Protein AF-Q2G3Z4-F1 (afdb_monomer_lite)

Sequence (400 aa):
MAELDYAAIMRAGQSLVPDIQEQMFLNDQRKMQQQARELQVQQARTAQERQVAFRTAAQQAAMSADPKAIGNLMIAFPEFADQIKPGWQALSEDARRRNLTQSGTVFMRAKNGDAKGAAALLRQRYEADLAAGHADETTKELIDAFESGDPMQVQQATATVGMILAADDPSKFADTYGKLFPSDDKSPFAKEYNDRVRLFGKEAADQWAATQDEKFIPVQQGGSVFRASDLMGGGGIVATREQQAESDRMRAMFPNAPQYATDSTKGGDQSTAGRGIAPTGSAIESAAMAAVPGLTVTSRQRSPGKNASVGGVDDSYHLTDQARDFVPPKGMGMGALRDRLAKAFPGFDVINEGDHVHIEPGKGTPHAAGPVRVRSVQEARKLPSGTMFVTPDGRTMRRP

Organism: Novosphingobium aromaticivorans (strain ATCC 700278 / DSM 12444 / CCUG 56034 / CIP 105152 / NBRC 16084 / F199) (NCBI:txid279238)

Structure (mmCIF, N/CA/C/O backbone):
data_AF-Q2G3Z4-F1
#
_entry.id   AF-Q2G3Z4-F1
#
loop_
_atom_site.group_PDB
_atom_site.id
_atom_site.type_symbol
_atom_site.label_atom_id
_atom_site.label_alt_id
_atom_site.label_comp_id
_atom_site.label_asym_id
_atom_site.label_entity_id
_atom_site.label_seq_id
_atom_site.pdbx_PDB_ins_code
_atom_site.Cartn_x
_atom_site.Cartn_y
_atom_site.Cartn_z
_atom_site.occupancy
_atom_site.B_iso_or_equiv
_atom_site.auth_seq_id
_atom_site.auth_comp_id
_atom_site.auth_asym_id
_atom_site.auth_atom_id
_atom_site.pdbx_PDB_model_num
ATOM 1 N N . MET A 1 1 ? 42.000 7.080 -82.130 1.00 51.44 1 MET A N 1
ATOM 2 C CA . MET A 1 1 ? 42.206 6.442 -80.814 1.00 51.44 1 MET A CA 1
ATOM 3 C C . MET A 1 1 ? 41.637 7.396 -79.784 1.00 51.44 1 MET A C 1
ATOM 5 O O . MET A 1 1 ? 42.058 8.541 -79.783 1.00 51.44 1 MET A O 1
ATOM 9 N N . ALA A 1 2 ? 40.606 6.992 -79.042 1.00 59.75 2 ALA A N 1
ATOM 10 C CA . ALA A 1 2 ? 40.001 7.844 -78.021 1.00 59.75 2 ALA A CA 1
ATOM 11 C C . ALA A 1 2 ? 40.877 7.798 -76.763 1.00 59.75 2 ALA A C 1
ATOM 13 O O . ALA A 1 2 ? 41.143 6.711 -76.252 1.00 59.75 2 ALA A O 1
ATOM 14 N N . GLU A 1 3 ? 41.362 8.952 -76.309 1.00 69.38 3 GLU A N 1
ATOM 15 C CA . GLU A 1 3 ? 42.074 9.064 -75.036 1.00 69.38 3 GLU A CA 1
ATOM 16 C C . GLU A 1 3 ? 41.086 8.805 -73.895 1.00 69.38 3 GLU A C 1
ATOM 18 O O . GLU A 1 3 ? 40.046 9.454 -73.785 1.00 69.38 3 GLU A O 1
ATOM 23 N N . LEU A 1 4 ? 41.388 7.806 -73.068 1.00 71.38 4 LEU A N 1
ATOM 24 C CA . LEU A 1 4 ? 40.655 7.547 -71.836 1.00 71.38 4 LEU A CA 1
ATOM 25 C C . LEU A 1 4 ? 40.900 8.716 -70.874 1.00 71.38 4 LEU A C 1
ATOM 27 O O . LEU A 1 4 ? 42.022 8.900 -70.401 1.00 71.38 4 LEU A O 1
ATOM 31 N N . ASP A 1 5 ? 39.852 9.486 -70.571 1.00 84.62 5 ASP A N 1
ATOM 32 C CA . ASP A 1 5 ? 39.900 10.544 -69.559 1.00 84.62 5 ASP A CA 1
ATOM 33 C C . ASP A 1 5 ? 39.980 9.915 -68.160 1.00 84.62 5 ASP A C 1
ATOM 35 O O . ASP A 1 5 ? 38.985 9.628 -67.486 1.00 84.62 5 ASP A O 1
ATOM 39 N N . TYR A 1 6 ? 41.214 9.683 -67.728 1.00 78.12 6 TYR A N 1
ATOM 40 C CA . TYR A 1 6 ? 41.533 9.111 -66.428 1.00 78.12 6 TYR A CA 1
ATOM 41 C C . TYR A 1 6 ? 41.007 9.981 -65.270 1.00 78.12 6 TYR A C 1
ATOM 43 O O . TYR A 1 6 ? 40.662 9.461 -64.208 1.00 78.12 6 TYR A O 1
ATOM 51 N N . ALA A 1 7 ? 40.871 11.299 -65.468 1.00 78.25 7 ALA A N 1
ATOM 52 C CA . ALA A 1 7 ? 40.332 12.207 -64.459 1.00 78.25 7 ALA A CA 1
ATOM 53 C C . ALA A 1 7 ? 38.802 12.105 -64.339 1.00 78.25 7 ALA A C 1
ATOM 55 O O . ALA A 1 7 ? 38.262 12.325 -63.249 1.00 78.25 7 ALA A O 1
ATOM 56 N N . ALA A 1 8 ? 38.098 11.763 -65.421 1.00 80.94 8 ALA A N 1
ATOM 57 C CA . ALA A 1 8 ? 36.674 11.432 -65.378 1.00 80.94 8 ALA A CA 1
ATOM 58 C C . ALA A 1 8 ? 36.429 10.085 -64.678 1.00 80.94 8 ALA A C 1
ATOM 60 O O . ALA A 1 8 ? 35.532 9.988 -63.842 1.00 80.94 8 ALA A O 1
ATOM 61 N N . ILE A 1 9 ? 37.266 9.074 -64.938 1.00 75.81 9 ILE A N 1
ATOM 62 C CA . ILE A 1 9 ? 37.157 7.750 -64.298 1.00 75.81 9 ILE A CA 1
ATOM 63 C C . ILE A 1 9 ? 37.447 7.835 -62.791 1.00 75.81 9 ILE A C 1
ATOM 65 O O . ILE A 1 9 ? 36.707 7.267 -61.988 1.00 75.81 9 ILE A O 1
ATOM 69 N N . MET A 1 10 ? 38.459 8.604 -62.378 1.00 73.62 10 MET A N 1
ATOM 70 C CA . MET A 1 10 ? 38.771 8.800 -60.955 1.00 73.62 10 MET A CA 1
ATOM 71 C C . MET A 1 10 ? 37.680 9.588 -60.208 1.00 73.62 10 MET A C 1
ATOM 73 O O . MET A 1 10 ? 37.353 9.245 -59.071 1.00 73.62 10 MET A O 1
ATOM 77 N N . ARG A 1 11 ? 37.057 10.593 -60.844 1.00 75.06 11 ARG A N 1
ATOM 78 C CA . ARG A 1 11 ? 35.906 11.309 -60.259 1.00 75.06 11 ARG A CA 1
ATOM 79 C C . ARG A 1 11 ? 34.651 10.439 -60.179 1.00 75.06 11 ARG A C 1
ATOM 81 O O . ARG A 1 11 ? 33.935 10.514 -59.185 1.00 75.06 11 ARG A O 1
ATOM 88 N N . ALA A 1 12 ? 34.413 9.573 -61.166 1.00 76.12 12 ALA A N 1
ATOM 89 C CA . ALA A 1 12 ? 33.322 8.601 -61.111 1.00 76.12 12 ALA A CA 1
ATOM 90 C C . ALA A 1 12 ? 33.525 7.581 -59.972 1.00 76.12 12 ALA A C 1
ATOM 92 O O . ALA A 1 12 ? 32.576 7.269 -59.254 1.00 76.12 12 ALA A O 1
ATOM 93 N N . GLY A 1 13 ? 34.765 7.136 -59.734 1.00 66.38 13 GLY A N 1
ATOM 94 C CA . GLY A 1 13 ? 35.105 6.227 -58.634 1.00 66.38 13 GLY A CA 1
ATOM 95 C C . GLY A 1 13 ? 34.882 6.819 -57.235 1.00 66.38 13 GLY A C 1
ATOM 96 O O . GLY A 1 13 ? 34.394 6.117 -56.353 1.00 66.38 13 GLY A O 1
ATOM 97 N N . GLN A 1 14 ? 35.160 8.114 -57.034 1.00 65.31 14 GLN A N 1
ATOM 98 C CA . GLN A 1 14 ? 34.921 8.790 -55.747 1.00 65.31 14 GLN A CA 1
ATOM 99 C C . GLN A 1 14 ? 33.432 8.963 -55.409 1.00 65.31 14 GLN A C 1
ATOM 101 O O . GLN A 1 14 ? 33.090 9.047 -54.237 1.00 65.31 14 GLN A O 1
ATOM 106 N N . SER A 1 15 ? 32.541 8.962 -56.406 1.00 68.06 15 SER A N 1
ATOM 107 C CA . SER A 1 15 ? 31.088 9.048 -56.180 1.00 68.06 15 SER A CA 1
ATOM 108 C C . SER A 1 15 ? 30.425 7.721 -55.780 1.00 68.06 15 SER A C 1
ATOM 110 O O . SER A 1 15 ? 29.263 7.711 -55.384 1.00 68.06 15 SER A O 1
ATOM 112 N N . LEU A 1 16 ? 31.149 6.599 -55.887 1.00 67.62 16 LEU A N 1
ATOM 113 C CA . LEU A 1 16 ? 30.620 5.248 -55.652 1.00 67.62 16 LEU A CA 1
ATOM 114 C C . LEU A 1 16 ? 30.989 4.666 -54.284 1.00 67.62 16 LEU A C 1
ATOM 116 O O . LEU A 1 16 ? 30.441 3.632 -53.904 1.00 67.62 16 LEU A O 1
ATOM 120 N N . VAL A 1 17 ? 31.901 5.303 -53.547 1.00 68.69 17 VAL A N 1
ATOM 121 C CA . VAL A 1 17 ? 32.246 4.899 -52.182 1.00 68.69 17 VAL A CA 1
ATOM 122 C C . VAL A 1 17 ? 31.451 5.793 -51.232 1.00 68.69 17 VAL A C 1
ATOM 124 O O . VAL A 1 17 ? 31.726 6.990 -51.185 1.00 68.69 17 VAL A O 1
ATOM 127 N N . PRO A 1 18 ? 30.451 5.257 -50.507 1.00 73.25 18 PRO A N 1
ATOM 128 C CA . PRO A 1 18 ? 29.741 6.020 -49.491 1.00 73.25 18 PRO A CA 1
ATOM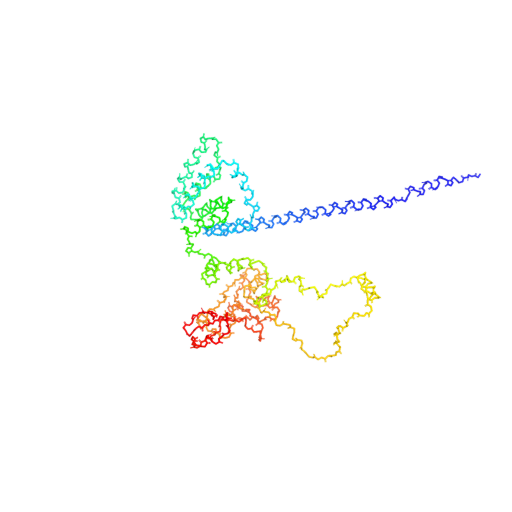 129 C C . PRO A 1 18 ? 30.742 6.629 -48.517 1.00 73.25 18 PRO A C 1
ATOM 131 O O . PRO A 1 18 ? 31.693 5.949 -48.119 1.00 73.25 18 PRO A O 1
ATOM 134 N N . ASP A 1 19 ? 30.525 7.880 -48.118 1.00 87.25 19 ASP A N 1
ATOM 135 C CA . ASP A 1 19 ? 31.346 8.486 -47.081 1.00 87.25 19 ASP A CA 1
ATOM 136 C C . ASP A 1 19 ? 31.147 7.694 -45.779 1.00 87.25 19 ASP A C 1
ATOM 138 O O . ASP A 1 19 ? 30.094 7.727 -45.135 1.00 87.25 19 ASP A O 1
ATOM 142 N N . ILE A 1 20 ? 32.165 6.910 -45.422 1.00 87.69 20 ILE A N 1
ATOM 143 C CA . ILE A 1 20 ? 32.159 6.048 -44.240 1.00 87.69 20 ILE A CA 1
ATOM 144 C C . ILE A 1 20 ? 31.947 6.899 -42.980 1.00 87.69 20 ILE A C 1
ATOM 146 O O . ILE A 1 20 ? 31.289 6.439 -42.046 1.00 87.69 20 ILE A O 1
ATOM 150 N N . GLN A 1 21 ? 32.438 8.145 -42.959 1.00 88.50 21 GLN A N 1
ATOM 151 C CA . GLN A 1 21 ? 32.245 9.045 -41.821 1.00 88.50 21 GLN A CA 1
ATOM 152 C C . GLN A 1 21 ? 30.781 9.467 -41.683 1.00 88.50 21 GLN A C 1
ATOM 154 O O . GLN A 1 21 ? 30.241 9.447 -40.575 1.00 88.50 21 GLN A O 1
ATOM 159 N N . GLU A 1 22 ? 30.112 9.775 -42.795 1.00 91.88 22 GLU A N 1
ATOM 160 C CA . GLU A 1 22 ? 28.686 10.115 -42.796 1.00 91.88 22 GLU A CA 1
ATOM 161 C C . GLU A 1 22 ? 27.829 8.925 -42.341 1.00 91.88 22 GLU A C 1
ATOM 163 O O . GLU A 1 22 ? 26.940 9.074 -41.498 1.00 91.88 22 GLU A O 1
ATOM 168 N N . GLN A 1 23 ? 28.131 7.713 -42.820 1.00 91.12 23 GLN A N 1
ATOM 169 C CA . GLN A 1 23 ? 27.423 6.508 -42.379 1.00 91.12 23 GLN A CA 1
ATOM 170 C C . GLN A 1 23 ? 27.612 6.229 -40.885 1.00 91.12 23 GLN A C 1
ATOM 172 O O . GLN A 1 23 ? 26.649 5.857 -40.209 1.00 91.12 23 GLN A O 1
ATOM 177 N N . MET A 1 24 ? 28.825 6.414 -40.356 1.00 91.31 24 MET A N 1
ATOM 178 C CA . MET A 1 24 ? 29.088 6.281 -38.921 1.00 91.31 24 MET A CA 1
ATOM 179 C C . MET A 1 24 ? 28.287 7.306 -38.115 1.00 91.31 24 MET A C 1
ATOM 181 O O . MET A 1 24 ? 27.587 6.918 -37.182 1.00 91.31 24 MET A O 1
ATOM 185 N N . PHE A 1 25 ? 28.282 8.576 -38.527 1.00 96.25 25 PHE A N 1
ATOM 186 C CA . PHE A 1 25 ? 27.507 9.622 -37.860 1.00 96.25 25 PHE A CA 1
ATOM 187 C C . PHE A 1 25 ? 25.996 9.329 -37.851 1.00 96.25 25 PHE A C 1
ATOM 189 O O . PHE A 1 25 ? 25.341 9.452 -36.815 1.00 96.25 25 PHE A O 1
ATOM 196 N N . LEU A 1 26 ? 25.429 8.877 -38.976 1.00 95.06 26 LEU A N 1
ATOM 197 C CA . LEU A 1 26 ? 24.014 8.489 -39.056 1.00 95.06 26 LEU A CA 1
ATOM 198 C C . LEU A 1 26 ? 23.693 7.261 -38.190 1.00 95.06 26 LEU A C 1
ATOM 200 O O . LEU A 1 26 ? 22.609 7.171 -37.607 1.00 95.06 26 LEU A O 1
ATOM 204 N N . ASN A 1 27 ? 24.614 6.301 -38.093 1.00 95.69 27 ASN A N 1
ATOM 205 C CA . ASN A 1 27 ? 24.470 5.153 -37.199 1.00 95.69 27 ASN A CA 1
ATOM 206 C C . ASN A 1 27 ? 24.489 5.583 -35.731 1.00 95.69 27 ASN A C 1
ATOM 208 O O . ASN A 1 27 ? 23.618 5.162 -34.968 1.00 95.69 27 ASN A O 1
ATOM 212 N N . ASP A 1 28 ? 25.412 6.466 -35.360 1.00 96.25 28 ASP A N 1
ATOM 213 C CA . ASP A 1 28 ? 25.516 7.003 -34.005 1.00 96.25 28 ASP A CA 1
ATOM 214 C C . ASP A 1 28 ? 24.276 7.821 -33.633 1.00 96.25 28 ASP A C 1
ATOM 216 O O . ASP A 1 28 ? 23.710 7.635 -32.553 1.00 96.25 28 ASP A O 1
ATOM 220 N N . GLN A 1 29 ? 23.766 8.647 -34.550 1.00 96.75 29 GLN A N 1
ATOM 221 C CA . GLN A 1 29 ? 22.530 9.397 -34.335 1.00 96.75 29 GLN A CA 1
ATOM 222 C C . GLN A 1 29 ? 21.325 8.464 -34.132 1.00 96.75 29 GLN A C 1
ATOM 224 O O . GLN A 1 29 ? 20.538 8.665 -33.202 1.00 96.75 29 GLN A O 1
ATOM 229 N N . ARG A 1 30 ? 21.184 7.412 -34.952 1.00 97.56 30 ARG A N 1
ATOM 230 C CA . ARG A 1 30 ? 20.112 6.414 -34.788 1.00 97.56 30 ARG A CA 1
ATOM 231 C C . ARG A 1 30 ? 20.232 5.660 -33.468 1.00 97.56 30 ARG A C 1
ATOM 233 O O . ARG A 1 30 ? 19.215 5.449 -32.809 1.00 97.56 30 ARG A O 1
ATOM 240 N N . LYS A 1 31 ? 21.451 5.300 -33.063 1.00 97.38 31 LYS A N 1
ATOM 241 C CA . LYS A 1 31 ? 21.719 4.629 -31.788 1.00 97.38 31 LYS A CA 1
ATOM 242 C C . LYS A 1 31 ? 21.354 5.522 -30.603 1.00 97.38 31 LYS A C 1
ATOM 244 O O . LYS A 1 31 ? 20.658 5.060 -29.704 1.00 97.38 31 LYS A O 1
ATOM 249 N N . MET A 1 32 ? 21.715 6.807 -30.635 1.00 97.12 32 MET A N 1
ATOM 250 C CA . MET A 1 32 ? 21.296 7.767 -29.606 1.00 97.12 32 MET A CA 1
ATOM 251 C C . MET A 1 32 ? 19.770 7.927 -29.553 1.00 97.12 32 MET A C 1
ATOM 253 O O . MET A 1 32 ? 19.187 7.920 -28.472 1.00 97.12 32 MET A O 1
ATOM 257 N N . GLN A 1 33 ? 19.091 8.007 -30.702 1.00 97.19 33 GLN A N 1
ATOM 258 C CA . GLN A 1 33 ? 17.623 8.070 -30.745 1.00 97.19 33 GLN A CA 1
ATOM 259 C C . GLN A 1 33 ? 16.947 6.786 -30.240 1.00 97.19 33 GLN A C 1
ATOM 261 O O . GLN A 1 33 ? 15.854 6.843 -29.674 1.00 97.19 33 GLN A O 1
ATOM 266 N N . GLN A 1 34 ? 17.544 5.617 -30.477 1.00 97.25 34 GLN A N 1
ATOM 267 C CA . GLN A 1 34 ? 17.062 4.350 -29.921 1.00 97.25 34 GLN A CA 1
ATOM 268 C C . GLN A 1 34 ? 17.230 4.330 -28.401 1.00 97.25 34 GLN A C 1
ATOM 270 O O . GLN A 1 34 ? 16.248 4.101 -27.703 1.00 97.25 34 GLN A O 1
ATOM 275 N N . GLN A 1 35 ? 18.409 4.698 -27.894 1.00 97.25 35 GLN A N 1
ATOM 276 C CA . GLN A 1 35 ? 18.677 4.782 -26.455 1.00 97.25 35 GLN A CA 1
ATOM 277 C C . GLN A 1 35 ? 17.741 5.767 -25.739 1.00 97.25 35 GLN A C 1
ATOM 279 O O . GLN A 1 35 ? 17.211 5.453 -24.677 1.00 97.25 35 GLN A O 1
ATOM 284 N N . ALA A 1 36 ? 17.473 6.936 -26.331 1.00 97.50 36 ALA A N 1
ATOM 285 C CA . ALA A 1 36 ? 16.536 7.905 -25.763 1.00 97.50 36 ALA A CA 1
ATOM 286 C C . ALA A 1 36 ? 15.101 7.351 -25.678 1.00 97.50 36 ALA A C 1
ATOM 288 O O . ALA A 1 36 ? 14.420 7.545 -24.671 1.00 97.50 36 ALA A O 1
ATOM 289 N N . ARG A 1 37 ? 14.649 6.621 -26.709 1.00 97.81 37 ARG A N 1
ATOM 290 C CA . ARG A 1 37 ? 13.330 5.966 -26.708 1.00 97.81 37 ARG A CA 1
ATOM 291 C C . ARG A 1 37 ? 13.246 4.837 -25.690 1.00 97.81 37 ARG A C 1
ATOM 293 O O . ARG A 1 37 ? 12.239 4.733 -24.998 1.00 97.81 37 ARG A O 1
ATOM 300 N N . GLU A 1 38 ? 14.283 4.015 -25.579 1.00 96.94 38 GLU A N 1
ATOM 301 C CA . GLU A 1 38 ? 14.351 2.946 -24.578 1.00 96.94 38 GLU A CA 1
ATOM 302 C C . GLU A 1 38 ? 14.271 3.514 -23.160 1.00 96.94 38 GLU A C 1
ATOM 304 O O . GLU A 1 38 ? 13.464 3.042 -22.358 1.00 96.94 38 GLU A O 1
ATOM 309 N N . LEU A 1 39 ? 15.019 4.587 -22.880 1.00 97.75 39 LEU A N 1
ATOM 310 C CA . LEU A 1 39 ? 14.964 5.273 -21.592 1.00 97.75 39 LEU A CA 1
ATOM 311 C C . LEU A 1 39 ? 13.565 5.838 -21.310 1.00 97.75 39 LEU A C 1
ATOM 313 O O . LEU A 1 39 ? 13.055 5.687 -20.202 1.00 97.75 39 LEU A O 1
ATOM 317 N N . GLN A 1 40 ? 12.917 6.443 -22.308 1.00 97.19 40 GLN A N 1
ATOM 318 C CA . GLN A 1 40 ? 11.560 6.973 -22.162 1.00 97.19 40 GLN A CA 1
ATOM 319 C C . GLN A 1 40 ? 10.538 5.867 -21.863 1.00 97.19 40 GLN A C 1
ATOM 321 O O . GLN A 1 40 ? 9.696 6.024 -20.978 1.00 97.19 40 GLN A O 1
ATOM 326 N N . VAL A 1 41 ? 10.618 4.733 -22.565 1.00 97.50 41 VAL A N 1
ATOM 327 C CA . VAL A 1 41 ? 9.744 3.572 -22.326 1.00 97.50 41 VAL A CA 1
ATOM 328 C C . VAL A 1 41 ? 9.983 2.991 -20.933 1.00 97.50 41 VAL A C 1
ATOM 330 O O . VAL A 1 41 ? 9.025 2.669 -20.231 1.00 97.50 41 VAL A O 1
ATOM 333 N N . GLN A 1 42 ? 11.242 2.896 -20.504 1.00 96.94 42 GLN A N 1
ATOM 334 C CA . GLN A 1 42 ? 11.585 2.423 -19.167 1.00 96.94 42 GLN A CA 1
ATOM 335 C C . GLN A 1 42 ? 11.028 3.353 -18.082 1.00 96.94 42 GLN A C 1
ATOM 337 O O . GLN A 1 42 ? 10.399 2.876 -17.141 1.00 96.94 42 GLN A O 1
ATOM 342 N N . GLN A 1 43 ? 11.184 4.671 -18.235 1.00 95.25 43 GLN A N 1
ATOM 343 C CA . GLN A 1 43 ? 10.620 5.657 -17.309 1.00 95.25 43 GLN A CA 1
ATOM 344 C C . GLN A 1 43 ? 9.091 5.571 -17.241 1.00 95.25 43 GLN A C 1
ATOM 346 O O . GLN A 1 43 ? 8.529 5.572 -16.146 1.00 95.25 43 GLN A O 1
ATOM 351 N N . ALA A 1 44 ? 8.417 5.443 -18.388 1.00 95.12 44 ALA A N 1
ATOM 352 C CA . ALA A 1 44 ? 6.964 5.294 -18.444 1.00 95.12 44 ALA A CA 1
ATOM 353 C C . ALA A 1 44 ? 6.492 4.018 -17.731 1.00 95.12 44 ALA A C 1
ATOM 355 O O . ALA A 1 44 ? 5.515 4.051 -16.982 1.00 95.12 44 ALA A O 1
ATOM 356 N N . ARG A 1 45 ? 7.215 2.907 -17.911 1.00 96.38 45 ARG A N 1
ATOM 357 C CA . ARG A 1 45 ? 6.920 1.644 -17.232 1.00 96.38 45 ARG A CA 1
ATOM 358 C C . ARG A 1 45 ? 7.090 1.762 -15.719 1.00 96.38 45 ARG A C 1
ATOM 360 O O . ARG A 1 45 ? 6.178 1.387 -14.989 1.00 96.38 45 ARG A O 1
ATOM 367 N N . THR A 1 46 ? 8.198 2.334 -15.250 1.00 94.81 46 THR A N 1
ATOM 368 C CA . THR A 1 46 ? 8.423 2.558 -13.815 1.00 94.81 46 THR A CA 1
ATOM 369 C C . THR A 1 46 ? 7.343 3.461 -13.220 1.00 94.81 46 THR A C 1
ATOM 371 O O . THR A 1 46 ? 6.815 3.161 -12.152 1.00 94.81 46 THR A O 1
ATOM 374 N N . ALA A 1 47 ? 6.956 4.535 -13.915 1.00 91.81 47 ALA A N 1
ATOM 375 C CA . ALA A 1 47 ? 5.879 5.418 -13.470 1.00 91.81 47 ALA A CA 1
ATOM 376 C C . ALA A 1 47 ? 4.527 4.687 -13.383 1.00 91.81 47 ALA A C 1
ATOM 378 O O . ALA A 1 47 ? 3.780 4.874 -12.422 1.00 91.81 47 ALA A O 1
ATOM 379 N N . GLN A 1 48 ? 4.226 3.812 -14.347 1.00 93.56 48 GLN A N 1
ATOM 380 C CA . GLN A 1 48 ? 3.013 2.996 -14.334 1.00 93.56 48 GLN A CA 1
ATOM 381 C C . GLN A 1 48 ? 3.014 1.991 -13.173 1.00 93.56 48 GLN A C 1
ATOM 383 O O . GLN A 1 48 ? 2.026 1.895 -12.444 1.00 93.56 48 GLN A O 1
ATOM 388 N N . GLU A 1 49 ? 4.116 1.267 -12.969 1.00 93.31 49 GLU A N 1
ATOM 389 C CA . GLU A 1 49 ? 4.284 0.327 -11.852 1.00 93.31 49 GLU A CA 1
ATOM 390 C C . GLU A 1 49 ? 4.132 1.052 -10.507 1.00 93.31 49 GLU A C 1
ATOM 392 O O . GLU A 1 49 ? 3.414 0.591 -9.615 1.00 93.31 49 GLU A O 1
ATOM 397 N N . ARG A 1 50 ? 4.711 2.252 -10.397 1.00 92.88 50 ARG A N 1
ATOM 398 C CA . ARG A 1 50 ? 4.590 3.112 -9.221 1.00 92.88 50 ARG A CA 1
ATOM 399 C C . ARG A 1 50 ? 3.152 3.565 -8.967 1.00 92.88 50 ARG A C 1
ATOM 401 O O . ARG A 1 50 ? 2.692 3.527 -7.826 1.00 92.88 50 ARG A O 1
ATOM 408 N N . GLN A 1 51 ? 2.410 3.921 -10.015 1.00 90.88 51 GLN A N 1
ATOM 409 C CA . GLN A 1 51 ? 0.998 4.289 -9.905 1.00 90.88 51 GLN A CA 1
ATOM 410 C C . GLN A 1 51 ? 0.125 3.110 -9.450 1.00 90.88 51 GLN A C 1
ATOM 412 O O . GLN A 1 51 ? -0.788 3.292 -8.642 1.00 90.88 51 GLN A O 1
ATOM 417 N N . VAL A 1 52 ? 0.405 1.896 -9.934 1.00 93.56 52 VAL A N 1
ATOM 418 C CA . VAL A 1 52 ? -0.288 0.674 -9.494 1.00 93.56 52 VAL A CA 1
ATOM 419 C C . VAL A 1 52 ? 0.013 0.373 -8.024 1.00 93.56 52 VAL A C 1
ATOM 421 O O . VAL A 1 52 ? -0.909 0.068 -7.260 1.00 93.56 52 VAL A O 1
ATOM 424 N N . ALA A 1 53 ? 1.274 0.514 -7.606 1.00 90.81 53 ALA A N 1
ATOM 425 C CA . ALA A 1 53 ? 1.678 0.348 -6.214 1.00 90.81 53 ALA A CA 1
ATOM 426 C C . ALA A 1 53 ? 0.956 1.345 -5.292 1.00 90.81 53 ALA A C 1
ATOM 428 O O . ALA A 1 53 ? 0.383 0.933 -4.283 1.00 90.81 53 ALA A O 1
ATOM 429 N N . PHE A 1 54 ? 0.888 2.624 -5.681 1.00 92.94 54 PHE A N 1
ATOM 430 C CA . PHE A 1 54 ? 0.150 3.643 -4.932 1.00 92.94 54 PHE A CA 1
ATOM 431 C C . PHE A 1 54 ? -1.333 3.297 -4.808 1.00 92.94 54 PHE A C 1
ATOM 433 O O . PHE A 1 54 ? -1.861 3.296 -3.702 1.00 92.94 54 PHE A O 1
ATOM 440 N N . ARG A 1 55 ? -2.012 2.948 -5.912 1.00 89.12 55 ARG A N 1
ATOM 441 C CA . ARG A 1 55 ? -3.443 2.587 -5.875 1.00 89.12 55 ARG A CA 1
ATOM 442 C C . ARG A 1 55 ? -3.712 1.418 -4.931 1.00 89.12 55 ARG A C 1
ATOM 444 O O . ARG A 1 55 ? -4.669 1.463 -4.165 1.00 89.12 55 ARG A O 1
ATOM 451 N N . THR A 1 56 ? -2.855 0.402 -4.967 1.00 90.44 56 THR A N 1
ATOM 452 C CA . THR A 1 56 ? -2.974 -0.780 -4.104 1.00 90.44 56 THR A CA 1
ATOM 453 C C . THR A 1 56 ? -2.794 -0.403 -2.633 1.00 90.44 56 THR A C 1
ATOM 455 O O . THR A 1 56 ? -3.622 -0.754 -1.794 1.00 90.44 56 THR A O 1
ATOM 458 N N . ALA A 1 57 ? -1.750 0.366 -2.315 1.00 87.12 57 ALA A N 1
ATOM 459 C CA . ALA A 1 57 ? -1.485 0.822 -0.955 1.00 87.12 57 ALA A CA 1
ATOM 460 C C . ALA A 1 57 ? -2.569 1.790 -0.444 1.00 87.12 57 ALA A C 1
ATOM 462 O O . ALA A 1 57 ? -2.971 1.712 0.715 1.00 87.12 57 ALA A O 1
ATOM 463 N N . ALA A 1 58 ? -3.098 2.658 -1.310 1.00 87.44 58 ALA A N 1
ATOM 464 C CA . ALA A 1 58 ? -4.183 3.579 -0.992 1.00 87.44 58 ALA A CA 1
ATOM 465 C C . ALA A 1 58 ? -5.484 2.836 -0.677 1.00 87.44 58 ALA A C 1
ATOM 467 O O . ALA A 1 58 ? -6.149 3.164 0.302 1.00 87.44 58 ALA A O 1
ATOM 468 N N . GLN A 1 59 ? -5.817 1.791 -1.443 1.00 87.00 59 GLN A N 1
ATOM 469 C CA . GLN A 1 59 ? -6.957 0.921 -1.141 1.00 87.00 59 GLN A CA 1
ATOM 470 C C . GLN A 1 59 ? -6.798 0.232 0.219 1.00 87.00 59 GLN A C 1
ATOM 472 O O . GLN A 1 59 ? -7.737 0.227 1.012 1.00 87.00 59 GLN A O 1
ATOM 477 N N . GLN A 1 60 ? -5.609 -0.293 0.528 1.00 85.50 60 GLN A N 1
ATOM 478 C CA . GLN A 1 60 ? -5.330 -0.916 1.828 1.00 85.50 60 GLN A CA 1
ATOM 479 C C . GLN A 1 60 ? -5.425 0.089 2.985 1.00 85.50 60 GLN A C 1
ATOM 481 O O . GLN A 1 60 ? -6.060 -0.192 4.003 1.00 85.50 60 GLN A O 1
ATOM 486 N N . ALA A 1 61 ? -4.846 1.283 2.824 1.00 83.75 61 ALA A N 1
ATOM 487 C CA . ALA A 1 61 ? -4.960 2.359 3.802 1.00 83.75 61 ALA A CA 1
ATOM 488 C C . ALA A 1 61 ? -6.429 2.758 4.004 1.00 83.75 61 ALA A C 1
ATOM 490 O O . ALA A 1 61 ? -6.879 2.878 5.148 1.00 83.75 61 ALA A O 1
ATOM 491 N N . ALA A 1 62 ? -7.202 2.859 2.919 1.00 80.25 62 ALA A N 1
ATOM 492 C CA . ALA A 1 62 ? -8.617 3.193 2.975 1.00 80.25 62 ALA A CA 1
ATOM 493 C C . ALA A 1 62 ? -9.445 2.146 3.724 1.00 80.25 62 ALA A C 1
ATOM 495 O O . ALA A 1 62 ? -10.222 2.501 4.608 1.00 80.25 62 ALA A O 1
ATOM 496 N N . MET A 1 63 ? -9.198 0.860 3.467 1.00 81.31 63 MET A N 1
ATOM 497 C CA . MET A 1 63 ? -9.837 -0.257 4.174 1.00 81.31 63 MET A CA 1
ATOM 498 C C . MET A 1 63 ? -9.500 -0.334 5.669 1.00 81.31 63 MET A C 1
ATOM 500 O O . MET A 1 63 ? -10.191 -1.031 6.406 1.00 81.31 63 MET A O 1
ATOM 504 N N . SER A 1 64 ? -8.470 0.366 6.150 1.00 81.31 64 SER A N 1
ATOM 505 C CA . SER A 1 64 ? -8.203 0.484 7.592 1.00 81.31 64 SER A CA 1
ATOM 506 C C . SER A 1 64 ? -8.818 1.745 8.208 1.00 81.31 64 SER A C 1
ATOM 508 O O . SER A 1 64 ? -9.149 1.779 9.397 1.00 81.31 64 SER A O 1
ATOM 510 N N . ALA A 1 65 ? -8.946 2.810 7.406 1.00 76.94 65 ALA A N 1
ATOM 511 C CA . ALA A 1 65 ? -9.159 4.173 7.884 1.00 76.94 65 ALA A CA 1
ATOM 512 C C . ALA A 1 65 ? -8.257 4.518 9.097 1.00 76.94 65 ALA A C 1
ATOM 514 O O . ALA A 1 65 ? -8.693 5.223 10.009 1.00 76.94 65 ALA A O 1
ATOM 515 N N . ASP A 1 66 ? -7.044 3.951 9.165 1.00 83.25 66 ASP A N 1
ATOM 516 C CA . ASP A 1 66 ? -6.055 4.209 10.215 1.00 83.25 66 ASP A CA 1
ATOM 517 C C . ASP A 1 66 ? -5.223 5.437 9.809 1.00 83.25 66 ASP A C 1
ATOM 519 O O . ASP A 1 66 ? -4.550 5.398 8.771 1.00 83.25 66 ASP A O 1
ATOM 523 N N . PRO A 1 67 ? -5.217 6.519 10.612 1.00 82.38 67 PRO A N 1
ATOM 524 C CA . PRO A 1 67 ? -4.385 7.688 10.352 1.00 82.38 67 PRO A CA 1
ATOM 525 C C . PRO A 1 67 ? -2.907 7.356 10.118 1.00 82.38 67 PRO A C 1
ATOM 527 O O . PRO A 1 67 ? -2.254 8.008 9.306 1.00 82.38 67 PRO A O 1
ATOM 530 N N . LYS A 1 68 ? -2.368 6.326 10.786 1.00 83.69 68 LYS A N 1
ATOM 531 C CA . LYS A 1 68 ? -0.972 5.906 10.596 1.00 83.69 68 LYS A CA 1
ATOM 532 C C . LYS A 1 68 ? -0.753 5.233 9.249 1.00 83.69 68 LYS A C 1
ATOM 534 O O . LYS A 1 68 ? 0.261 5.489 8.612 1.00 83.69 68 LYS A O 1
ATOM 539 N N . ALA A 1 69 ? -1.695 4.406 8.797 1.00 82.62 69 ALA A N 1
ATOM 540 C CA . ALA A 1 69 ? -1.615 3.782 7.478 1.00 82.62 69 ALA A CA 1
ATOM 541 C C . ALA A 1 69 ? -1.676 4.839 6.365 1.00 82.62 69 ALA A C 1
ATOM 543 O O . ALA A 1 69 ? -0.892 4.788 5.421 1.00 82.62 69 ALA A O 1
ATOM 544 N N . ILE A 1 70 ? -2.550 5.837 6.519 1.00 83.88 70 ILE A N 1
ATOM 545 C CA . ILE A 1 70 ? -2.675 6.963 5.586 1.00 83.88 70 ILE A CA 1
ATOM 546 C C . ILE A 1 70 ? -1.421 7.856 5.612 1.00 83.88 70 ILE A C 1
ATOM 548 O O . ILE A 1 70 ? -0.921 8.243 4.558 1.00 83.88 70 ILE A O 1
ATOM 552 N N . GLY A 1 71 ? -0.865 8.148 6.793 1.00 81.56 71 GLY A N 1
ATOM 553 C CA . GLY A 1 71 ? 0.395 8.890 6.912 1.00 81.56 71 GLY A CA 1
ATOM 554 C C . GLY A 1 71 ? 1.569 8.150 6.262 1.00 81.56 71 GLY A C 1
ATOM 555 O O . GLY A 1 71 ? 2.296 8.727 5.456 1.00 81.56 71 GLY A O 1
ATOM 556 N N . ASN A 1 72 ? 1.705 6.848 6.533 1.00 84.12 72 ASN A N 1
ATOM 557 C CA . ASN A 1 72 ? 2.741 6.004 5.934 1.00 84.12 72 ASN A CA 1
ATOM 558 C C . ASN A 1 72 ? 2.605 5.906 4.409 1.00 84.12 72 ASN A C 1
ATOM 560 O O . ASN A 1 72 ? 3.620 5.875 3.720 1.00 84.12 72 ASN A O 1
ATOM 564 N N . LEU A 1 73 ? 1.379 5.900 3.874 1.00 86.19 73 LEU A N 1
ATOM 565 C CA . LEU A 1 73 ? 1.134 5.957 2.432 1.00 86.19 73 LEU A CA 1
ATOM 566 C C . LEU A 1 73 ? 1.749 7.223 1.821 1.00 86.19 73 LEU A C 1
ATOM 568 O O . LEU A 1 73 ? 2.487 7.135 0.847 1.00 86.19 73 LEU A O 1
ATOM 572 N N . MET A 1 74 ? 1.495 8.395 2.406 1.00 87.50 74 MET A N 1
ATOM 573 C CA . MET A 1 74 ? 2.028 9.657 1.875 1.00 87.50 74 MET A CA 1
ATOM 574 C C . MET A 1 74 ? 3.554 9.763 2.015 1.00 87.50 74 MET A C 1
ATOM 576 O O . MET A 1 74 ? 4.201 10.382 1.176 1.00 87.50 74 MET A O 1
ATOM 580 N N . ILE A 1 75 ? 4.144 9.123 3.030 1.00 86.12 75 ILE A N 1
ATOM 581 C CA . ILE A 1 75 ? 5.605 9.015 3.179 1.00 86.12 75 ILE A CA 1
ATOM 582 C C . ILE A 1 75 ? 6.197 8.081 2.117 1.00 86.12 75 ILE A C 1
ATOM 584 O O . ILE A 1 75 ? 7.231 8.391 1.531 1.00 86.12 75 ILE A O 1
ATOM 588 N N . ALA A 1 76 ? 5.548 6.942 1.863 1.00 87.50 76 ALA A N 1
ATOM 589 C CA . ALA A 1 76 ? 6.014 5.954 0.897 1.00 87.50 76 ALA A CA 1
ATOM 590 C C . ALA A 1 76 ? 5.874 6.431 -0.555 1.00 87.50 76 ALA A C 1
ATOM 592 O O . ALA A 1 76 ? 6.619 5.953 -1.408 1.00 87.50 76 ALA A O 1
ATOM 593 N N . PHE A 1 77 ? 4.950 7.357 -0.833 1.00 90.75 77 PHE A N 1
ATOM 594 C CA . PHE A 1 77 ? 4.606 7.857 -2.167 1.00 90.75 77 PHE A CA 1
ATOM 595 C C . PHE A 1 77 ? 4.613 9.401 -2.224 1.00 90.75 77 PHE A C 1
ATOM 597 O O . PHE A 1 77 ? 3.571 10.021 -2.473 1.00 90.75 77 PHE A O 1
ATOM 604 N N . PRO A 1 78 ? 5.772 10.046 -1.987 1.00 89.00 78 PRO A N 1
ATOM 605 C CA . PRO A 1 78 ? 5.871 11.501 -1.868 1.00 89.00 78 PRO A CA 1
ATOM 606 C C . PRO A 1 78 ? 5.447 12.240 -3.142 1.00 89.00 78 PRO A C 1
ATOM 608 O O . PRO A 1 78 ? 4.881 13.326 -3.053 1.00 89.00 78 PRO A O 1
ATOM 611 N N . GLU A 1 79 ? 5.627 11.634 -4.318 1.00 90.12 79 GLU A N 1
ATOM 612 C CA . GLU A 1 79 ? 5.242 12.219 -5.603 1.00 90.12 79 GLU A CA 1
ATOM 613 C C . GLU A 1 79 ? 3.730 12.483 -5.725 1.00 90.12 79 GLU A C 1
ATOM 615 O O . GLU A 1 79 ? 3.317 13.349 -6.493 1.00 90.12 79 GLU A O 1
ATOM 620 N N . PHE A 1 80 ? 2.898 11.770 -4.957 1.00 86.25 80 PHE A N 1
ATOM 621 C CA . PHE A 1 80 ? 1.453 12.006 -4.899 1.00 86.25 80 PHE A CA 1
ATOM 622 C C . PHE A 1 80 ? 1.098 13.102 -3.893 1.00 86.25 80 PHE A C 1
ATOM 624 O O . PHE A 1 80 ? 0.224 13.922 -4.169 1.00 86.25 80 PHE A O 1
ATOM 631 N N . ALA A 1 81 ? 1.808 13.183 -2.764 1.00 80.94 81 ALA A N 1
ATOM 632 C CA . ALA A 1 81 ? 1.675 14.318 -1.852 1.00 80.94 81 ALA A CA 1
ATOM 633 C C . ALA A 1 81 ? 2.082 15.627 -2.553 1.00 80.94 81 ALA A C 1
ATOM 635 O O . ALA A 1 81 ? 1.397 16.643 -2.435 1.00 80.94 81 ALA A O 1
ATOM 636 N N . ASP A 1 82 ? 3.142 15.585 -3.361 1.00 83.94 82 ASP A N 1
ATOM 637 C CA . ASP A 1 82 ? 3.629 16.722 -4.143 1.00 83.94 82 ASP A CA 1
ATOM 638 C C . ASP A 1 82 ? 2.643 17.190 -5.224 1.00 83.94 82 ASP A C 1
ATOM 640 O O . ASP A 1 82 ? 2.686 18.353 -5.609 1.00 83.94 82 ASP A O 1
ATOM 644 N N . GLN A 1 83 ? 1.711 16.346 -5.676 1.00 83.94 83 GLN A N 1
ATOM 645 C CA . GLN A 1 83 ? 0.626 16.773 -6.574 1.00 83.94 83 GLN A CA 1
ATOM 646 C C . GLN A 1 83 ? -0.451 17.587 -5.843 1.00 83.94 83 GLN A C 1
ATOM 648 O O . GLN A 1 83 ? -1.091 18.446 -6.446 1.00 83.94 83 GLN A O 1
ATOM 653 N N . ILE A 1 84 ? -0.641 17.346 -4.544 1.00 78.12 84 ILE A N 1
ATOM 654 C CA . ILE A 1 84 ? -1.656 18.013 -3.716 1.00 78.12 84 ILE A CA 1
ATOM 655 C C . ILE A 1 84 ? -1.098 19.314 -3.115 1.00 78.12 84 ILE A C 1
ATOM 657 O O . ILE A 1 84 ? -1.814 20.315 -2.996 1.00 78.12 84 ILE A O 1
ATOM 661 N N . LYS A 1 85 ? 0.198 19.329 -2.775 1.00 79.75 85 LYS A N 1
ATOM 662 C CA . LYS A 1 85 ? 0.875 20.464 -2.128 1.00 79.75 85 LYS A CA 1
ATOM 663 C C . LYS A 1 85 ? 0.690 21.809 -2.839 1.00 79.75 85 LYS A C 1
ATOM 665 O O . LYS A 1 85 ? 0.409 22.763 -2.123 1.00 79.75 85 LYS A O 1
ATOM 670 N N . PRO A 1 86 ? 0.800 21.956 -4.175 1.00 83.94 86 PRO A N 1
ATOM 671 C CA . PRO A 1 86 ? 0.683 23.262 -4.825 1.00 83.94 86 PRO A CA 1
ATOM 672 C C . PRO A 1 86 ? -0.668 23.941 -4.580 1.00 83.94 86 PRO A C 1
ATOM 674 O O . PRO A 1 86 ? -0.706 25.116 -4.222 1.00 83.94 86 PRO A O 1
ATOM 677 N N . GLY A 1 87 ? -1.774 23.197 -4.698 1.00 76.88 87 GLY A N 1
ATOM 678 C CA . GLY A 1 87 ? -3.113 23.728 -4.420 1.00 76.88 87 GLY A CA 1
ATOM 679 C C . GLY A 1 87 ? -3.283 24.118 -2.952 1.00 76.88 87 GLY A C 1
ATOM 680 O O . GLY A 1 87 ? -3.876 25.146 -2.635 1.00 76.88 87 GLY A O 1
ATOM 681 N N . TRP A 1 88 ? -2.687 23.340 -2.049 1.00 77.38 88 TRP A N 1
ATOM 682 C CA . TRP A 1 88 ? -2.697 23.620 -0.618 1.00 77.38 88 TRP A CA 1
ATOM 683 C C . TRP A 1 88 ? -1.821 24.823 -0.221 1.00 77.38 88 TRP A C 1
ATOM 685 O O . TRP A 1 88 ? -2.210 25.659 0.597 1.00 77.38 88 TRP A O 1
ATOM 695 N N . GLN A 1 89 ? -0.640 24.947 -0.820 1.00 81.94 89 GLN A N 1
ATOM 696 C CA . GLN A 1 89 ? 0.304 26.039 -0.584 1.00 81.94 89 GLN A CA 1
ATOM 697 C C . GLN A 1 89 ? -0.180 27.363 -1.181 1.00 81.94 89 GLN A C 1
ATOM 699 O O . GLN A 1 89 ? 0.149 28.415 -0.634 1.00 81.94 89 GLN A O 1
ATOM 704 N N . ALA A 1 90 ? -1.001 27.317 -2.235 1.00 84.19 90 ALA A N 1
ATOM 705 C CA . ALA A 1 90 ? -1.653 28.492 -2.810 1.00 84.19 90 ALA A CA 1
ATOM 706 C C . ALA A 1 90 ? -2.680 29.145 -1.863 1.00 84.19 90 ALA A C 1
ATOM 708 O O . ALA A 1 90 ? -3.006 30.321 -2.022 1.00 84.19 90 ALA A O 1
ATOM 709 N N . LEU A 1 91 ? -3.183 28.414 -0.861 1.00 80.75 91 LEU A N 1
ATOM 710 C CA . LEU A 1 91 ? -4.061 28.970 0.167 1.00 80.75 91 LEU A CA 1
ATOM 711 C C . LEU A 1 91 ? -3.291 29.917 1.101 1.00 80.75 91 LEU A C 1
ATOM 713 O O . LEU A 1 91 ? -2.110 29.717 1.384 1.00 80.75 91 LEU A O 1
ATOM 717 N N . SER A 1 92 ? -3.972 30.921 1.660 1.00 89.56 92 SER A N 1
ATOM 718 C CA . SER A 1 92 ? -3.402 31.693 2.772 1.00 89.56 92 SER A CA 1
ATOM 719 C C . SER A 1 92 ? -3.210 30.808 4.010 1.00 89.56 92 SER A C 1
ATOM 721 O O . SER A 1 92 ? -3.870 29.779 4.162 1.00 89.56 92 SER A O 1
ATOM 723 N N . GLU A 1 93 ? -2.327 31.203 4.930 1.00 82.69 93 GLU A N 1
ATOM 724 C CA . GLU A 1 93 ? -2.106 30.457 6.178 1.00 82.69 93 GLU A CA 1
ATOM 725 C C . GLU A 1 93 ? -3.403 30.292 6.989 1.00 82.69 93 GLU A C 1
ATOM 727 O O . GLU A 1 93 ? -3.715 29.191 7.449 1.00 82.69 93 GLU A O 1
ATOM 732 N N . ASP A 1 94 ? -4.218 31.347 7.067 1.00 79.44 94 ASP A N 1
ATOM 733 C CA . ASP A 1 94 ? -5.536 31.298 7.705 1.00 79.44 94 ASP A CA 1
ATOM 734 C C . ASP A 1 94 ? -6.489 30.328 6.998 1.00 79.44 94 ASP A C 1
ATOM 736 O O . ASP A 1 94 ? -7.227 29.590 7.654 1.00 79.44 94 ASP A O 1
ATOM 740 N N . ALA A 1 95 ? -6.478 30.302 5.662 1.00 80.50 95 ALA A N 1
ATOM 741 C CA . ALA A 1 95 ? -7.295 29.374 4.888 1.00 80.50 95 ALA A CA 1
ATOM 742 C C . ALA A 1 95 ? -6.847 27.921 5.102 1.00 80.50 95 ALA A C 1
ATOM 744 O O . ALA A 1 95 ? -7.697 27.064 5.342 1.00 80.50 95 ALA A O 1
ATOM 745 N N . ARG A 1 96 ? -5.534 27.650 5.127 1.00 82.38 96 ARG A N 1
ATOM 746 C CA . ARG A 1 96 ? -4.992 26.328 5.487 1.00 82.38 96 ARG A CA 1
ATOM 747 C C . ARG A 1 96 ? -5.421 25.910 6.888 1.00 82.38 96 ARG A C 1
ATOM 749 O O . ARG A 1 96 ? -5.932 24.810 7.070 1.00 82.38 96 ARG A O 1
ATOM 756 N N . ARG A 1 97 ? -5.285 26.791 7.885 1.00 79.88 97 ARG A N 1
ATOM 757 C CA . ARG A 1 97 ? -5.658 26.494 9.278 1.00 79.88 97 ARG A CA 1
ATOM 758 C C . ARG A 1 97 ? -7.152 26.202 9.430 1.00 79.88 97 ARG A C 1
ATOM 760 O O . ARG A 1 97 ? -7.520 25.262 10.142 1.00 79.88 97 ARG A O 1
ATOM 767 N N . ARG A 1 98 ? -8.013 26.969 8.751 1.00 82.06 98 ARG A N 1
ATOM 768 C CA . ARG A 1 98 ? -9.460 26.700 8.700 1.00 82.06 98 ARG A CA 1
ATOM 769 C C . ARG A 1 98 ? -9.749 25.358 8.033 1.00 82.06 98 ARG A C 1
ATOM 771 O O . ARG A 1 98 ? -10.453 24.547 8.630 1.00 82.06 98 ARG A O 1
ATOM 778 N N . ASN A 1 99 ? -9.146 25.090 6.874 1.00 84.75 99 ASN A N 1
ATOM 779 C CA . ASN A 1 99 ? -9.330 23.831 6.152 1.00 84.75 99 ASN A CA 1
ATOM 780 C C . ASN A 1 99 ? -8.861 22.616 6.961 1.00 84.75 99 ASN A C 1
ATOM 782 O O . ASN A 1 99 ? -9.570 21.612 6.987 1.00 84.75 99 ASN A O 1
ATOM 786 N N . LEU A 1 100 ? -7.728 22.706 7.666 1.00 84.38 100 LEU A N 1
ATOM 787 C CA . LEU A 1 100 ? -7.243 21.648 8.563 1.00 84.38 100 LEU A CA 1
ATOM 788 C C . LEU A 1 100 ? -8.223 21.386 9.700 1.00 84.38 100 LEU A C 1
ATOM 790 O O . LEU A 1 100 ? -8.537 20.238 9.992 1.00 84.38 100 LEU A O 1
ATOM 794 N N . THR A 1 101 ? -8.724 22.447 10.332 1.00 85.50 101 THR A N 1
ATOM 795 C CA . THR A 1 101 ? -9.657 22.325 11.460 1.00 85.50 101 THR A CA 1
ATOM 796 C C . THR A 1 101 ? -10.976 21.696 11.013 1.00 85.50 101 THR A C 1
ATOM 798 O O . THR A 1 101 ? -11.483 20.775 11.655 1.00 85.50 101 THR A O 1
ATOM 801 N N . GLN A 1 102 ? -11.524 22.158 9.887 1.00 88.56 102 GLN A N 1
ATOM 802 C CA . GLN A 1 102 ? -12.779 21.650 9.337 1.00 88.56 102 GLN A CA 1
ATOM 803 C C . GLN A 1 102 ? -12.641 20.207 8.850 1.00 88.56 102 GLN A C 1
ATOM 805 O O . GLN A 1 102 ? -13.404 19.347 9.283 1.00 88.56 102 GLN A O 1
ATOM 810 N N . SER A 1 103 ? -11.638 19.921 8.017 1.00 90.44 103 SER A N 1
ATOM 811 C CA . SER A 1 103 ? -11.402 18.572 7.485 1.00 90.44 103 SER A CA 1
ATOM 812 C C . SER A 1 103 ? -11.049 17.594 8.605 1.00 90.44 103 SER A C 1
ATOM 814 O O . SER A 1 103 ? -11.535 16.467 8.615 1.00 90.44 103 SER A O 1
ATOM 816 N N . GLY A 1 104 ? -10.295 18.049 9.611 1.00 88.69 104 GLY A N 1
ATOM 817 C CA . GLY A 1 104 ? -10.040 17.301 10.837 1.00 88.69 104 GLY A CA 1
ATOM 818 C C . GLY A 1 104 ? -11.325 16.954 11.578 1.00 88.69 104 GLY A C 1
ATOM 819 O O . GLY A 1 104 ? -11.529 15.807 11.957 1.00 88.69 104 GLY A O 1
ATOM 820 N N . THR A 1 105 ? -12.243 17.911 11.726 1.00 91.00 105 THR A N 1
ATOM 821 C CA . THR A 1 105 ? -13.541 17.673 12.378 1.00 91.00 105 THR A CA 1
ATOM 822 C C . THR A 1 105 ? -14.396 16.670 11.597 1.00 91.00 105 THR A C 1
ATOM 824 O O . THR A 1 105 ? -14.979 15.771 12.203 1.00 91.00 105 THR A O 1
ATOM 827 N N . VAL A 1 106 ? -14.442 16.785 10.264 1.00 94.38 106 VAL A N 1
ATOM 828 C CA . VAL A 1 106 ? -15.132 15.830 9.375 1.00 94.38 106 VAL A CA 1
ATOM 829 C C . VAL A 1 106 ? -14.553 14.426 9.553 1.00 94.38 106 VAL A C 1
ATOM 831 O O . VAL A 1 106 ? -15.301 13.486 9.818 1.00 94.38 106 VAL A O 1
ATOM 834 N N . PHE A 1 107 ? -13.224 14.297 9.493 1.00 93.50 107 PHE A N 1
ATOM 835 C CA . PHE A 1 107 ? -12.519 13.029 9.675 1.00 93.50 107 PHE A CA 1
ATOM 836 C C . PHE A 1 107 ? -12.830 12.386 11.033 1.00 93.50 107 PHE A C 1
ATOM 838 O O . PHE A 1 107 ? -13.191 11.212 11.100 1.00 93.50 107 PHE A O 1
ATOM 845 N N . MET A 1 108 ? -12.744 13.163 12.117 1.00 88.50 108 MET A N 1
ATOM 846 C CA . MET A 1 108 ? -12.994 12.681 13.478 1.00 88.50 108 MET A CA 1
ATOM 847 C C . MET A 1 108 ? -14.441 12.216 13.673 1.00 88.50 108 MET A C 1
ATOM 849 O O . MET A 1 108 ? -14.672 11.185 14.303 1.00 88.50 108 MET A O 1
ATOM 853 N N . ARG A 1 109 ? -15.421 12.949 13.129 1.00 92.50 109 ARG A N 1
ATOM 854 C CA . ARG A 1 109 ? -16.835 12.546 13.185 1.00 92.50 109 ARG A CA 1
ATOM 855 C C . ARG A 1 109 ? -17.069 11.241 12.441 1.00 92.50 109 ARG A C 1
ATOM 857 O O . ARG A 1 109 ? -17.609 10.305 13.025 1.00 92.50 109 ARG A O 1
ATOM 864 N N . ALA A 1 110 ? -16.596 11.157 11.200 1.00 93.25 110 ALA A N 1
ATOM 865 C CA . ALA A 1 110 ? -16.748 9.961 10.385 1.00 93.25 110 ALA A CA 1
ATOM 866 C C . ALA A 1 110 ? -16.100 8.733 11.045 1.00 93.25 110 ALA A C 1
ATOM 868 O O . ALA A 1 110 ? -16.726 7.678 11.137 1.00 93.25 110 ALA A O 1
ATOM 869 N N . LYS A 1 111 ? -14.890 8.887 11.604 1.00 88.56 111 LYS A N 1
ATOM 870 C CA . LYS A 1 111 ? -14.186 7.801 12.302 1.00 88.56 111 LYS A CA 1
ATOM 871 C C . LYS A 1 111 ? -14.918 7.316 13.558 1.00 88.56 111 LYS A C 1
ATOM 873 O O . LYS A 1 111 ? -14.863 6.129 13.863 1.00 88.56 111 LYS A O 1
ATOM 878 N N . ASN A 1 112 ? -15.641 8.204 14.237 1.00 88.12 112 ASN A N 1
ATOM 879 C CA . ASN A 1 112 ? -16.486 7.882 15.390 1.00 88.12 112 ASN A CA 1
ATOM 880 C C . ASN A 1 112 ? -17.879 7.344 15.014 1.00 88.12 112 ASN A C 1
ATOM 882 O O . ASN A 1 112 ? -18.742 7.228 15.883 1.00 88.12 112 ASN A O 1
ATOM 886 N N . GLY A 1 113 ? -18.128 7.039 13.737 1.00 90.75 113 GLY A N 1
ATOM 887 C CA . GLY A 1 113 ? -19.422 6.549 13.258 1.00 90.75 113 GLY A CA 1
ATOM 888 C C . GLY A 1 113 ? -20.479 7.640 13.050 1.00 90.75 113 GLY A C 1
ATOM 889 O O . GLY A 1 113 ? -21.607 7.328 12.673 1.00 90.75 113 GLY A O 1
ATOM 890 N N . ASP A 1 114 ? -20.137 8.919 13.229 1.00 94.81 114 ASP A N 1
ATOM 891 C CA . ASP A 1 114 ? -21.016 10.060 12.947 1.00 94.81 114 ASP A CA 1
ATOM 892 C C . ASP A 1 114 ? -20.886 10.516 11.481 1.00 94.81 114 ASP A C 1
ATOM 894 O O . ASP A 1 114 ? -20.491 11.644 11.171 1.00 94.81 114 ASP A O 1
ATOM 898 N N . ALA A 1 115 ? -21.209 9.612 10.552 1.00 96.75 115 ALA A N 1
ATOM 899 C CA . ALA A 1 115 ? -21.161 9.890 9.115 1.00 96.75 115 ALA A CA 1
ATOM 900 C C . ALA A 1 115 ? -22.128 11.019 8.711 1.00 96.75 115 ALA A C 1
ATOM 902 O O . ALA A 1 115 ? -21.775 11.891 7.921 1.00 96.75 115 ALA A O 1
ATOM 903 N N . LYS A 1 116 ? -23.323 11.074 9.317 1.00 97.25 116 LYS A N 1
ATOM 904 C CA . LYS A 1 116 ? -24.310 12.134 9.049 1.00 97.25 116 LYS A CA 1
ATOM 905 C C . LYS A 1 116 ? -23.814 13.511 9.492 1.00 97.25 116 LYS A C 1
ATOM 907 O O . LYS A 1 116 ? -23.988 14.484 8.762 1.00 97.25 116 LYS A O 1
ATOM 912 N N . GLY A 1 117 ? -23.183 13.611 10.662 1.00 95.81 117 GLY A N 1
ATOM 913 C CA . GLY A 1 117 ? -22.579 14.860 11.117 1.00 95.81 117 GLY A CA 1
ATOM 914 C C . GLY A 1 117 ? -21.392 15.288 10.252 1.00 95.81 117 GLY A C 1
ATOM 915 O O . GLY A 1 117 ? -21.233 16.479 9.988 1.00 95.81 117 GLY A O 1
ATOM 916 N N . ALA A 1 118 ? -20.591 14.335 9.764 1.00 97.31 118 ALA A N 1
ATOM 917 C CA . ALA A 1 118 ? -19.534 14.603 8.789 1.00 97.31 118 ALA A CA 1
ATOM 918 C C . ALA A 1 118 ? -20.102 15.157 7.465 1.00 97.31 118 ALA A C 1
ATOM 920 O O . ALA A 1 118 ? -19.638 16.198 6.994 1.00 97.31 118 ALA A O 1
ATOM 921 N N . ALA A 1 119 ? -21.157 14.534 6.923 1.00 97.94 119 ALA A N 1
ATOM 922 C CA . ALA A 1 119 ? -21.861 15.008 5.729 1.00 97.94 119 ALA A CA 1
ATOM 923 C C . ALA A 1 119 ? -22.444 16.417 5.909 1.00 97.94 119 ALA A C 1
ATOM 925 O O . ALA A 1 119 ? -22.304 17.261 5.028 1.00 97.94 119 ALA A O 1
ATOM 926 N N . ALA A 1 120 ? -23.054 16.706 7.063 1.00 96.94 120 ALA A N 1
ATOM 927 C CA . ALA A 1 120 ? -23.626 18.021 7.349 1.00 96.94 120 ALA A CA 1
ATOM 928 C C . ALA A 1 120 ? -22.569 19.141 7.331 1.00 96.94 120 ALA A C 1
ATOM 930 O O . ALA A 1 120 ? -22.820 20.213 6.779 1.00 96.94 120 ALA A O 1
ATOM 931 N N . LEU A 1 121 ? -21.375 18.887 7.881 1.00 95.44 121 LEU A N 1
ATOM 932 C CA . LEU A 1 121 ? -20.261 19.842 7.835 1.00 95.44 121 LEU A CA 1
ATOM 933 C C . LEU A 1 121 ? -19.753 20.066 6.406 1.00 95.44 121 LEU A C 1
ATOM 935 O O . LEU A 1 121 ? -19.492 21.206 6.020 1.00 95.44 121 LEU A O 1
ATOM 939 N N . LEU A 1 122 ? -19.627 18.995 5.617 1.00 96.25 122 LEU A N 1
ATOM 940 C CA . LEU A 1 122 ? -19.222 19.108 4.216 1.00 96.25 122 LEU A CA 1
ATOM 941 C C . LEU A 1 122 ? -20.269 19.838 3.377 1.00 96.25 122 LEU A C 1
ATOM 943 O O . LEU A 1 122 ? -19.894 20.679 2.571 1.00 96.25 122 LEU A O 1
ATOM 947 N N . ARG A 1 123 ? -21.563 19.594 3.607 1.00 96.94 123 ARG A N 1
ATOM 948 C CA . ARG A 1 123 ? -22.655 20.316 2.942 1.00 96.94 123 ARG A CA 1
ATOM 949 C C . ARG A 1 123 ? -22.597 21.810 3.224 1.00 96.94 123 ARG A C 1
ATOM 951 O O . ARG A 1 123 ? -22.644 22.595 2.285 1.00 96.94 123 ARG A O 1
ATOM 958 N N . GLN A 1 124 ? -22.438 22.199 4.489 1.00 94.88 124 GLN A N 1
ATOM 959 C CA . GLN A 1 124 ? -22.322 23.612 4.856 1.00 94.88 124 GLN A CA 1
ATOM 960 C C . GLN A 1 124 ? -21.170 24.291 4.102 1.00 94.88 124 GLN A C 1
ATOM 962 O O . GLN A 1 124 ? -21.300 25.424 3.641 1.00 94.88 124 GLN A O 1
ATOM 967 N N . ARG A 1 125 ? -20.037 23.594 3.964 1.00 92.62 125 ARG A N 1
ATOM 968 C CA . ARG A 1 125 ? -18.897 24.085 3.191 1.00 92.62 125 ARG A CA 1
ATOM 969 C C . ARG A 1 125 ? -19.206 24.139 1.694 1.00 92.62 125 ARG A C 1
ATOM 971 O O . ARG A 1 125 ? -18.957 25.165 1.077 1.00 92.62 125 ARG A O 1
ATOM 978 N N . TYR A 1 126 ? -19.770 23.073 1.137 1.00 94.81 126 TYR A N 1
ATOM 979 C CA . TYR A 1 126 ? -20.129 22.987 -0.275 1.00 94.81 126 TYR A CA 1
ATOM 980 C C . TYR A 1 126 ? -21.089 24.105 -0.688 1.00 94.81 126 TYR A C 1
ATOM 982 O O . TYR A 1 126 ? -20.898 24.713 -1.730 1.00 94.81 126 TYR A O 1
ATOM 990 N N . GLU A 1 127 ? -22.083 24.429 0.140 1.00 94.31 127 GLU A N 1
ATOM 991 C CA . GLU A 1 127 ? -23.012 25.538 -0.104 1.00 94.31 127 GLU A CA 1
ATOM 992 C C . GLU A 1 127 ? -22.307 26.903 -0.087 1.00 94.31 127 GLU A C 1
ATOM 994 O O . GLU A 1 127 ? -22.602 27.760 -0.922 1.00 94.31 127 GLU A O 1
ATOM 999 N N . ALA A 1 128 ? -21.345 27.103 0.821 1.00 91.75 128 ALA A N 1
ATOM 1000 C CA . ALA A 1 128 ? -20.536 28.320 0.860 1.00 91.75 128 ALA A CA 1
ATOM 1001 C C . ALA A 1 128 ? -19.622 28.441 -0.374 1.00 91.75 128 ALA A C 1
ATOM 1003 O O . ALA A 1 128 ? -19.553 29.508 -0.986 1.00 91.75 128 ALA A O 1
ATOM 1004 N N . ASP A 1 129 ? -18.973 27.344 -0.770 1.00 89.38 129 ASP A N 1
ATOM 1005 C CA . ASP A 1 129 ? -18.120 27.281 -1.959 1.00 89.38 129 ASP A CA 1
ATOM 1006 C C . ASP A 1 129 ? -18.960 27.460 -3.238 1.00 89.38 129 ASP A C 1
ATOM 1008 O O . ASP A 1 129 ? -18.561 28.191 -4.144 1.00 89.38 129 ASP A O 1
ATOM 1012 N N . LEU A 1 130 ? -20.170 26.894 -3.295 1.00 93.38 130 LEU A N 1
ATOM 1013 C CA . LEU A 1 130 ? -21.130 27.092 -4.385 1.00 93.38 130 LEU A CA 1
ATOM 1014 C C . LEU A 1 130 ? -21.541 28.560 -4.517 1.00 93.38 130 LEU A C 1
ATOM 1016 O O . LEU A 1 130 ? -21.518 29.100 -5.623 1.00 93.38 130 LEU A O 1
ATOM 1020 N N . ALA A 1 131 ? -21.856 29.226 -3.404 1.00 93.62 131 ALA A N 1
ATOM 1021 C CA . ALA A 1 131 ? -22.186 30.650 -3.395 1.00 93.62 131 ALA A CA 1
ATOM 1022 C C . ALA A 1 131 ? -21.005 31.536 -3.838 1.00 93.62 131 ALA A C 1
ATOM 1024 O O . ALA A 1 131 ? -21.219 32.598 -4.422 1.00 93.62 131 ALA A O 1
ATOM 1025 N N . ALA A 1 132 ? -19.769 31.095 -3.593 1.00 90.50 132 ALA A N 1
ATOM 1026 C CA . ALA A 1 132 ? -18.549 31.774 -4.024 1.00 90.50 132 ALA A CA 1
ATOM 1027 C C . ALA A 1 132 ? -18.116 31.435 -5.468 1.00 90.50 132 ALA A C 1
ATOM 1029 O O . ALA A 1 132 ? -17.156 32.022 -5.962 1.00 90.50 132 ALA A O 1
ATOM 1030 N N . GLY A 1 133 ? -18.796 30.507 -6.156 1.00 92.12 133 GLY A N 1
ATOM 1031 C CA . GLY A 1 133 ? -18.404 30.045 -7.496 1.00 92.12 133 GLY A CA 1
ATOM 1032 C C . GLY A 1 133 ? -17.194 29.098 -7.503 1.00 92.12 133 GLY A C 1
ATOM 1033 O O . GLY A 1 133 ? -16.492 28.993 -8.507 1.00 92.12 133 GLY A O 1
ATOM 1034 N N . HIS A 1 134 ? -16.941 28.420 -6.384 1.00 88.25 134 HIS A N 1
ATOM 1035 C CA . HIS A 1 134 ? -15.811 27.517 -6.148 1.00 88.25 134 HIS A CA 1
ATOM 1036 C C . HIS A 1 134 ? -16.240 26.098 -5.742 1.00 88.25 134 HIS A C 1
ATOM 1038 O O . HIS A 1 134 ? -15.431 25.352 -5.195 1.00 88.25 134 HIS A O 1
ATOM 1044 N N . ALA A 1 135 ? -17.499 25.716 -5.983 1.00 87.88 135 ALA A N 1
ATOM 1045 C CA . ALA A 1 135 ? -17.958 24.359 -5.702 1.00 87.88 135 ALA A CA 1
ATOM 1046 C C . ALA A 1 135 ? -17.125 23.319 -6.465 1.00 87.88 135 ALA A C 1
ATOM 1048 O O . ALA A 1 135 ? -16.919 23.430 -7.674 1.00 87.88 135 ALA A O 1
ATOM 1049 N N . ASP A 1 136 ? -16.687 22.296 -5.738 1.00 88.06 136 ASP A N 1
ATOM 1050 C CA . ASP A 1 136 ? -15.906 21.173 -6.248 1.00 88.06 136 ASP A CA 1
ATOM 1051 C C . ASP A 1 136 ? -16.742 19.882 -6.197 1.00 88.06 136 ASP A C 1
ATOM 1053 O O . ASP A 1 136 ? -17.434 19.610 -5.211 1.00 88.06 136 ASP A O 1
ATOM 1057 N N . GLU A 1 137 ? -16.664 19.090 -7.268 1.00 92.25 137 GLU A N 1
ATOM 1058 C CA . GLU A 1 137 ? -17.380 17.816 -7.405 1.00 92.25 137 GLU A CA 1
ATOM 1059 C C . GLU A 1 137 ? -16.919 16.797 -6.354 1.00 92.25 137 GLU A C 1
ATOM 1061 O O . GLU A 1 137 ? -17.739 16.080 -5.790 1.00 92.25 137 GLU A O 1
ATOM 1066 N N . THR A 1 138 ? -15.633 16.805 -5.989 1.00 90.62 138 THR A N 1
ATOM 1067 C CA . THR A 1 138 ? -15.075 15.894 -4.975 1.00 90.62 138 THR A CA 1
ATOM 1068 C C . THR A 1 138 ? -15.779 16.070 -3.630 1.00 90.62 138 THR A C 1
ATOM 1070 O O . THR A 1 138 ? -16.093 15.103 -2.937 1.00 90.62 138 THR A O 1
ATOM 1073 N N . THR A 1 139 ? -16.074 17.313 -3.245 1.00 93.81 139 THR A N 1
ATOM 1074 C CA . THR A 1 139 ? -16.803 17.615 -2.009 1.00 93.81 139 THR A CA 1
ATOM 1075 C C . THR A 1 139 ? -18.231 17.066 -2.054 1.00 93.81 139 THR A C 1
ATOM 1077 O O . THR A 1 139 ? -18.711 16.545 -1.046 1.00 93.81 139 THR A O 1
ATOM 1080 N N . LYS A 1 140 ? -18.896 17.128 -3.214 1.00 95.31 140 LYS A N 1
ATOM 1081 C CA . LYS A 1 140 ? -20.229 16.547 -3.420 1.00 95.31 140 LYS A CA 1
ATOM 1082 C C . LYS A 1 140 ? -20.200 15.020 -3.316 1.00 95.31 140 LYS A C 1
ATOM 1084 O O . LYS A 1 140 ? -20.999 14.460 -2.573 1.00 95.31 140 LYS A O 1
ATOM 1089 N N . GLU A 1 141 ? -19.238 14.369 -3.965 1.00 96.25 141 GLU A N 1
ATOM 1090 C CA . GLU A 1 141 ? -19.045 12.914 -3.885 1.00 96.25 141 GLU A CA 1
ATOM 1091 C C . GLU A 1 141 ? -18.810 12.444 -2.440 1.00 96.25 141 GLU A C 1
ATOM 1093 O O . GLU A 1 141 ? -19.357 11.427 -2.015 1.00 96.25 141 GLU A O 1
ATOM 1098 N N . LEU A 1 142 ? -18.040 13.203 -1.649 1.00 96.69 142 LEU A N 1
ATOM 1099 C CA . LEU A 1 142 ? -17.834 12.907 -0.229 1.00 96.69 142 LEU A CA 1
ATOM 1100 C C . LEU A 1 142 ? -19.128 13.033 0.586 1.00 96.69 142 LEU A C 1
ATOM 1102 O O . LEU A 1 142 ? -19.367 12.205 1.466 1.00 96.69 142 LEU A O 1
ATOM 1106 N N . ILE A 1 143 ? -19.960 14.046 0.311 1.00 97.94 143 ILE A N 1
ATOM 1107 C CA . ILE A 1 143 ? -21.276 14.196 0.953 1.00 97.94 143 ILE A CA 1
ATOM 1108 C C . ILE A 1 143 ? -22.140 12.976 0.630 1.00 97.94 143 ILE A C 1
ATOM 1110 O O . ILE A 1 143 ? -22.610 12.316 1.556 1.00 97.94 143 ILE A O 1
ATOM 1114 N N . ASP A 1 144 ? -22.283 12.636 -0.652 1.00 97.44 144 ASP A N 1
ATOM 1115 C CA . ASP A 1 144 ? -23.114 11.517 -1.105 1.00 97.44 144 ASP A CA 1
ATOM 1116 C C . ASP A 1 144 ? -22.641 10.186 -0.486 1.00 97.44 144 ASP A C 1
ATOM 1118 O O . ASP A 1 144 ? -23.448 9.404 0.027 1.00 97.44 144 ASP A O 1
ATOM 1122 N N . ALA A 1 145 ? -21.324 9.960 -0.426 1.00 96.94 145 ALA A N 1
ATOM 1123 C CA . ALA A 1 145 ? -20.737 8.780 0.201 1.00 96.94 145 ALA A CA 1
ATOM 1124 C C . ALA A 1 145 ? -21.032 8.698 1.709 1.00 96.94 145 ALA A C 1
ATOM 1126 O O . ALA A 1 145 ? -21.379 7.624 2.206 1.00 96.94 145 ALA A O 1
ATOM 1127 N N . PHE A 1 146 ? -20.941 9.809 2.449 1.00 97.94 146 PHE A N 1
ATOM 1128 C CA . PHE A 1 146 ? -21.275 9.824 3.877 1.00 97.94 146 PHE A CA 1
ATOM 1129 C C . PHE A 1 146 ? -22.778 9.661 4.146 1.00 97.94 146 PHE A C 1
ATOM 1131 O O . PHE A 1 146 ? -23.158 9.064 5.157 1.00 97.94 146 PHE A O 1
ATOM 1138 N N . GLU A 1 147 ? -23.636 10.158 3.257 1.00 97.69 147 GLU A N 1
ATOM 1139 C CA . GLU A 1 147 ? -25.094 10.059 3.394 1.00 97.69 147 GLU A CA 1
ATOM 1140 C C . GLU A 1 147 ? -25.669 8.717 2.970 1.00 97.69 147 GLU A C 1
ATOM 1142 O O . GLU A 1 147 ? -26.727 8.332 3.473 1.00 97.69 147 GLU A O 1
ATOM 1147 N N . SER A 1 148 ? -24.953 7.981 2.117 1.00 97.44 148 SER A N 1
ATOM 1148 C CA . SER A 1 148 ? -25.333 6.632 1.693 1.00 97.44 148 SER A CA 1
ATOM 1149 C C . SER A 1 148 ? -25.598 5.691 2.877 1.00 97.44 148 SER A C 1
ATOM 1151 O O . SER A 1 148 ? -26.417 4.778 2.776 1.00 97.44 148 SER A O 1
ATOM 1153 N N . GLY A 1 149 ? -24.895 5.896 4.000 1.00 92.00 149 GLY A N 1
ATOM 1154 C CA . GLY A 1 149 ? -24.888 4.983 5.142 1.00 92.00 149 GLY A CA 1
ATOM 1155 C C . GLY A 1 149 ? -24.228 3.630 4.853 1.00 92.00 149 GLY A C 1
ATOM 1156 O O . GLY A 1 149 ? -24.166 2.793 5.753 1.00 92.00 149 GLY A O 1
ATOM 1157 N N . ASP A 1 150 ? -23.724 3.413 3.633 1.00 95.00 150 ASP A N 1
ATOM 1158 C CA . ASP A 1 150 ? -22.966 2.227 3.252 1.00 95.00 150 ASP A CA 1
ATOM 1159 C C . ASP A 1 150 ? -21.605 2.266 3.970 1.00 95.00 150 ASP A C 1
ATOM 1161 O O . ASP A 1 150 ? -20.810 3.182 3.724 1.00 95.00 150 ASP A O 1
ATOM 1165 N N . PRO A 1 151 ? -21.301 1.290 4.850 1.00 90.44 151 PRO A N 1
ATOM 1166 C CA . PRO A 1 151 ? -20.055 1.275 5.610 1.00 90.44 151 PRO A CA 1
ATOM 1167 C C . PRO A 1 151 ? -18.807 1.375 4.731 1.00 90.44 151 PRO A C 1
ATOM 1169 O O . PRO A 1 151 ? -17.835 2.019 5.125 1.00 90.44 151 PRO A O 1
ATOM 1172 N N . MET A 1 152 ? -18.833 0.779 3.535 1.00 87.81 152 MET A N 1
ATOM 1173 C CA . MET A 1 152 ? -17.697 0.803 2.619 1.00 87.81 152 MET A CA 1
ATOM 1174 C C . MET A 1 152 ? -17.497 2.197 2.015 1.00 87.81 152 MET A C 1
ATOM 1176 O O . MET A 1 152 ? -16.366 2.678 1.958 1.00 87.81 152 MET A O 1
ATOM 1180 N N . GLN A 1 153 ? -18.576 2.869 1.607 1.00 94.12 153 GLN A N 1
ATOM 1181 C CA . GLN A 1 153 ? -18.505 4.225 1.047 1.00 94.12 153 GLN A CA 1
ATOM 1182 C C . GLN A 1 153 ? -18.107 5.250 2.112 1.00 94.12 153 GLN A C 1
ATOM 1184 O O . GLN A 1 153 ? -17.217 6.066 1.879 1.00 94.12 153 GLN A O 1
ATOM 1189 N N . VAL A 1 154 ? -18.681 5.152 3.316 1.00 94.12 154 VAL A N 1
ATOM 1190 C CA . VAL A 1 154 ? -18.302 5.981 4.473 1.00 94.12 154 VAL A CA 1
ATOM 1191 C C . VAL A 1 154 ? -16.820 5.804 4.797 1.00 94.12 154 VAL A C 1
ATOM 1193 O O . VAL A 1 154 ? -16.107 6.778 5.052 1.00 94.12 154 VAL A O 1
ATOM 1196 N N . GLN A 1 155 ? -16.327 4.566 4.768 1.00 89.19 155 GLN A N 1
ATOM 1197 C CA . GLN A 1 155 ? -14.928 4.271 5.034 1.00 89.19 155 GLN A CA 1
ATOM 1198 C C . GLN A 1 155 ? -13.995 4.843 3.957 1.00 89.19 155 GLN A C 1
ATOM 1200 O O . GLN A 1 155 ? -12.981 5.459 4.294 1.00 89.19 155 GLN A O 1
ATOM 1205 N N . GLN A 1 156 ? -14.346 4.699 2.677 1.00 88.94 156 GLN A N 1
ATOM 1206 C CA . GLN A 1 156 ? -13.595 5.294 1.569 1.00 88.94 156 GLN A CA 1
ATOM 1207 C C . GLN A 1 156 ? -13.563 6.824 1.665 1.00 88.94 156 GLN A C 1
ATOM 1209 O O . GLN A 1 156 ? -12.486 7.413 1.595 1.00 88.94 156 GLN A O 1
ATOM 1214 N N . ALA A 1 157 ? -14.705 7.466 1.921 1.00 95.12 157 ALA A N 1
ATOM 1215 C CA . ALA A 1 157 ? -14.787 8.912 2.116 1.00 95.12 157 ALA A CA 1
ATOM 1216 C C . ALA A 1 157 ? -13.940 9.379 3.313 1.00 95.12 157 ALA A C 1
ATOM 1218 O O . ALA A 1 157 ? -13.193 10.354 3.209 1.00 95.12 157 ALA A O 1
ATOM 1219 N N . THR A 1 158 ? -13.971 8.639 4.427 1.00 93.81 158 THR A N 1
ATOM 1220 C CA . THR A 1 158 ? -13.125 8.906 5.606 1.00 93.81 158 THR A CA 1
ATOM 1221 C C . THR A 1 158 ? -11.641 8.862 5.246 1.00 93.81 158 THR A C 1
ATOM 1223 O O . THR A 1 158 ? -10.875 9.742 5.641 1.00 93.81 158 THR A O 1
ATOM 1226 N N . ALA A 1 159 ? -11.224 7.860 4.473 1.00 89.62 159 ALA A N 1
ATOM 1227 C CA . ALA A 1 159 ? -9.844 7.723 4.035 1.00 89.62 159 ALA A CA 1
ATOM 1228 C C . ALA A 1 159 ? -9.410 8.848 3.093 1.00 89.62 159 ALA A C 1
ATOM 1230 O O . ALA A 1 159 ? -8.313 9.374 3.257 1.00 89.62 159 ALA A O 1
ATOM 1231 N N . THR A 1 160 ? -10.273 9.261 2.162 1.00 91.44 160 THR A N 1
ATOM 1232 C CA . THR A 1 160 ? -10.021 10.396 1.264 1.00 91.44 160 THR A CA 1
ATOM 1233 C C . THR A 1 160 ? -9.805 11.691 2.042 1.00 91.44 160 THR A C 1
ATOM 1235 O O . THR A 1 160 ? -8.805 12.373 1.819 1.00 91.44 160 THR A O 1
ATOM 1238 N N . VAL A 1 161 ? -10.663 11.995 3.023 1.00 92.75 161 VAL A N 1
ATOM 1239 C CA . VAL A 1 161 ? -10.465 13.154 3.914 1.00 92.75 161 VAL A CA 1
ATOM 1240 C C . VAL A 1 161 ? -9.147 13.029 4.690 1.00 92.75 161 VAL A C 1
ATOM 1242 O O . VAL A 1 161 ? -8.409 14.005 4.819 1.00 92.75 161 VAL A O 1
ATOM 1245 N N . GLY A 1 162 ? -8.809 11.823 5.157 1.00 89.56 162 GLY A N 1
ATOM 1246 C CA . GLY A 1 162 ? -7.529 11.545 5.808 1.00 89.56 162 GLY A CA 1
ATOM 1247 C C . GLY A 1 162 ? -6.319 11.780 4.896 1.00 89.56 162 GLY A C 1
ATOM 1248 O O . GLY A 1 162 ? -5.335 12.359 5.342 1.00 89.56 162 GLY A O 1
ATOM 1249 N N . MET A 1 163 ? -6.382 11.381 3.622 1.00 86.88 163 MET A N 1
ATOM 1250 C CA . MET A 1 163 ? -5.305 11.607 2.649 1.00 86.88 163 MET A CA 1
ATOM 1251 C C . MET A 1 163 ? -5.098 13.097 2.370 1.00 86.88 163 MET A C 1
ATOM 1253 O O . MET A 1 163 ? -3.958 13.549 2.328 1.00 86.88 163 MET A O 1
ATOM 1257 N N . ILE A 1 164 ? -6.183 13.871 2.252 1.00 86.62 164 ILE A N 1
ATOM 1258 C CA . ILE A 1 164 ? -6.115 15.333 2.094 1.00 86.62 164 ILE A CA 1
ATOM 1259 C C . ILE A 1 164 ? -5.417 15.969 3.305 1.00 86.62 164 ILE A C 1
ATOM 1261 O O . ILE A 1 164 ? -4.545 16.818 3.141 1.00 86.62 164 ILE A O 1
ATOM 1265 N N . LEU A 1 165 ? -5.762 15.530 4.519 1.00 87.56 165 LEU A N 1
ATOM 1266 C CA . LEU A 1 165 ? -5.118 15.996 5.751 1.00 87.56 165 LEU A CA 1
ATOM 1267 C C . LEU A 1 165 ? -3.641 15.582 5.842 1.00 87.56 165 LEU A C 1
ATOM 1269 O O . LEU A 1 165 ? -2.818 16.350 6.337 1.00 87.56 165 LEU A O 1
ATOM 1273 N N . ALA A 1 166 ? -3.305 14.377 5.380 1.00 86.38 166 ALA A N 1
ATOM 1274 C CA . ALA A 1 166 ? -1.947 13.848 5.411 1.00 86.38 166 ALA A CA 1
ATOM 1275 C C . ALA A 1 166 ? -1.025 14.479 4.361 1.00 86.38 166 ALA A C 1
ATOM 1277 O O . ALA A 1 166 ? 0.182 14.480 4.561 1.00 86.38 166 ALA A O 1
ATOM 1278 N N . ALA A 1 167 ? -1.553 15.017 3.260 1.00 82.50 167 ALA A N 1
ATOM 1279 C CA . ALA A 1 167 ? -0.739 15.580 2.183 1.00 82.50 167 ALA A CA 1
ATOM 1280 C C . ALA A 1 167 ? 0.066 16.836 2.589 1.00 82.50 167 ALA A C 1
ATOM 1282 O O . ALA A 1 167 ? 1.111 17.104 1.994 1.00 82.50 167 ALA A O 1
ATOM 1283 N N . ASP A 1 168 ? -0.402 17.592 3.589 1.00 79.19 168 ASP A N 1
ATOM 1284 C CA . ASP A 1 168 ? 0.278 18.789 4.113 1.00 79.19 168 ASP A CA 1
ATOM 1285 C C . ASP A 1 168 ? 1.499 18.423 4.968 1.00 79.19 168 ASP A C 1
ATOM 1287 O O . ASP A 1 168 ? 2.627 18.825 4.684 1.00 79.19 168 ASP A O 1
ATOM 1291 N N . ASP A 1 169 ? 1.272 17.604 5.995 1.00 80.06 169 ASP A N 1
ATOM 1292 C CA . ASP A 1 169 ? 2.305 17.121 6.909 1.00 80.06 169 ASP A CA 1
ATOM 1293 C C . ASP A 1 169 ? 1.970 15.678 7.336 1.00 80.06 169 ASP A C 1
ATOM 1295 O O . ASP A 1 169 ? 1.266 15.467 8.333 1.00 80.06 169 ASP A O 1
ATOM 1299 N N . PRO A 1 170 ? 2.447 14.668 6.579 1.00 78.38 170 PRO A N 1
ATOM 1300 C CA . PRO A 1 170 ? 2.120 13.262 6.820 1.00 78.38 170 PRO A CA 1
ATOM 1301 C C . PRO A 1 170 ? 2.475 12.801 8.235 1.00 78.38 170 PRO A C 1
ATOM 1303 O O . PRO A 1 170 ? 1.714 12.072 8.878 1.00 78.38 170 PRO A O 1
ATOM 1306 N N . SER A 1 171 ? 3.625 13.261 8.733 1.00 72.19 171 SER A N 1
ATOM 1307 C CA . SER A 1 171 ? 4.147 12.924 10.055 1.00 72.19 171 SER A CA 1
ATOM 1308 C C . SER A 1 171 ? 3.267 13.515 11.148 1.00 72.19 171 SER A C 1
ATOM 1310 O O . SER A 1 171 ? 2.834 12.805 12.057 1.00 72.19 171 SER A O 1
ATOM 1312 N N . LYS A 1 172 ? 2.935 14.807 11.044 1.00 78.12 172 LYS A N 1
ATOM 1313 C CA . LYS A 1 172 ? 2.062 15.472 12.013 1.00 78.12 172 LYS A CA 1
ATOM 1314 C C . LYS A 1 172 ? 0.635 14.957 11.949 1.00 78.12 172 LYS A C 1
ATOM 1316 O O . LYS A 1 172 ? -0.012 14.898 12.993 1.00 78.12 172 LYS A O 1
ATOM 1321 N N . PHE A 1 173 ? 0.137 14.563 10.781 1.00 81.12 173 PHE A N 1
ATOM 1322 C CA . PHE A 1 173 ? -1.160 13.908 10.655 1.00 81.12 173 PHE A CA 1
ATOM 1323 C C . PHE A 1 173 ? -1.183 12.583 11.428 1.00 81.12 173 PHE A C 1
ATOM 1325 O O . PHE A 1 173 ? -2.028 12.404 12.309 1.00 81.12 173 PHE A O 1
ATOM 1332 N N . ALA A 1 174 ? -0.215 11.698 11.169 1.00 74.12 174 ALA A N 1
ATOM 1333 C CA . ALA A 1 174 ? -0.097 10.421 11.869 1.00 74.12 174 ALA A CA 1
ATOM 1334 C C . ALA A 1 174 ? 0.051 10.610 13.389 1.00 74.12 174 ALA A C 1
ATOM 1336 O O . ALA A 1 174 ? -0.574 9.888 14.168 1.00 74.12 174 ALA A O 1
ATOM 1337 N N . ASP A 1 175 ? 0.815 11.614 13.820 1.00 74.00 175 ASP A N 1
ATOM 1338 C CA . ASP A 1 175 ? 0.993 11.941 15.232 1.00 74.00 175 ASP A CA 1
ATOM 1339 C C . ASP A 1 175 ? -0.259 12.539 15.877 1.00 74.00 175 ASP A C 1
ATOM 1341 O O . ASP A 1 175 ? -0.627 12.144 16.981 1.00 74.00 175 ASP A O 1
ATOM 1345 N N . THR A 1 176 ? -0.909 13.501 15.225 1.00 75.81 176 THR A N 1
ATOM 1346 C CA . THR A 1 176 ? -2.061 14.226 15.782 1.00 75.81 176 THR A CA 1
ATOM 1347 C C . THR A 1 176 ? -3.265 13.300 15.869 1.00 75.81 176 THR A C 1
ATOM 1349 O O . THR A 1 176 ? -3.853 13.135 16.935 1.00 75.81 176 THR A O 1
ATOM 1352 N N . TYR A 1 177 ? -3.601 12.637 14.767 1.00 73.62 177 TYR A N 1
ATOM 1353 C CA . TYR A 1 177 ? -4.809 11.824 14.679 1.00 73.62 177 TYR A CA 1
ATOM 1354 C C . TYR A 1 177 ? -4.585 10.392 15.175 1.00 73.62 177 TYR A C 1
ATOM 1356 O O . TYR A 1 177 ? -5.490 9.804 15.762 1.00 73.62 177 TYR A O 1
ATOM 1364 N N . GLY A 1 178 ? -3.369 9.851 15.053 1.00 65.19 178 GLY A N 1
ATOM 1365 C CA . GLY A 1 178 ? -3.024 8.537 15.603 1.00 65.19 178 GLY A CA 1
ATOM 1366 C C . GLY A 1 178 ? -2.837 8.511 17.125 1.00 65.19 178 GLY A C 1
ATOM 1367 O O . GLY A 1 178 ? -2.839 7.428 17.707 1.00 65.19 178 GLY A O 1
ATOM 1368 N N . LYS A 1 179 ? -2.670 9.669 17.788 1.00 69.81 179 LYS A N 1
ATOM 1369 C CA . LYS A 1 179 ? -2.725 9.785 19.262 1.00 69.81 179 LYS A CA 1
ATOM 1370 C C . LYS A 1 179 ? -4.152 9.963 19.779 1.00 69.81 179 LYS A C 1
ATOM 1372 O O . LYS A 1 179 ? -4.448 9.472 20.862 1.00 69.81 179 LYS A O 1
ATOM 1377 N N . LEU A 1 180 ? -5.012 10.656 19.025 1.00 53.62 180 LEU A N 1
ATOM 1378 C CA . LEU A 1 180 ? -6.430 10.850 19.364 1.00 53.62 180 LEU A CA 1
ATOM 1379 C C . LEU A 1 180 ? -7.243 9.561 19.205 1.00 53.62 180 LEU A C 1
ATOM 1381 O O . LEU A 1 180 ? -8.180 9.330 19.961 1.00 53.62 180 LEU A O 1
ATOM 1385 N N . PHE A 1 181 ? -6.825 8.706 18.275 1.00 51.94 181 PHE A N 1
ATOM 1386 C CA . PHE A 1 181 ? -7.286 7.333 18.152 1.00 51.94 181 PHE A CA 1
ATOM 1387 C C . PHE A 1 181 ? -6.070 6.419 18.109 1.00 51.94 181 PHE A C 1
ATOM 1389 O O . PHE A 1 181 ? -5.612 6.067 17.015 1.00 51.94 181 PHE A O 1
ATOM 1396 N N . PRO A 1 182 ? -5.499 6.045 19.271 1.00 51.66 182 PRO A N 1
ATOM 1397 C CA . PRO A 1 182 ? -4.559 4.940 19.291 1.00 51.66 182 PRO A CA 1
ATOM 1398 C C . PRO A 1 182 ? -5.335 3.765 18.718 1.00 51.66 182 PRO A C 1
ATOM 1400 O O . PRO A 1 182 ? -6.329 3.359 19.304 1.00 51.66 182 PRO A O 1
ATOM 1403 N N . SER A 1 183 ? -4.975 3.312 17.519 1.00 46.28 183 SER A N 1
ATOM 1404 C CA . SER A 1 183 ? -5.816 2.354 16.821 1.00 46.28 183 SER A CA 1
ATOM 1405 C C . SER A 1 183 ? -6.064 1.137 17.716 1.00 46.28 183 SER A C 1
ATOM 1407 O O . SER A 1 183 ? -5.123 0.452 18.120 1.00 46.28 183 SER A O 1
ATOM 1409 N N . ASP A 1 184 ? -7.332 0.895 18.065 1.00 45.69 184 ASP A N 1
ATOM 1410 C CA . ASP A 1 184 ? -7.735 -0.347 18.737 1.00 45.69 184 ASP A CA 1
ATOM 1411 C C . ASP A 1 184 ? -7.413 -1.537 17.818 1.00 45.69 184 ASP A C 1
ATOM 1413 O O . ASP A 1 184 ? -6.954 -2.593 18.260 1.00 45.69 184 ASP A O 1
ATOM 1417 N N . ASP A 1 185 ? -7.461 -1.284 16.506 1.00 46.12 185 ASP A N 1
ATOM 1418 C CA . ASP A 1 185 ? -6.834 -2.089 15.470 1.00 46.12 185 ASP A CA 1
ATOM 1419 C C . ASP A 1 185 ? -5.563 -1.445 14.927 1.00 46.12 185 ASP A C 1
ATOM 1421 O O . ASP A 1 185 ? -5.496 -0.943 13.805 1.00 46.12 185 ASP A O 1
ATOM 1425 N N . LYS A 1 186 ? -4.489 -1.486 15.719 1.00 52.50 186 LYS A N 1
ATOM 1426 C CA . LYS A 1 186 ? -3.160 -1.313 15.125 1.00 52.50 186 LYS A CA 1
ATOM 1427 C C . LYS A 1 186 ? -2.979 -2.391 14.062 1.00 52.50 186 LYS A C 1
ATOM 1429 O O . LYS A 1 186 ? -3.212 -3.573 14.347 1.00 52.50 186 LYS A O 1
ATOM 1434 N N . SER A 1 187 ? -2.514 -1.997 12.875 1.00 54.44 187 SER A N 1
ATOM 1435 C CA . SER A 1 187 ? -1.948 -2.956 11.925 1.00 54.44 187 SER A CA 1
ATOM 1436 C C . SER A 1 187 ? -0.895 -3.805 12.654 1.00 54.44 187 SER A C 1
ATOM 1438 O O . SER A 1 187 ? -0.279 -3.303 13.600 1.00 54.44 187 SER A O 1
ATOM 1440 N N . PRO A 1 188 ? -0.657 -5.072 12.274 1.00 58.19 188 PRO A N 1
ATOM 1441 C CA . PRO A 1 188 ? 0.358 -5.900 12.928 1.00 58.19 188 PRO A CA 1
ATOM 1442 C C . PRO A 1 188 ? 1.706 -5.177 13.051 1.00 58.19 188 PRO A C 1
ATOM 1444 O O . PRO A 1 188 ? 2.301 -5.165 14.125 1.00 58.19 188 PRO A O 1
ATOM 1447 N N . PHE A 1 189 ? 2.096 -4.439 12.006 1.00 60.53 189 PHE A N 1
ATOM 1448 C CA . PHE A 1 189 ? 3.276 -3.580 12.010 1.00 60.53 189 PHE A CA 1
ATOM 1449 C C . PHE A 1 189 ? 3.197 -2.452 13.043 1.00 60.53 189 PHE A C 1
ATOM 1451 O O . PHE A 1 189 ? 4.144 -2.242 13.783 1.00 60.53 189 PHE A O 1
ATOM 1458 N N . ALA A 1 190 ? 2.084 -1.723 13.147 1.00 51.53 190 ALA A N 1
ATOM 1459 C CA . ALA A 1 190 ? 1.938 -0.652 14.132 1.00 51.53 190 ALA A CA 1
ATOM 1460 C C . ALA A 1 190 ? 1.810 -1.187 15.572 1.00 51.53 190 ALA A C 1
ATOM 1462 O O . ALA A 1 190 ? 2.260 -0.528 16.513 1.00 51.53 190 ALA A O 1
ATOM 1463 N N . LYS A 1 191 ? 1.214 -2.370 15.769 1.00 61.56 191 LYS A N 1
ATOM 1464 C CA . LYS A 1 191 ? 1.226 -3.115 17.042 1.00 61.56 191 LYS A CA 1
ATOM 1465 C C . LYS A 1 191 ? 2.679 -3.392 17.424 1.00 61.56 191 LYS A C 1
ATOM 1467 O O . LYS A 1 191 ? 3.122 -2.939 18.476 1.00 61.56 191 LYS A O 1
ATOM 1472 N N . GLU A 1 192 ? 3.434 -3.979 16.503 1.00 63.97 192 GLU A N 1
ATOM 1473 C CA . GLU A 1 192 ? 4.819 -4.378 16.720 1.00 63.97 192 GLU A CA 1
ATOM 1474 C C . GLU A 1 192 ? 5.792 -3.197 16.844 1.00 63.97 192 GLU A C 1
ATOM 1476 O O . GLU A 1 192 ? 6.651 -3.208 17.719 1.00 63.97 192 GLU A O 1
ATOM 1481 N N . TYR A 1 193 ? 5.616 -2.131 16.063 1.00 74.94 193 TYR A N 1
ATOM 1482 C CA . TYR A 1 193 ? 6.375 -0.887 16.180 1.00 74.94 193 TYR A CA 1
ATOM 1483 C C . TYR A 1 193 ? 6.219 -0.292 17.576 1.00 74.94 193 TYR A C 1
ATOM 1485 O O . TYR A 1 193 ? 7.199 0.007 18.251 1.00 74.94 193 TYR A O 1
ATOM 1493 N N . ASN A 1 194 ? 4.974 -0.145 18.040 1.00 61.44 194 ASN A N 1
ATOM 1494 C CA . ASN A 1 194 ? 4.701 0.423 19.357 1.00 61.44 194 ASN A CA 1
ATOM 1495 C C . ASN A 1 194 ? 5.177 -0.503 20.478 1.00 61.44 194 ASN A C 1
ATOM 1497 O O . ASN A 1 194 ? 5.657 -0.019 21.502 1.00 61.44 194 ASN A O 1
ATOM 1501 N N . ASP A 1 195 ? 5.066 -1.819 20.292 1.00 60.88 195 ASP A N 1
ATOM 1502 C CA . ASP A 1 195 ? 5.647 -2.777 21.224 1.00 60.88 195 ASP A CA 1
ATOM 1503 C C . ASP A 1 195 ? 7.166 -2.644 21.271 1.00 60.88 195 ASP A C 1
ATOM 1505 O O . ASP A 1 195 ? 7.736 -2.648 22.357 1.00 60.88 195 ASP A O 1
ATOM 1509 N N . ARG A 1 196 ? 7.830 -2.412 20.137 1.00 74.50 196 ARG A N 1
ATOM 1510 C CA . ARG A 1 196 ? 9.276 -2.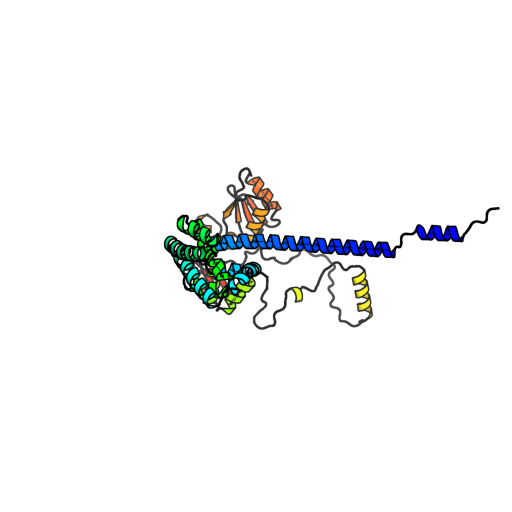173 20.089 1.00 74.50 196 ARG A CA 1
ATOM 1511 C C . ARG A 1 196 ? 9.672 -0.842 20.713 1.00 74.50 196 ARG A C 1
ATOM 1513 O O . ARG A 1 196 ? 10.640 -0.822 21.461 1.00 74.50 196 ARG A O 1
ATOM 1520 N N . VAL A 1 197 ? 8.901 0.228 20.511 1.00 59.09 197 VAL A N 1
ATOM 1521 C CA . VAL A 1 197 ? 9.104 1.500 21.229 1.00 59.09 197 VAL A CA 1
ATOM 1522 C C . VAL A 1 197 ? 9.005 1.270 22.739 1.00 59.09 197 VAL A C 1
ATOM 1524 O O . VAL A 1 197 ? 9.863 1.733 23.487 1.00 59.09 197 VAL A O 1
ATOM 1527 N N . ARG A 1 198 ? 7.988 0.525 23.193 1.00 65.69 198 ARG A N 1
ATOM 1528 C CA . ARG A 1 198 ? 7.762 0.227 24.615 1.00 65.69 198 ARG A CA 1
ATOM 1529 C C . ARG A 1 198 ? 8.853 -0.662 25.215 1.00 65.69 198 ARG A C 1
ATOM 1531 O O . ARG A 1 198 ? 9.214 -0.468 26.370 1.00 65.69 198 ARG A O 1
ATOM 1538 N N . LEU A 1 199 ? 9.330 -1.652 24.464 1.00 58.47 199 LEU A N 1
ATOM 1539 C CA . LEU A 1 199 ? 10.262 -2.670 24.954 1.00 58.47 199 LEU A CA 1
ATOM 1540 C C . LEU A 1 199 ? 11.735 -2.275 24.790 1.00 58.47 199 LEU A C 1
ATOM 1542 O O . LEU A 1 199 ? 12.557 -2.691 25.600 1.00 58.47 199 LEU A O 1
ATOM 1546 N N . PHE A 1 200 ? 12.072 -1.496 23.759 1.00 69.62 200 PHE A N 1
ATOM 1547 C CA . PHE A 1 200 ? 13.457 -1.247 23.338 1.00 69.62 200 PHE A CA 1
ATOM 1548 C C . PHE A 1 200 ? 13.792 0.237 23.117 1.00 69.62 200 PHE A C 1
ATOM 1550 O O . PHE A 1 200 ? 14.940 0.558 22.821 1.00 69.62 200 PHE A O 1
ATOM 1557 N N . GLY A 1 201 ? 12.829 1.150 23.275 1.00 72.62 201 GLY A N 1
ATOM 1558 C CA . GLY A 1 201 ? 13.023 2.581 23.036 1.00 72.62 201 GLY A CA 1
ATOM 1559 C C . GLY A 1 201 ? 12.826 2.991 21.572 1.00 72.62 201 GLY A C 1
ATOM 1560 O O . GLY A 1 201 ? 12.813 2.165 20.656 1.00 72.62 201 GLY A O 1
ATOM 1561 N N . LYS A 1 202 ? 12.625 4.296 21.348 1.00 72.38 202 LYS A N 1
ATOM 1562 C CA . LYS A 1 202 ? 12.218 4.840 20.042 1.00 72.38 202 LYS A CA 1
ATOM 1563 C C . LYS A 1 202 ? 13.275 4.635 18.950 1.00 72.38 202 LYS A C 1
ATOM 1565 O O . LYS A 1 202 ? 12.908 4.207 17.868 1.00 72.38 202 LYS A O 1
ATOM 1570 N N . GLU A 1 203 ? 14.561 4.836 19.241 1.00 71.38 203 GLU A N 1
ATOM 1571 C CA . GLU A 1 203 ? 15.647 4.642 18.260 1.00 71.38 203 GLU A CA 1
ATOM 1572 C C . GLU A 1 203 ? 15.713 3.210 17.716 1.00 71.38 203 GLU A C 1
ATOM 1574 O O . GLU A 1 203 ? 15.888 3.013 16.517 1.00 71.38 203 GLU A O 1
ATOM 1579 N N . ALA A 1 204 ? 15.500 2.198 18.562 1.00 62.75 204 ALA A N 1
ATOM 1580 C CA . ALA A 1 204 ? 15.474 0.802 18.127 1.00 62.75 204 ALA A CA 1
ATOM 1581 C C . ALA A 1 204 ? 14.229 0.479 17.280 1.00 62.75 204 ALA A C 1
ATOM 1583 O O . ALA A 1 204 ? 14.291 -0.338 16.359 1.00 62.75 204 ALA A O 1
ATOM 1584 N N . ALA A 1 205 ? 13.096 1.120 17.576 1.00 66.44 205 ALA A N 1
ATOM 1585 C CA . ALA A 1 205 ? 11.883 0.992 16.776 1.00 66.44 205 ALA A CA 1
ATOM 1586 C C . ALA A 1 205 ? 12.011 1.711 15.424 1.00 66.44 205 ALA A C 1
ATOM 1588 O O . ALA A 1 205 ? 11.622 1.139 14.410 1.00 66.44 205 ALA A O 1
ATOM 1589 N N . ASP A 1 206 ? 12.609 2.907 15.400 1.00 72.38 206 ASP A N 1
ATOM 1590 C CA . ASP A 1 206 ? 12.914 3.665 14.182 1.00 72.38 206 ASP A CA 1
ATOM 1591 C C . ASP A 1 206 ? 13.880 2.866 13.285 1.00 72.38 206 ASP A C 1
ATOM 1593 O O . ASP A 1 206 ? 13.638 2.729 12.089 1.00 72.38 206 ASP A O 1
ATOM 1597 N N . GLN A 1 207 ? 14.926 2.255 13.859 1.00 60.75 207 GLN A N 1
ATOM 1598 C CA . GLN A 1 207 ? 15.849 1.371 13.132 1.00 60.75 207 GLN A CA 1
ATOM 1599 C C . GLN A 1 207 ? 15.148 0.118 12.588 1.00 60.75 207 GLN A C 1
ATOM 1601 O O . GLN A 1 207 ? 15.379 -0.275 11.447 1.00 60.75 207 GLN A O 1
ATOM 1606 N N . TRP A 1 208 ? 14.259 -0.505 13.366 1.00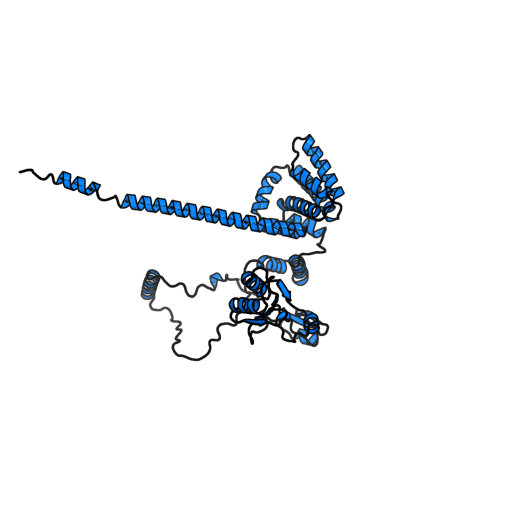 79.94 208 TRP A N 1
ATOM 1607 C CA . TRP A 1 208 ? 13.457 -1.645 12.907 1.00 79.94 208 TRP A CA 1
ATOM 1608 C C . TRP A 1 208 ? 12.468 -1.265 11.794 1.00 79.94 208 TRP A C 1
ATOM 1610 O O . TRP A 1 208 ? 12.276 -2.034 10.856 1.00 79.94 208 TRP A O 1
ATOM 1620 N N . ALA A 1 209 ? 11.862 -0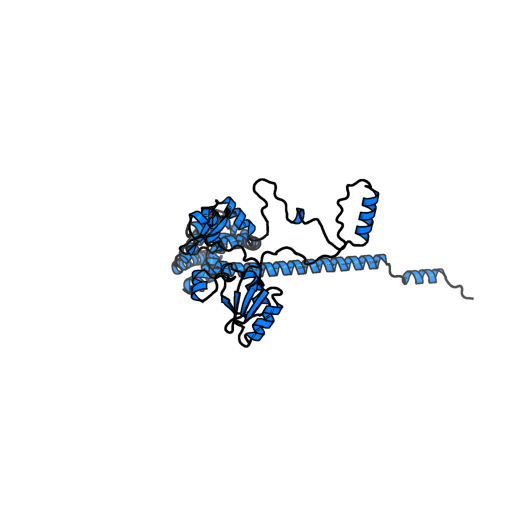.078 11.865 1.00 67.00 209 ALA A N 1
ATOM 1621 C CA . ALA A 1 209 ? 10.971 0.424 10.824 1.00 67.00 209 ALA A CA 1
ATOM 1622 C C . ALA A 1 209 ? 11.731 0.793 9.541 1.00 67.00 209 ALA A C 1
ATOM 1624 O O . ALA A 1 209 ? 11.263 0.483 8.450 1.00 67.00 209 ALA A O 1
ATOM 1625 N N . ALA A 1 210 ? 12.924 1.384 9.666 1.00 57.28 210 ALA A N 1
ATOM 1626 C CA . ALA A 1 210 ? 13.791 1.751 8.545 1.00 57.28 210 ALA A CA 1
ATOM 1627 C C . ALA A 1 210 ? 14.438 0.544 7.834 1.00 57.28 210 ALA A C 1
ATOM 1629 O O . ALA A 1 210 ? 14.929 0.677 6.718 1.00 57.28 210 ALA A O 1
ATOM 1630 N N . THR A 1 211 ? 14.443 -0.634 8.465 1.00 55.88 211 THR A N 1
ATOM 1631 C CA . THR A 1 211 ? 15.054 -1.875 7.944 1.00 55.88 211 THR A CA 1
ATOM 1632 C C . THR A 1 211 ? 14.058 -2.814 7.259 1.00 55.88 211 THR A C 1
ATOM 1634 O O . THR A 1 211 ? 14.440 -3.900 6.830 1.00 55.88 211 THR A O 1
ATOM 1637 N N . GLN A 1 212 ? 12.792 -2.407 7.118 1.00 48.09 212 GLN A N 1
ATOM 1638 C CA . GLN A 1 212 ? 11.750 -3.198 6.449 1.00 48.09 212 GLN A CA 1
ATOM 1639 C C . GLN A 1 212 ? 11.887 -3.267 4.917 1.00 48.09 212 GLN A C 1
ATOM 1641 O O . GLN A 1 212 ? 11.104 -3.998 4.316 1.00 48.09 212 GLN A O 1
ATOM 1646 N N . ASP A 1 213 ? 12.853 -2.574 4.294 1.00 44.12 213 ASP A N 1
ATOM 1647 C CA . ASP A 1 213 ? 13.081 -2.685 2.839 1.00 44.12 213 ASP A CA 1
ATOM 1648 C C . ASP A 1 213 ? 14.434 -3.302 2.433 1.00 44.12 213 ASP A C 1
ATOM 1650 O O . ASP A 1 213 ? 14.482 -4.029 1.450 1.00 44.12 213 ASP A O 1
ATOM 1654 N N . GLU A 1 214 ? 15.539 -3.174 3.182 1.00 31.88 214 GLU A N 1
ATOM 1655 C CA . GLU A 1 214 ? 16.805 -3.800 2.750 1.00 31.88 214 GLU A CA 1
ATOM 1656 C C . GLU A 1 214 ? 17.657 -4.397 3.879 1.00 31.88 214 GLU A C 1
ATOM 1658 O O . GLU A 1 214 ? 17.840 -3.848 4.966 1.00 31.88 214 GLU A O 1
ATOM 1663 N N . LYS A 1 215 ? 18.177 -5.589 3.565 1.00 50.75 215 LYS A N 1
ATOM 1664 C CA . LYS A 1 215 ? 18.938 -6.514 4.408 1.00 50.75 215 LYS A CA 1
ATOM 1665 C C . LYS A 1 215 ? 20.235 -5.887 4.930 1.00 50.75 215 LYS A C 1
ATOM 1667 O O . LYS A 1 215 ? 21.155 -5.652 4.152 1.00 50.75 215 LYS A O 1
ATOM 1672 N N . PHE A 1 216 ? 20.383 -5.811 6.253 1.00 38.88 216 PHE A N 1
ATOM 1673 C CA . PHE A 1 216 ? 21.696 -5.770 6.904 1.00 38.88 216 PHE A CA 1
ATOM 1674 C C . PHE A 1 216 ? 21.807 -6.813 8.018 1.00 38.88 216 PHE A C 1
ATOM 1676 O O . PHE A 1 216 ? 20.859 -7.069 8.760 1.00 38.88 216 PHE A O 1
ATOM 1683 N N . ILE A 1 217 ? 22.994 -7.418 8.115 1.00 38.94 217 ILE A N 1
ATOM 1684 C CA . ILE A 1 217 ? 23.392 -8.362 9.162 1.00 38.94 217 ILE A CA 1
ATOM 1685 C C . ILE A 1 217 ? 24.238 -7.581 10.179 1.00 38.94 217 ILE A C 1
ATOM 1687 O O . ILE A 1 217 ? 25.269 -7.031 9.791 1.00 38.94 217 ILE A O 1
ATOM 1691 N N . PRO A 1 218 ? 23.864 -7.526 11.466 1.00 34.81 218 PRO A N 1
ATOM 1692 C CA . PRO A 1 218 ? 24.736 -6.980 12.496 1.00 34.81 218 PRO A CA 1
ATOM 1693 C C . PRO A 1 218 ? 25.863 -7.968 12.828 1.00 34.81 218 PRO A C 1
ATOM 1695 O O . PRO A 1 218 ? 25.607 -9.139 13.111 1.00 34.81 218 PRO A O 1
ATOM 1698 N N . VAL A 1 219 ? 27.107 -7.484 12.874 1.00 39.44 219 VAL A N 1
ATOM 1699 C CA . VAL A 1 219 ? 28.241 -8.206 13.473 1.00 39.44 219 VAL A CA 1
ATOM 1700 C C . VAL A 1 219 ? 28.729 -7.405 14.684 1.00 39.44 219 VAL A C 1
ATOM 1702 O O . VAL A 1 219 ? 29.546 -6.510 14.540 1.00 39.44 219 VAL A O 1
ATOM 1705 N N . GLN A 1 220 ? 28.184 -7.745 15.861 1.00 40.47 220 GLN A N 1
ATOM 1706 C CA . GLN A 1 220 ? 28.515 -7.254 17.217 1.00 40.47 220 GLN A CA 1
ATOM 1707 C C . GLN A 1 220 ? 28.485 -5.725 17.485 1.00 40.47 220 GLN A C 1
ATOM 1709 O O . GLN A 1 220 ? 28.621 -4.882 16.607 1.00 40.47 220 GLN A O 1
ATOM 1714 N N . GLN A 1 221 ? 28.257 -5.353 18.752 1.00 35.44 221 GLN A N 1
ATOM 1715 C CA . GLN A 1 221 ? 28.182 -3.956 19.209 1.00 35.44 221 GLN A CA 1
ATOM 1716 C C . GLN A 1 221 ? 29.578 -3.311 19.315 1.00 35.44 221 GLN A C 1
ATOM 1718 O O . GLN A 1 221 ? 30.408 -3.794 20.082 1.00 35.44 221 GLN A O 1
ATOM 1723 N N . GLY A 1 222 ? 29.791 -2.179 18.622 1.00 43.66 222 GLY A N 1
ATOM 1724 C CA . GLY A 1 222 ? 30.870 -1.215 18.913 1.00 43.66 222 GLY A CA 1
ATOM 1725 C C . GLY A 1 222 ? 31.784 -0.768 17.758 1.00 43.66 222 GLY A C 1
ATOM 1726 O O . GLY A 1 222 ? 32.663 0.053 18.000 1.00 43.66 222 GLY A O 1
ATOM 1727 N N . GLY A 1 223 ? 31.614 -1.261 16.527 1.00 39.62 223 GLY A N 1
ATOM 1728 C CA . GLY A 1 223 ? 32.456 -0.894 15.372 1.00 39.62 223 GLY A CA 1
ATOM 1729 C C . GLY A 1 223 ? 31.702 -0.201 14.229 1.00 39.62 223 GLY A C 1
ATOM 1730 O O . GLY A 1 223 ? 30.475 -0.247 14.169 1.00 39.62 223 GLY A O 1
ATOM 1731 N N . SER A 1 224 ? 32.445 0.438 13.317 1.00 35.06 224 SER A N 1
ATOM 1732 C CA . SER A 1 224 ? 31.924 1.092 12.104 1.00 35.06 224 SER A CA 1
ATOM 1733 C C . SER A 1 224 ? 31.153 0.123 11.193 1.00 35.06 224 SER A C 1
ATOM 1735 O O . SER A 1 224 ? 31.559 -1.024 11.013 1.00 35.06 224 SER A O 1
ATOM 1737 N N . VAL A 1 225 ? 30.060 0.606 10.591 1.00 41.94 225 VAL A N 1
ATOM 1738 C CA . VAL A 1 225 ? 29.186 -0.151 9.675 1.00 41.94 225 VAL A CA 1
ATOM 1739 C C . VAL A 1 225 ? 29.750 -0.122 8.249 1.00 41.94 225 VAL A C 1
ATOM 1741 O O . VAL A 1 225 ? 30.111 0.945 7.759 1.00 41.94 225 VAL A O 1
ATOM 1744 N N . PHE A 1 226 ? 29.764 -1.274 7.572 1.00 37.75 226 PHE A N 1
ATOM 1745 C CA . PHE A 1 226 ? 30.111 -1.404 6.149 1.00 37.75 226 PHE A CA 1
ATOM 1746 C C . PHE A 1 226 ? 28.906 -1.891 5.336 1.00 37.75 226 PHE A C 1
ATOM 1748 O O . PHE A 1 226 ? 28.066 -2.638 5.846 1.00 37.75 226 PHE A O 1
ATOM 1755 N N . ARG A 1 227 ? 28.812 -1.489 4.063 1.00 39.41 227 ARG A N 1
ATOM 1756 C CA . ARG A 1 227 ? 27.776 -1.974 3.138 1.00 39.41 227 ARG A CA 1
ATOM 1757 C C . ARG A 1 227 ? 28.090 -3.411 2.695 1.00 39.41 227 ARG A C 1
ATOM 1759 O O . ARG A 1 227 ? 29.252 -3.793 2.611 1.00 39.41 227 ARG A O 1
ATOM 1766 N N . ALA A 1 228 ? 27.087 -4.209 2.311 1.00 38.12 228 ALA A N 1
ATOM 1767 C CA . ALA A 1 228 ? 27.333 -5.521 1.686 1.00 38.12 228 ALA A CA 1
ATOM 1768 C C . ALA A 1 228 ? 28.126 -5.401 0.364 1.00 38.12 228 ALA A C 1
ATOM 1770 O O . ALA A 1 228 ? 28.900 -6.293 0.024 1.00 38.12 228 ALA A O 1
ATOM 1771 N N . SER A 1 229 ? 28.007 -4.266 -0.335 1.00 37.62 229 SER A N 1
ATOM 1772 C CA . SER A 1 229 ? 28.850 -3.908 -1.485 1.00 37.62 229 SER A CA 1
ATOM 1773 C C . SER A 1 229 ? 30.324 -3.708 -1.126 1.00 37.62 229 SER A C 1
ATOM 1775 O O . SER A 1 229 ? 31.181 -3.887 -1.983 1.00 37.62 229 SER A O 1
ATOM 1777 N N . ASP A 1 230 ? 30.622 -3.380 0.132 1.00 38.28 230 ASP A N 1
ATOM 1778 C CA . ASP A 1 230 ? 31.985 -3.158 0.621 1.00 38.28 230 ASP A CA 1
ATOM 1779 C C . ASP A 1 230 ? 32.647 -4.485 1.047 1.00 38.28 230 ASP A C 1
ATOM 1781 O O . ASP A 1 230 ? 33.864 -4.559 1.187 1.00 38.28 230 ASP A O 1
ATOM 1785 N N . LEU A 1 231 ? 31.848 -5.550 1.218 1.00 42.50 231 LEU A N 1
ATOM 1786 C CA . LEU A 1 231 ? 32.274 -6.899 1.621 1.00 42.50 231 LEU A CA 1
ATOM 1787 C C . LEU A 1 231 ? 32.201 -7.941 0.489 1.00 42.50 231 LEU A C 1
ATOM 1789 O O . LEU A 1 231 ? 32.862 -8.971 0.575 1.00 42.50 231 LEU A O 1
ATOM 1793 N N . MET A 1 232 ? 31.433 -7.690 -0.579 1.00 40.25 232 MET A N 1
ATOM 1794 C CA . MET A 1 232 ? 31.260 -8.597 -1.732 1.00 40.25 232 MET A CA 1
ATOM 1795 C C . MET A 1 232 ? 32.095 -8.206 -2.967 1.00 40.25 232 MET A C 1
ATOM 1797 O O . MET A 1 232 ? 31.836 -8.668 -4.078 1.00 40.25 232 MET A O 1
ATOM 1801 N N . GLY A 1 233 ? 33.133 -7.387 -2.794 1.00 36.75 233 GLY A N 1
ATOM 1802 C CA . GLY A 1 233 ? 34.147 -7.140 -3.820 1.00 36.75 233 GLY A CA 1
ATOM 1803 C C . GLY A 1 233 ? 35.162 -8.282 -3.911 1.00 36.75 233 GLY A C 1
ATOM 1804 O O . GLY A 1 233 ? 36.323 -8.094 -3.564 1.00 36.75 233 GLY A O 1
ATOM 1805 N N . GLY A 1 234 ? 34.743 -9.471 -4.352 1.00 38.56 234 GLY A N 1
ATOM 1806 C CA . GLY A 1 234 ? 35.658 -10.601 -4.532 1.00 38.56 234 GLY A CA 1
ATOM 1807 C C . GLY A 1 234 ? 35.021 -11.850 -5.142 1.00 38.56 234 GLY A C 1
ATOM 1808 O O . GLY A 1 234 ? 34.624 -12.749 -4.414 1.00 38.56 234 GLY A O 1
ATOM 1809 N N . GLY A 1 235 ? 35.008 -11.924 -6.480 1.00 29.56 235 GLY A N 1
ATOM 1810 C CA . GLY A 1 235 ? 34.782 -13.151 -7.265 1.00 29.56 235 GLY A CA 1
ATOM 1811 C C . GLY A 1 235 ? 33.310 -13.459 -7.598 1.00 29.56 235 GLY A C 1
ATOM 1812 O O . GLY A 1 235 ? 32.499 -13.650 -6.709 1.00 29.56 235 GLY A O 1
ATOM 1813 N N . GLY A 1 236 ? 32.865 -13.569 -8.850 1.00 28.30 236 GLY A N 1
ATOM 1814 C CA . GLY A 1 236 ? 33.571 -13.515 -10.122 1.00 28.30 236 GLY A CA 1
ATOM 1815 C C . GLY A 1 236 ? 32.637 -13.021 -11.225 1.00 28.30 236 GLY A C 1
ATOM 1816 O O . GLY A 1 236 ? 31.576 -13.590 -11.474 1.00 28.30 236 GLY A O 1
ATOM 1817 N N . ILE A 1 237 ? 33.066 -11.958 -11.896 1.00 33.28 237 ILE A N 1
ATOM 1818 C CA . ILE A 1 237 ? 32.616 -11.616 -13.240 1.00 33.28 237 ILE A CA 1
ATOM 1819 C C . ILE A 1 237 ? 33.633 -12.271 -14.171 1.00 33.28 237 ILE A C 1
ATOM 1821 O O . ILE A 1 237 ? 34.839 -12.150 -13.953 1.00 33.28 237 ILE A O 1
ATOM 1825 N N . VAL A 1 238 ? 33.150 -12.999 -15.175 1.00 40.81 238 VAL A N 1
ATOM 1826 C CA . VAL A 1 238 ? 33.972 -13.517 -16.272 1.00 40.81 238 VAL A CA 1
ATOM 1827 C C . VAL A 1 238 ? 34.716 -12.330 -16.886 1.00 4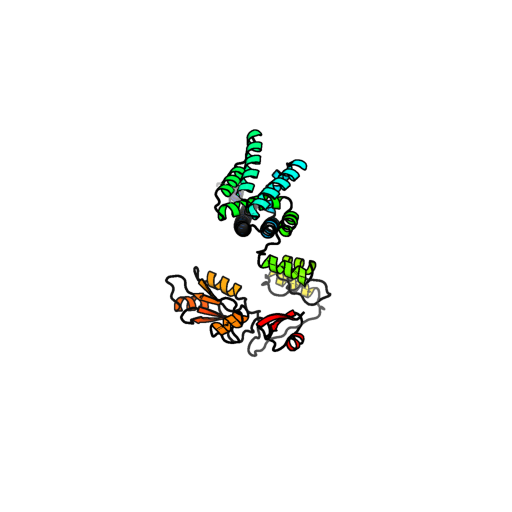0.81 238 VAL A C 1
ATOM 1829 O O . VAL A 1 238 ? 34.097 -11.475 -17.517 1.00 40.81 238 VAL A O 1
ATOM 1832 N N . ALA A 1 239 ? 36.024 -12.249 -16.640 1.00 39.75 239 ALA A N 1
ATOM 1833 C CA . ALA A 1 239 ? 36.862 -11.178 -17.153 1.00 39.75 239 ALA A CA 1
ATOM 1834 C C . ALA A 1 239 ? 36.869 -11.234 -18.683 1.00 39.75 239 ALA A C 1
ATOM 1836 O O . ALA A 1 239 ? 37.087 -12.290 -19.286 1.00 39.75 239 ALA A O 1
ATOM 1837 N N . THR A 1 240 ? 36.627 -10.095 -19.325 1.00 61.25 240 THR A N 1
ATOM 1838 C CA . THR A 1 240 ? 36.860 -9.977 -20.764 1.00 61.25 240 THR A CA 1
ATOM 1839 C C . THR A 1 240 ? 38.365 -10.081 -21.036 1.00 61.25 240 THR A C 1
ATOM 1841 O O . THR A 1 240 ? 39.195 -9.789 -20.173 1.00 61.25 240 THR A O 1
ATOM 1844 N N . ARG A 1 241 ? 38.746 -10.490 -22.254 1.00 55.16 241 ARG A N 1
ATOM 1845 C CA . ARG A 1 241 ? 40.157 -10.648 -22.669 1.00 55.16 241 ARG A CA 1
ATOM 1846 C C . ARG A 1 241 ? 41.024 -9.407 -22.394 1.00 55.16 241 ARG A C 1
ATOM 1848 O O . ARG A 1 241 ? 42.221 -9.545 -22.172 1.00 55.16 241 ARG A O 1
ATOM 1855 N N . GLU A 1 242 ? 40.425 -8.217 -22.388 1.00 51.53 242 GLU A N 1
ATOM 1856 C CA . GLU A 1 242 ? 41.100 -6.948 -22.087 1.00 51.53 242 GLU A CA 1
ATOM 1857 C C . GLU A 1 242 ? 41.436 -6.788 -20.599 1.00 51.53 242 GLU A C 1
ATOM 1859 O O . GLU A 1 242 ? 42.536 -6.355 -20.268 1.00 51.53 242 GLU A O 1
ATOM 1864 N N . GLN A 1 243 ? 40.558 -7.221 -19.691 1.00 46.88 243 GLN A N 1
ATOM 1865 C CA . GLN A 1 243 ? 40.805 -7.146 -18.245 1.00 46.88 243 GLN A CA 1
ATOM 1866 C C . GLN A 1 243 ? 41.920 -8.100 -17.798 1.00 46.88 243 GLN A C 1
ATOM 1868 O O . GLN A 1 243 ? 42.648 -7.815 -16.846 1.00 46.88 243 GLN A O 1
ATOM 1873 N N . GLN A 1 244 ? 42.098 -9.209 -18.517 1.00 56.97 244 GLN A N 1
ATOM 1874 C CA . GLN A 1 244 ? 43.190 -10.146 -18.266 1.00 56.97 244 GLN A CA 1
ATOM 1875 C C . GLN A 1 244 ? 44.547 -9.585 -18.727 1.00 56.97 244 GLN A C 1
ATOM 1877 O O . GLN A 1 244 ? 45.532 -9.706 -18.004 1.00 56.97 244 GLN A O 1
ATOM 1882 N N . ALA A 1 245 ? 44.584 -8.865 -19.854 1.00 65.06 245 ALA A N 1
ATOM 1883 C CA . ALA A 1 245 ? 45.789 -8.174 -20.321 1.00 65.06 245 ALA A CA 1
ATOM 1884 C C . ALA A 1 245 ? 46.207 -7.005 -19.399 1.00 65.06 245 ALA A C 1
ATOM 1886 O O . ALA A 1 245 ? 47.400 -6.766 -19.198 1.00 65.06 245 ALA A O 1
ATOM 1887 N N . GLU A 1 246 ? 45.240 -6.300 -18.805 1.00 54.81 246 GLU A N 1
ATOM 1888 C CA . GLU A 1 246 ? 45.476 -5.251 -17.800 1.00 54.81 246 GLU A CA 1
ATOM 1889 C C . GLU A 1 246 ? 46.064 -5.840 -16.500 1.00 54.81 246 GLU A C 1
ATOM 1891 O O . GLU A 1 246 ? 47.014 -5.302 -15.925 1.00 54.81 246 GLU A O 1
ATOM 1896 N N . SER A 1 247 ? 45.544 -6.995 -16.067 1.00 55.09 247 SER A N 1
ATOM 1897 C CA . SER A 1 247 ? 46.029 -7.718 -14.885 1.00 55.09 247 SER A CA 1
ATOM 1898 C C . SER A 1 247 ? 47.473 -8.202 -15.054 1.00 55.09 247 SER A C 1
ATOM 1900 O O . SER A 1 247 ? 48.289 -8.040 -14.143 1.00 55.09 247 SER A O 1
ATOM 1902 N N . ASP A 1 248 ? 47.827 -8.706 -16.238 1.00 68.25 248 ASP A N 1
ATOM 1903 C CA . ASP A 1 248 ? 49.192 -9.144 -16.542 1.00 68.25 248 ASP A CA 1
ATOM 1904 C C . ASP A 1 248 ? 50.186 -7.967 -16.587 1.00 68.25 248 ASP A C 1
ATOM 1906 O O . ASP A 1 248 ? 51.317 -8.090 -16.107 1.00 68.25 248 ASP A O 1
ATOM 1910 N N . ARG A 1 249 ? 49.758 -6.787 -17.064 1.00 71.44 249 ARG A N 1
ATOM 1911 C CA . ARG A 1 249 ? 50.561 -5.550 -16.990 1.00 71.44 249 ARG A CA 1
ATOM 1912 C C . ARG A 1 249 ? 50.794 -5.095 -15.551 1.00 71.44 249 ARG A C 1
ATOM 1914 O O . ARG A 1 249 ? 51.918 -4.743 -15.198 1.00 71.44 249 ARG A O 1
ATOM 1921 N N . MET A 1 250 ? 49.765 -5.152 -14.709 1.00 51.47 250 MET A N 1
ATOM 1922 C CA . MET A 1 250 ? 49.864 -4.810 -13.285 1.00 51.47 250 MET A CA 1
ATOM 1923 C C . MET A 1 250 ? 50.788 -5.777 -12.531 1.00 51.47 250 MET A C 1
ATOM 1925 O O . MET A 1 250 ? 51.565 -5.358 -11.673 1.00 51.47 250 MET A O 1
ATOM 1929 N N . ARG A 1 251 ? 50.782 -7.062 -12.902 1.00 56.84 251 ARG A N 1
ATOM 1930 C CA . ARG A 1 251 ? 51.670 -8.085 -12.333 1.00 56.84 251 ARG A CA 1
ATOM 1931 C C . ARG A 1 251 ? 53.138 -7.884 -12.720 1.00 56.84 251 ARG A C 1
ATOM 1933 O O . ARG A 1 251 ? 54.018 -8.170 -11.913 1.00 56.84 251 ARG A O 1
ATOM 1940 N N . ALA A 1 252 ? 53.405 -7.350 -13.912 1.00 63.62 252 ALA A N 1
ATOM 1941 C CA . ALA A 1 252 ? 54.753 -6.976 -14.345 1.00 63.62 252 ALA A CA 1
ATOM 1942 C C . ALA A 1 252 ? 55.287 -5.713 -13.639 1.00 63.62 252 ALA A C 1
ATOM 1944 O O . ALA A 1 252 ? 56.499 -5.549 -13.509 1.00 63.62 252 ALA A O 1
ATOM 1945 N N . MET A 1 253 ? 54.400 -4.835 -13.158 1.00 54.22 253 MET A N 1
ATOM 1946 C CA . MET A 1 253 ? 54.768 -3.574 -12.501 1.00 54.22 253 MET A CA 1
ATOM 1947 C C . MET A 1 253 ? 55.095 -3.720 -11.003 1.00 54.22 253 MET A C 1
ATOM 1949 O O . MET A 1 253 ? 55.802 -2.873 -10.460 1.00 54.22 253 MET A O 1
ATOM 1953 N N . PHE A 1 254 ? 54.636 -4.790 -10.337 1.00 53.59 254 PHE A N 1
ATOM 1954 C CA . PHE A 1 254 ? 54.804 -4.980 -8.886 1.00 53.59 254 PHE A CA 1
ATOM 1955 C C . PHE A 1 254 ? 55.234 -6.417 -8.515 1.00 53.59 254 PHE A C 1
ATOM 1957 O O . PHE A 1 254 ? 54.437 -7.190 -7.980 1.00 53.59 254 PHE A O 1
ATOM 1964 N N . PRO A 1 255 ? 56.505 -6.799 -8.749 1.00 55.97 255 PRO A N 1
ATOM 1965 C CA . PRO A 1 255 ? 56.967 -8.187 -8.621 1.00 55.97 255 PRO A CA 1
ATOM 1966 C C . PRO A 1 255 ? 57.055 -8.737 -7.181 1.00 55.97 255 PRO A C 1
ATOM 1968 O O . PRO A 1 255 ? 57.273 -9.932 -7.017 1.00 55.97 255 PRO A O 1
ATOM 1971 N N . ASN A 1 256 ? 56.867 -7.907 -6.144 1.00 50.56 256 ASN A N 1
ATOM 1972 C CA . ASN A 1 256 ? 57.117 -8.275 -4.738 1.00 50.56 256 ASN A CA 1
ATOM 1973 C C . ASN A 1 256 ? 55.881 -8.214 -3.812 1.00 50.56 256 ASN A C 1
ATOM 1975 O O . ASN A 1 256 ? 56.032 -8.112 -2.595 1.00 50.56 256 ASN A O 1
ATOM 1979 N N . ALA A 1 257 ? 54.655 -8.273 -4.341 1.00 41.12 257 ALA A N 1
ATOM 1980 C CA . ALA A 1 257 ? 53.458 -8.372 -3.497 1.00 41.12 257 ALA A CA 1
ATOM 1981 C C . ALA A 1 257 ? 53.297 -9.799 -2.904 1.00 41.12 257 ALA A C 1
ATOM 1983 O O . ALA A 1 257 ? 53.468 -10.779 -3.636 1.00 41.12 257 ALA A O 1
ATOM 1984 N N . PRO A 1 258 ? 52.971 -9.951 -1.602 1.00 37.81 258 PRO A N 1
ATOM 1985 C CA . PRO A 1 258 ? 52.919 -11.249 -0.928 1.00 37.81 258 PRO A CA 1
ATOM 1986 C C . PRO A 1 258 ? 51.774 -12.130 -1.448 1.00 37.81 258 PRO A C 1
ATOM 1988 O O . PRO A 1 258 ? 50.620 -11.710 -1.524 1.00 37.81 258 PRO A O 1
ATOM 1991 N N . GLN A 1 259 ? 52.111 -13.372 -1.798 1.00 36.16 259 GLN A N 1
ATOM 1992 C CA . GLN A 1 259 ? 51.193 -14.365 -2.353 1.00 36.16 259 GLN A CA 1
ATOM 1993 C C . GLN A 1 259 ? 50.356 -15.028 -1.246 1.00 36.16 259 GLN A C 1
ATOM 1995 O O . GLN A 1 259 ? 50.894 -15.769 -0.428 1.00 36.16 259 GLN A O 1
ATOM 2000 N N . TYR A 1 260 ? 49.035 -14.833 -1.258 1.00 31.56 260 TYR A N 1
ATOM 2001 C CA . TYR A 1 260 ? 48.100 -15.748 -0.594 1.00 31.56 260 TYR A CA 1
ATOM 2002 C C . TYR A 1 260 ? 47.683 -16.825 -1.598 1.00 31.56 260 TYR A C 1
ATOM 2004 O O . TYR A 1 260 ? 46.896 -16.578 -2.511 1.00 31.56 260 TYR A O 1
ATOM 2012 N N . ALA A 1 261 ? 48.270 -18.012 -1.459 1.00 33.78 261 ALA A N 1
ATOM 2013 C CA . ALA A 1 261 ? 47.962 -19.178 -2.274 1.00 33.78 261 ALA A CA 1
ATOM 2014 C C . ALA A 1 261 ? 46.714 -19.899 -1.741 1.00 33.78 261 ALA A C 1
ATOM 2016 O O . ALA A 1 261 ? 46.631 -20.209 -0.554 1.00 33.78 261 ALA A O 1
ATOM 2017 N N . THR A 1 262 ? 45.775 -20.221 -2.631 1.00 32.03 262 THR A N 1
ATOM 2018 C CA . THR A 1 262 ? 44.819 -21.315 -2.426 1.00 32.03 262 THR A CA 1
ATOM 2019 C C . THR A 1 262 ? 45.145 -22.397 -3.445 1.00 32.03 262 THR A C 1
ATOM 2021 O O . THR A 1 262 ? 44.877 -22.268 -4.636 1.00 32.03 262 THR A O 1
ATOM 2024 N N . ASP A 1 263 ? 45.804 -23.443 -2.963 1.00 34.00 263 ASP A N 1
ATOM 2025 C CA . ASP A 1 263 ? 45.996 -24.693 -3.684 1.00 34.00 263 ASP A CA 1
ATOM 2026 C C . ASP A 1 263 ? 44.864 -25.640 -3.266 1.00 34.00 263 ASP A C 1
ATOM 2028 O O . ASP A 1 263 ? 44.708 -25.948 -2.084 1.00 34.00 263 ASP A O 1
ATOM 2032 N N . SER A 1 264 ? 44.023 -26.057 -4.214 1.00 30.38 264 SER A N 1
ATOM 2033 C CA . SER A 1 264 ? 43.101 -27.178 -4.008 1.00 30.38 264 SER A CA 1
ATOM 2034 C C . SER A 1 264 ? 42.893 -27.940 -5.316 1.00 30.38 264 SER A C 1
ATOM 2036 O O . SER A 1 264 ? 41.927 -27.768 -6.052 1.00 30.38 264 SER A O 1
ATOM 2038 N N . THR A 1 265 ? 43.837 -28.830 -5.611 1.00 36.50 265 THR A N 1
ATOM 2039 C CA . THR A 1 265 ? 43.583 -29.986 -6.473 1.00 36.50 265 THR A CA 1
ATOM 2040 C C . THR A 1 265 ? 43.879 -31.264 -5.697 1.00 36.50 265 THR A C 1
ATOM 2042 O O . THR A 1 265 ? 45.039 -31.615 -5.506 1.00 36.50 265 THR A O 1
ATOM 2045 N N . LYS A 1 266 ? 42.823 -31.959 -5.243 1.00 33.31 266 LYS A N 1
ATOM 2046 C CA . LYS A 1 266 ? 42.648 -33.431 -5.243 1.00 33.31 266 LYS A CA 1
ATOM 2047 C C . LYS A 1 266 ? 41.425 -33.839 -4.412 1.00 33.31 266 LYS A C 1
ATOM 2049 O O . LYS A 1 266 ? 41.110 -33.222 -3.404 1.00 33.31 266 LYS A O 1
ATOM 2054 N N . GLY A 1 267 ? 40.721 -34.850 -4.920 1.00 39.91 267 GLY A N 1
ATOM 2055 C CA . GLY A 1 267 ? 39.367 -35.233 -4.533 1.00 39.91 267 GLY A CA 1
ATOM 2056 C C . GLY A 1 267 ? 39.189 -35.757 -3.109 1.00 39.91 267 GLY A C 1
ATOM 2057 O O . GLY A 1 267 ? 40.087 -36.356 -2.523 1.00 39.91 267 GLY A O 1
ATOM 2058 N N . GLY A 1 268 ? 37.972 -35.552 -2.610 1.00 28.14 268 GLY A N 1
ATOM 2059 C CA . GLY A 1 268 ? 37.478 -36.027 -1.326 1.00 28.14 268 GLY A CA 1
ATOM 2060 C C . GLY A 1 268 ? 36.075 -35.476 -1.072 1.00 28.14 268 GLY A C 1
ATOM 2061 O O . GLY A 1 268 ? 35.916 -34.279 -0.894 1.00 28.14 268 GLY A O 1
ATOM 2062 N N . ASP A 1 269 ? 35.102 -36.375 -1.173 1.00 33.84 269 ASP A N 1
ATOM 2063 C CA . ASP A 1 269 ? 33.776 -36.455 -0.545 1.00 33.84 269 ASP A CA 1
ATOM 2064 C C . ASP A 1 269 ? 33.034 -35.201 -0.007 1.00 33.84 269 ASP A C 1
ATOM 2066 O O . ASP A 1 269 ? 33.557 -34.397 0.755 1.00 33.84 269 ASP A O 1
ATOM 2070 N N . GLN A 1 270 ? 31.746 -35.141 -0.372 1.00 34.97 270 GLN A N 1
ATOM 2071 C CA . GLN A 1 270 ? 30.632 -34.305 0.117 1.00 34.97 270 GLN A CA 1
ATOM 2072 C C . GLN A 1 270 ? 30.919 -32.849 0.533 1.00 34.97 270 GLN A C 1
ATOM 2074 O O . GLN A 1 270 ? 31.280 -32.537 1.666 1.00 34.97 270 GLN A O 1
ATOM 2079 N N . SER A 1 271 ? 30.585 -31.918 -0.368 1.00 34.09 271 SER A N 1
ATOM 2080 C CA . SER A 1 271 ? 30.556 -30.486 -0.076 1.00 34.09 271 SER A CA 1
ATOM 2081 C C . SER A 1 271 ? 29.487 -30.137 0.968 1.00 34.09 271 SER A C 1
ATOM 2083 O O . SER A 1 271 ? 28.286 -30.155 0.690 1.00 34.09 271 SER A O 1
ATOM 2085 N N . THR A 1 272 ? 29.939 -29.688 2.132 1.00 33.31 272 THR A N 1
ATOM 2086 C CA . THR A 1 272 ? 29.228 -28.800 3.057 1.00 33.31 272 THR A CA 1
ATOM 2087 C C . THR A 1 272 ? 29.090 -27.398 2.444 1.00 33.31 272 THR A C 1
ATOM 2089 O O . THR A 1 272 ? 29.625 -26.411 2.946 1.00 33.31 272 THR A O 1
ATOM 2092 N N . ALA A 1 273 ? 28.368 -27.299 1.324 1.00 34.56 273 ALA A N 1
ATOM 2093 C CA . ALA A 1 273 ? 27.931 -26.017 0.781 1.00 34.56 273 ALA A CA 1
ATOM 2094 C C . ALA A 1 273 ? 26.963 -25.371 1.788 1.00 34.56 273 ALA A C 1
ATOM 2096 O O . ALA A 1 273 ? 26.086 -26.048 2.324 1.00 34.56 273 ALA A O 1
ATOM 2097 N N . GLY A 1 274 ? 27.198 -24.094 2.109 1.00 35.84 274 GLY A N 1
ATOM 2098 C CA . GLY A 1 274 ? 26.665 -23.403 3.285 1.00 35.84 274 GLY A CA 1
ATOM 2099 C C . GLY A 1 274 ? 25.204 -23.724 3.603 1.00 35.84 274 GLY A C 1
ATOM 2100 O O . GLY A 1 274 ? 24.343 -23.633 2.732 1.00 35.84 274 GLY A O 1
ATOM 2101 N N . ARG A 1 275 ? 24.932 -24.082 4.868 1.00 45.12 275 ARG A N 1
ATOM 2102 C CA . ARG A 1 275 ? 23.572 -24.246 5.405 1.00 45.12 275 ARG A CA 1
ATOM 2103 C C . ARG A 1 275 ? 22.810 -22.933 5.226 1.00 45.12 275 ARG A C 1
ATOM 2105 O O . ARG A 1 275 ? 22.872 -22.054 6.083 1.00 45.12 275 ARG A O 1
ATOM 2112 N N . GLY A 1 276 ? 22.135 -22.797 4.089 1.00 52.19 276 GLY A N 1
ATOM 2113 C CA . GLY A 1 276 ? 21.213 -21.709 3.827 1.00 52.19 276 GLY A CA 1
ATOM 2114 C C . GLY A 1 276 ? 20.138 -21.712 4.904 1.00 52.19 276 GLY A C 1
ATOM 2115 O O . GLY A 1 276 ? 19.670 -22.771 5.323 1.00 52.19 276 GLY A O 1
ATOM 2116 N N . ILE A 1 277 ? 19.779 -20.524 5.385 1.00 57.09 277 ILE A N 1
ATOM 2117 C CA . ILE A 1 277 ? 18.621 -20.364 6.260 1.00 57.09 277 ILE A CA 1
ATOM 2118 C C . ILE A 1 277 ? 17.428 -20.935 5.501 1.00 57.09 277 ILE A C 1
ATOM 2120 O O . ILE A 1 277 ? 17.127 -20.497 4.390 1.00 57.09 277 ILE A O 1
ATOM 2124 N N . ALA A 1 278 ? 16.795 -21.947 6.083 1.00 72.00 278 ALA A N 1
ATOM 2125 C CA . ALA A 1 278 ? 15.644 -22.578 5.475 1.00 72.00 278 ALA A CA 1
ATOM 2126 C C . ALA A 1 278 ? 14.527 -21.536 5.275 1.00 72.00 278 ALA A C 1
ATOM 2128 O O . ALA A 1 278 ? 14.294 -20.711 6.164 1.00 72.00 278 ALA A O 1
ATOM 2129 N N . PRO A 1 279 ? 13.872 -21.529 4.107 1.00 79.81 279 PRO A N 1
ATOM 2130 C CA . PRO A 1 279 ? 12.927 -20.486 3.736 1.00 79.81 279 PRO A CA 1
ATOM 2131 C C . PRO A 1 279 ? 11.732 -20.436 4.687 1.00 79.81 279 PRO A C 1
ATOM 2133 O O . PRO A 1 279 ? 11.293 -21.451 5.228 1.00 79.81 279 PRO A O 1
ATOM 2136 N N . THR A 1 280 ? 11.210 -19.227 4.887 1.00 88.94 280 THR A N 1
ATOM 2137 C CA . THR A 1 280 ? 10.016 -18.993 5.700 1.00 88.94 280 THR A CA 1
ATOM 2138 C C . THR A 1 280 ? 8.777 -19.545 5.004 1.00 88.94 280 THR A C 1
ATOM 2140 O O . THR A 1 280 ? 8.708 -19.650 3.777 1.00 88.94 280 THR A O 1
ATOM 2143 N N . GLY A 1 281 ? 7.734 -19.825 5.774 1.00 90.62 281 GLY A N 1
ATOM 2144 C CA . GLY A 1 281 ? 6.472 -20.319 5.252 1.00 90.62 281 GLY A CA 1
ATOM 2145 C C . GLY A 1 281 ? 5.781 -19.318 4.323 1.00 90.62 281 GLY A C 1
ATOM 2146 O O . GLY A 1 281 ? 5.083 -19.728 3.402 1.00 90.62 281 GLY A O 1
ATOM 2147 N N . SER A 1 282 ? 6.008 -18.010 4.494 1.00 86.50 282 SER A N 1
ATOM 2148 C CA . SER A 1 282 ? 5.548 -16.985 3.543 1.00 86.50 282 SER A CA 1
ATOM 2149 C C . SER A 1 282 ? 6.222 -17.097 2.168 1.00 86.50 282 SER A C 1
ATOM 2151 O O . SER A 1 282 ? 5.565 -16.886 1.145 1.00 86.50 282 SER A O 1
ATOM 2153 N N . ALA A 1 283 ? 7.504 -17.478 2.120 1.00 89.50 283 ALA A N 1
ATOM 2154 C CA . ALA A 1 283 ? 8.215 -17.733 0.869 1.00 89.50 283 ALA A CA 1
ATOM 2155 C C . ALA A 1 283 ? 7.686 -19.001 0.180 1.00 89.50 283 ALA A C 1
ATOM 2157 O O . ALA A 1 283 ? 7.468 -18.988 -1.031 1.00 89.50 283 ALA A O 1
ATOM 2158 N N . ILE A 1 284 ? 7.401 -20.057 0.957 1.00 96.25 284 ILE A N 1
ATOM 2159 C CA . ILE A 1 284 ? 6.740 -21.276 0.460 1.00 96.25 284 ILE A CA 1
ATOM 2160 C C . ILE A 1 284 ? 5.365 -20.936 -0.125 1.00 96.25 284 ILE A C 1
ATOM 2162 O O . ILE A 1 284 ? 5.054 -21.316 -1.247 1.00 96.25 284 ILE A O 1
ATOM 2166 N N . GLU A 1 285 ? 4.553 -20.170 0.601 1.00 97.44 285 GLU A N 1
ATOM 2167 C CA . GLU A 1 285 ? 3.216 -19.766 0.161 1.00 97.44 285 GLU A CA 1
ATOM 2168 C C . GLU A 1 285 ? 3.253 -18.994 -1.165 1.00 97.44 285 GLU A C 1
ATOM 2170 O O . GLU A 1 285 ? 2.554 -19.352 -2.114 1.00 97.44 285 GLU A O 1
ATOM 2175 N N . SER A 1 286 ? 4.134 -17.997 -1.260 1.00 93.12 286 SER A N 1
ATOM 2176 C CA . SER A 1 286 ? 4.280 -17.158 -2.455 1.00 93.12 286 SER A CA 1
ATOM 2177 C C . SER A 1 286 ? 4.724 -17.972 -3.676 1.00 93.12 286 SER A C 1
ATOM 2179 O O . SER A 1 286 ? 4.141 -17.854 -4.755 1.00 93.12 286 SER A O 1
ATOM 2181 N N . ALA A 1 287 ? 5.723 -18.844 -3.509 1.00 95.62 287 ALA A N 1
ATOM 2182 C CA . ALA A 1 287 ? 6.219 -19.696 -4.587 1.00 95.62 287 ALA A CA 1
ATOM 2183 C C . ALA A 1 287 ? 5.185 -20.754 -5.023 1.00 95.62 287 ALA A C 1
ATOM 2185 O O . ALA A 1 287 ? 5.049 -21.027 -6.217 1.00 95.62 287 ALA A O 1
ATOM 2186 N N . ALA A 1 288 ? 4.401 -21.302 -4.089 1.00 97.81 288 ALA A N 1
ATOM 2187 C CA . ALA A 1 288 ? 3.363 -22.286 -4.388 1.00 97.81 288 ALA A CA 1
ATOM 2188 C C . ALA A 1 288 ? 2.212 -21.666 -5.193 1.00 97.81 288 ALA A C 1
ATOM 2190 O O . ALA A 1 288 ? 1.792 -22.235 -6.203 1.00 97.81 288 ALA A O 1
ATOM 2191 N N . MET A 1 289 ? 1.754 -20.472 -4.802 1.00 97.38 289 MET A N 1
ATOM 2192 C CA . MET A 1 289 ? 0.721 -19.728 -5.535 1.00 97.38 289 MET A CA 1
ATOM 2193 C C . MET A 1 289 ? 1.184 -19.315 -6.938 1.00 97.38 289 MET A C 1
ATOM 2195 O O . MET A 1 289 ? 0.392 -19.347 -7.878 1.00 97.38 289 MET A O 1
ATOM 2199 N N . ALA A 1 290 ? 2.467 -18.976 -7.107 1.00 96.38 290 ALA A N 1
ATOM 2200 C CA . ALA A 1 290 ? 3.039 -18.698 -8.423 1.00 96.38 290 ALA A CA 1
ATOM 2201 C C . ALA A 1 290 ? 3.102 -19.959 -9.308 1.00 96.38 290 ALA A C 1
ATOM 2203 O O . ALA A 1 290 ? 2.837 -19.897 -10.510 1.00 96.38 290 ALA A O 1
ATOM 2204 N N . ALA A 1 291 ? 3.424 -21.119 -8.726 1.00 97.62 291 ALA A N 1
ATOM 2205 C CA . ALA A 1 291 ? 3.498 -22.388 -9.448 1.00 97.62 291 ALA A CA 1
ATOM 2206 C C . ALA A 1 291 ? 2.118 -22.951 -9.837 1.00 97.62 291 ALA A C 1
ATOM 2208 O O . ALA A 1 291 ? 2.000 -23.639 -10.866 1.00 97.62 291 ALA A O 1
ATOM 2209 N N . VAL A 1 292 ? 1.098 -22.673 -9.014 1.00 97.75 292 VAL A N 1
ATOM 2210 C CA . VAL A 1 292 ? -0.286 -23.143 -9.154 1.00 97.75 292 VAL A CA 1
ATOM 2211 C C . VAL A 1 292 ? -1.268 -21.990 -8.895 1.00 97.75 292 VAL A C 1
ATOM 2213 O O . VAL A 1 292 ? -1.719 -21.797 -7.765 1.00 97.75 292 VAL A O 1
ATOM 2216 N N . PRO A 1 293 ? -1.654 -21.225 -9.930 1.00 96.81 293 PRO A N 1
ATOM 2217 C CA . PRO A 1 293 ? -2.680 -20.197 -9.786 1.00 96.81 293 PRO A CA 1
ATOM 2218 C C . PRO A 1 293 ? -4.011 -20.776 -9.275 1.00 96.81 293 PRO A C 1
ATOM 2220 O O . PRO A 1 293 ? -4.480 -21.805 -9.765 1.00 96.81 293 PRO A O 1
ATOM 2223 N N . GLY A 1 294 ? -4.629 -20.108 -8.296 1.00 94.50 294 GLY A N 1
ATOM 2224 C CA . GLY A 1 294 ? -5.894 -20.536 -7.678 1.00 94.50 294 GLY A CA 1
ATOM 2225 C C . GLY A 1 294 ? -5.754 -21.552 -6.536 1.00 94.50 294 GLY A C 1
ATOM 2226 O O . GLY A 1 294 ? -6.763 -22.060 -6.046 1.00 94.50 294 GLY A O 1
ATOM 2227 N N . LEU A 1 295 ? -4.526 -21.853 -6.108 1.00 97.31 295 LEU A N 1
ATOM 2228 C CA . LEU A 1 295 ? -4.255 -22.673 -4.930 1.00 97.31 295 LEU A CA 1
ATOM 2229 C C . LEU A 1 295 ? -4.834 -22.042 -3.655 1.00 97.31 295 LEU A C 1
ATOM 2231 O O . LEU A 1 295 ? -4.765 -20.827 -3.475 1.00 97.31 295 LEU A O 1
ATOM 2235 N N . THR A 1 296 ? -5.367 -22.862 -2.748 1.00 98.06 296 THR A N 1
ATOM 2236 C CA . THR A 1 296 ? -5.861 -22.398 -1.441 1.00 98.06 296 THR A CA 1
ATOM 2237 C C . THR A 1 296 ? -4.959 -22.911 -0.325 1.00 98.06 296 THR A C 1
ATOM 2239 O O . THR A 1 296 ? -4.645 -24.096 -0.281 1.00 98.06 296 THR A O 1
ATOM 2242 N N . VAL A 1 297 ? -4.557 -22.025 0.587 1.00 98.00 297 VAL A N 1
ATOM 2243 C CA . VAL A 1 297 ? -3.764 -22.365 1.781 1.00 98.00 297 VAL A CA 1
ATOM 2244 C C . VAL A 1 297 ? -4.707 -22.773 2.905 1.00 98.00 297 VAL A C 1
ATOM 2246 O O . VAL A 1 297 ? -5.572 -21.984 3.287 1.00 98.00 297 VAL A O 1
ATOM 2249 N N . THR A 1 298 ? -4.535 -23.969 3.461 1.00 97.44 298 THR A N 1
ATOM 2250 C CA . THR A 1 298 ? -5.373 -24.488 4.557 1.00 97.44 298 THR A CA 1
ATOM 2251 C C . THR A 1 298 ? -4.706 -24.383 5.924 1.00 97.44 298 THR A C 1
ATOM 2253 O O . THR A 1 298 ? -5.404 -24.300 6.935 1.00 97.44 298 THR A O 1
ATOM 2256 N N . SER A 1 299 ? -3.373 -24.312 5.977 1.00 97.19 299 SER A N 1
ATOM 2257 C CA . SER A 1 299 ? -2.618 -24.197 7.229 1.00 97.19 299 SER A CA 1
ATOM 2258 C C . SER A 1 299 ? -1.324 -23.404 7.048 1.00 97.19 299 SER A C 1
ATOM 2260 O O . SER A 1 299 ? -0.653 -23.483 6.017 1.00 97.19 299 SER A O 1
ATOM 2262 N N . ARG A 1 300 ? -0.968 -22.643 8.087 1.00 96.19 300 ARG A N 1
ATOM 2263 C CA . ARG A 1 300 ? 0.264 -21.841 8.199 1.00 96.19 300 ARG A CA 1
ATOM 2264 C C . ARG A 1 300 ? 0.998 -22.214 9.488 1.00 96.19 300 ARG A C 1
ATOM 2266 O O . ARG A 1 300 ? 0.912 -23.358 9.922 1.00 96.19 300 ARG A O 1
ATOM 2273 N N . GLN A 1 301 ? 1.696 -21.277 10.129 1.00 93.56 301 GLN A N 1
ATOM 2274 C CA . GLN A 1 301 ? 2.268 -21.507 11.451 1.00 93.56 301 GLN A CA 1
ATOM 2275 C C . GLN A 1 301 ? 1.205 -22.000 12.447 1.00 93.56 301 GLN A C 1
ATOM 2277 O O . GLN A 1 301 ? 0.115 -21.431 12.551 1.00 93.56 301 GLN A O 1
ATOM 2282 N N . ARG A 1 302 ? 1.535 -23.044 13.208 1.00 89.50 302 ARG A N 1
ATOM 2283 C CA . ARG A 1 302 ? 0.699 -23.577 14.288 1.00 89.50 302 ARG A CA 1
ATOM 2284 C C . ARG A 1 302 ? 1.331 -23.258 15.633 1.00 89.50 302 ARG A C 1
ATOM 2286 O O . ARG A 1 302 ? 2.539 -23.377 15.814 1.00 89.50 302 ARG A O 1
ATOM 2293 N N . SER A 1 303 ? 0.498 -22.913 16.611 1.00 86.00 303 SER A N 1
ATOM 2294 C CA . SER A 1 303 ? 0.927 -22.949 18.008 1.00 86.00 303 SER A CA 1
ATOM 2295 C C . SER A 1 303 ? 1.106 -24.405 18.462 1.00 86.00 303 SER A C 1
ATOM 2297 O O . SER A 1 303 ? 0.433 -25.294 17.929 1.00 86.00 303 SER A O 1
ATOM 2299 N N . PRO A 1 304 ? 1.930 -24.666 19.492 1.00 85.38 304 PRO A N 1
ATOM 2300 C CA . PRO A 1 304 ? 1.994 -25.953 20.181 1.00 85.38 304 PRO A CA 1
ATOM 2301 C C . PRO A 1 304 ? 0.643 -26.634 20.428 1.00 85.38 304 PRO A C 1
ATOM 2303 O O . PRO A 1 304 ? 0.459 -27.795 20.070 1.00 85.38 304 PRO A O 1
ATOM 2306 N N . GLY A 1 305 ? -0.314 -25.906 21.014 1.00 80.25 305 GLY A N 1
ATOM 2307 C CA . GLY A 1 305 ? -1.632 -26.449 21.344 1.00 80.25 305 GLY A CA 1
ATOM 2308 C C . GLY A 1 305 ? -2.451 -26.788 20.101 1.00 80.25 305 GLY A C 1
ATOM 2309 O O . GLY A 1 305 ? -3.083 -27.841 20.049 1.00 80.25 305 GLY A O 1
ATOM 2310 N N . LYS A 1 306 ? -2.394 -25.940 19.063 1.00 87.38 306 LYS A N 1
ATOM 2311 C CA . LYS A 1 306 ? -3.086 -26.213 17.799 1.00 87.38 306 LYS A CA 1
ATOM 2312 C C . LYS A 1 306 ? -2.480 -27.424 17.094 1.00 87.38 306 LYS A C 1
ATOM 2314 O O . LYS A 1 306 ? -3.241 -28.264 16.630 1.00 87.38 306 LYS A O 1
ATOM 2319 N N . ASN A 1 307 ? -1.152 -27.535 17.067 1.00 93.88 307 ASN A N 1
ATOM 2320 C CA . ASN A 1 307 ? -0.440 -28.682 16.504 1.00 93.88 307 ASN A CA 1
ATOM 2321 C C . ASN A 1 307 ? -0.866 -29.986 17.195 1.00 93.88 307 ASN A C 1
ATOM 2323 O O . ASN A 1 307 ? -1.309 -30.906 16.519 1.00 93.88 307 ASN A O 1
ATOM 2327 N N . ALA A 1 308 ? -0.867 -30.023 18.531 1.00 88.50 308 ALA A N 1
ATOM 2328 C CA . ALA A 1 308 ? -1.334 -31.187 19.287 1.00 88.50 308 ALA A CA 1
ATOM 2329 C C . ALA A 1 308 ? -2.819 -31.515 19.026 1.00 88.50 308 ALA A C 1
ATOM 2331 O O . ALA A 1 308 ? -3.170 -32.677 18.849 1.00 88.50 308 ALA A O 1
ATOM 2332 N N . SER A 1 309 ? -3.697 -30.503 18.940 1.00 88.31 309 SER A N 1
ATOM 2333 C CA . SER A 1 309 ? -5.138 -30.715 18.705 1.00 88.31 309 SER A CA 1
ATOM 2334 C C . SER A 1 309 ? -5.475 -31.346 17.351 1.00 88.31 309 SER A C 1
ATOM 2336 O O . SER A 1 309 ? -6.547 -31.924 17.205 1.00 88.31 309 SER A O 1
ATOM 2338 N N . VAL A 1 310 ? -4.578 -31.223 16.367 1.00 92.81 310 VAL A N 1
ATOM 2339 C CA . VAL A 1 310 ? -4.732 -31.826 15.034 1.00 92.81 310 VAL A CA 1
ATOM 2340 C C . VAL A 1 310 ? -3.874 -33.083 14.871 1.00 92.81 310 VAL A C 1
ATOM 2342 O O . VAL A 1 310 ? -3.686 -33.550 13.756 1.00 92.81 310 VAL A O 1
ATOM 2345 N N . GLY A 1 311 ? -3.330 -33.621 15.970 1.00 93.81 311 GLY A N 1
ATOM 2346 C CA . GLY A 1 311 ? -2.476 -34.811 15.948 1.00 93.81 311 GLY A CA 1
ATOM 2347 C C . GLY A 1 311 ? -1.088 -34.583 15.341 1.00 93.81 311 GLY A C 1
ATOM 2348 O O . GLY A 1 311 ? -0.435 -35.542 14.945 1.00 93.81 311 GLY A O 1
ATOM 2349 N N . GLY A 1 312 ? -0.631 -33.330 15.251 1.00 92.94 312 GLY A N 1
ATOM 2350 C CA . GLY A 1 312 ? 0.703 -32.993 14.760 1.00 92.94 312 GLY A CA 1
ATOM 2351 C C . GLY A 1 312 ? 1.811 -33.457 15.711 1.00 92.94 312 GLY A C 1
ATOM 2352 O O . GLY A 1 312 ? 1.639 -33.474 16.930 1.00 92.94 312 GLY A O 1
ATOM 2353 N N . VAL A 1 313 ? 2.973 -33.793 15.147 1.00 91.94 313 VAL A N 1
ATOM 2354 C CA . VAL A 1 313 ? 4.158 -34.251 15.893 1.00 91.94 313 VAL A CA 1
ATOM 2355 C C . VAL A 1 313 ? 4.941 -33.087 16.514 1.00 91.94 313 VAL A C 1
ATOM 2357 O O . VAL A 1 313 ? 4.869 -31.954 16.029 1.00 91.94 313 VAL A O 1
ATOM 2360 N N . ASP A 1 314 ? 5.708 -33.361 17.574 1.00 84.75 314 ASP A N 1
ATOM 2361 C CA . ASP A 1 314 ? 6.448 -32.347 18.350 1.00 84.75 314 ASP A CA 1
ATOM 2362 C C . ASP A 1 314 ? 7.510 -31.578 17.546 1.00 84.75 314 ASP A C 1
ATOM 2364 O O . ASP A 1 314 ? 7.836 -30.448 17.908 1.00 84.75 314 ASP A O 1
ATOM 2368 N N . ASP A 1 315 ? 8.005 -32.160 16.453 1.00 87.81 315 ASP A N 1
ATOM 2369 C CA . ASP A 1 315 ? 9.054 -31.596 15.592 1.00 87.81 315 ASP A CA 1
ATOM 2370 C C . ASP A 1 315 ? 8.507 -31.051 14.256 1.00 87.81 315 ASP A C 1
ATOM 2372 O O . ASP A 1 315 ? 9.213 -30.957 13.257 1.00 87.81 315 ASP A O 1
ATOM 2376 N N . SER A 1 316 ? 7.213 -30.718 14.198 1.00 93.88 316 SER A N 1
ATOM 2377 C CA . SER A 1 316 ? 6.586 -30.216 12.969 1.00 93.88 316 SER A CA 1
ATOM 2378 C C . SER A 1 316 ? 7.126 -28.837 12.570 1.00 93.88 316 SER A C 1
ATOM 2380 O O . SER A 1 316 ? 7.093 -27.898 13.370 1.00 93.88 316 SER A O 1
ATOM 2382 N N . TYR A 1 317 ? 7.487 -28.654 11.295 1.00 95.50 317 TYR A N 1
ATOM 2383 C CA . TYR A 1 317 ? 7.886 -27.350 10.741 1.00 95.50 317 TYR A CA 1
ATOM 2384 C C . TYR A 1 317 ? 6.762 -26.299 10.743 1.00 95.50 317 TYR A C 1
ATOM 2386 O O . TYR A 1 317 ? 7.023 -25.101 10.605 1.00 95.50 317 TYR A O 1
ATOM 2394 N N . HIS A 1 318 ? 5.504 -26.684 10.989 1.00 95.38 318 HIS A N 1
ATOM 2395 C CA . HIS A 1 318 ? 4.452 -25.704 11.272 1.00 95.38 318 HIS A CA 1
ATOM 2396 C C . HIS A 1 318 ? 4.707 -24.928 12.568 1.00 95.38 318 HIS A C 1
ATOM 2398 O O . HIS A 1 318 ? 4.231 -23.803 12.696 1.00 95.38 318 HIS A O 1
ATOM 2404 N N . LEU A 1 319 ? 5.439 -25.489 13.534 1.00 90.75 319 LEU A N 1
ATOM 2405 C CA . LEU A 1 319 ? 5.751 -24.804 14.792 1.00 90.75 319 LEU A CA 1
ATOM 2406 C C . LEU A 1 319 ? 6.747 -23.653 14.587 1.00 90.75 319 LEU A C 1
ATOM 2408 O O . LEU A 1 319 ? 6.726 -22.674 15.336 1.00 90.75 319 LEU A O 1
ATOM 2412 N N . THR A 1 320 ? 7.585 -23.744 13.554 1.00 89.81 320 THR A N 1
ATOM 2413 C CA . THR A 1 320 ? 8.657 -22.784 13.245 1.00 89.81 320 THR A CA 1
ATOM 2414 C C . THR A 1 320 ? 8.366 -21.910 12.028 1.00 89.81 320 THR A C 1
ATOM 2416 O O . THR A 1 320 ? 9.255 -21.222 11.543 1.00 89.81 320 THR A O 1
ATOM 2419 N N . ASP A 1 321 ? 7.112 -21.903 11.563 1.00 92.62 321 ASP A N 1
ATOM 2420 C CA . ASP A 1 321 ? 6.675 -21.213 10.343 1.00 92.62 321 ASP A CA 1
ATOM 2421 C C . ASP A 1 321 ? 7.495 -21.598 9.104 1.00 92.62 321 ASP A C 1
ATOM 2423 O O . ASP A 1 321 ? 7.867 -20.755 8.298 1.00 92.62 321 ASP A O 1
ATOM 2427 N N . GLN A 1 322 ? 7.792 -22.884 8.949 1.00 95.12 322 GLN A N 1
ATOM 2428 C CA . GLN A 1 322 ? 8.545 -23.419 7.813 1.00 95.12 322 GLN A CA 1
ATOM 2429 C C . GLN A 1 322 ? 7.745 -24.437 7.003 1.00 95.12 322 GLN A C 1
ATOM 2431 O O . GLN A 1 322 ? 8.283 -25.010 6.071 1.00 95.12 322 GLN A O 1
ATOM 2436 N N . ALA A 1 323 ? 6.464 -24.638 7.314 1.00 97.00 323 ALA A N 1
ATOM 2437 C CA . ALA A 1 323 ? 5.590 -25.513 6.542 1.00 97.00 323 ALA A CA 1
ATOM 2438 C C . ALA A 1 323 ? 4.284 -24.838 6.125 1.00 97.00 323 ALA A C 1
ATOM 2440 O O . ALA A 1 323 ? 3.818 -23.883 6.765 1.00 97.00 323 ALA A O 1
ATOM 2441 N N . ARG A 1 324 ? 3.694 -25.335 5.037 1.00 98.25 324 ARG A N 1
ATOM 2442 C CA . ARG A 1 324 ? 2.406 -24.881 4.503 1.00 98.25 324 ARG A CA 1
ATOM 2443 C C . ARG A 1 324 ? 1.596 -26.058 3.972 1.00 98.25 324 ARG A C 1
ATOM 2445 O O . ARG A 1 324 ? 2.143 -26.911 3.279 1.00 98.25 324 ARG A O 1
ATOM 2452 N N . ASP A 1 325 ? 0.290 -26.004 4.228 1.00 98.44 325 ASP A N 1
ATOM 2453 C CA . ASP A 1 325 ? -0.681 -26.971 3.714 1.00 98.44 325 ASP A CA 1
ATOM 2454 C C . ASP A 1 325 ? -1.544 -26.308 2.642 1.00 98.44 325 ASP A C 1
ATOM 2456 O O . ASP A 1 325 ? -2.022 -25.180 2.824 1.00 98.44 325 ASP A O 1
ATOM 2460 N N . PHE A 1 326 ? -1.754 -27.011 1.532 1.00 98.56 326 PHE A N 1
ATOM 2461 C CA . PHE A 1 326 ? -2.487 -26.499 0.381 1.00 98.56 326 PHE A CA 1
ATOM 2462 C C . PHE A 1 326 ? -3.528 -27.486 -0.138 1.00 98.56 326 PHE A C 1
ATOM 2464 O O . PHE A 1 326 ? -3.308 -28.695 -0.153 1.00 98.56 326 PHE A O 1
ATOM 2471 N N . VAL A 1 327 ? -4.628 -26.960 -0.672 1.00 98.38 327 VAL A N 1
ATOM 2472 C CA . VAL A 1 327 ? -5.624 -27.732 -1.429 1.00 98.38 327 VAL A CA 1
ATOM 2473 C C . VAL A 1 327 ? -5.727 -27.214 -2.863 1.00 98.38 327 VAL A C 1
ATOM 2475 O O . VAL A 1 327 ? -5.548 -26.012 -3.098 1.00 98.38 327 VAL A O 1
ATOM 2478 N N . PRO A 1 328 ? -5.981 -28.103 -3.841 1.00 98.38 328 PRO A N 1
ATOM 2479 C CA . PRO A 1 328 ? -5.924 -27.759 -5.252 1.00 98.38 328 PRO A CA 1
ATOM 2480 C C . PRO A 1 328 ? -7.035 -26.786 -5.658 1.00 98.38 328 PRO A C 1
ATOM 2482 O O . PRO A 1 328 ? -8.120 -26.803 -5.071 1.00 98.38 328 PRO A O 1
ATOM 2485 N N . PRO A 1 329 ? -6.814 -25.978 -6.713 1.00 98.06 329 PRO A N 1
ATOM 2486 C CA . PRO A 1 329 ? -7.904 -25.268 -7.367 1.00 98.06 329 PRO A CA 1
ATOM 2487 C C . PRO A 1 329 ? -8.958 -26.250 -7.900 1.00 98.06 329 PRO A C 1
ATOM 2489 O O . PRO A 1 329 ? -8.681 -27.421 -8.181 1.00 98.06 329 PRO A O 1
ATOM 2492 N N . LYS A 1 330 ? -10.183 -25.754 -8.102 1.00 96.88 330 LYS A N 1
ATOM 2493 C CA . LYS A 1 330 ? -11.294 -26.549 -8.642 1.00 96.88 330 LYS A CA 1
ATOM 2494 C C . LYS A 1 330 ? -10.893 -27.232 -9.958 1.00 96.88 330 LYS A C 1
ATOM 2496 O O . LYS A 1 330 ? -10.463 -26.572 -10.898 1.00 96.88 330 LYS A O 1
ATOM 2501 N N . GLY A 1 331 ? -11.083 -28.549 -10.029 1.00 97.12 331 GLY A N 1
ATOM 2502 C CA . GLY A 1 331 ? -10.773 -29.363 -11.212 1.00 97.12 331 GLY A CA 1
ATOM 2503 C C . GLY A 1 331 ? -9.354 -29.943 -11.249 1.00 97.12 331 GLY A C 1
ATOM 2504 O O . GLY A 1 331 ? -9.079 -30.782 -12.102 1.00 97.12 331 GLY A O 1
ATOM 2505 N N . MET A 1 332 ? -8.469 -29.564 -10.322 1.00 97.81 332 MET A N 1
ATOM 2506 C CA . MET A 1 332 ? -7.160 -30.197 -10.148 1.00 97.81 332 MET A CA 1
ATOM 2507 C C . MET A 1 332 ? -7.232 -31.277 -9.057 1.00 97.81 332 MET A C 1
ATOM 2509 O O . MET A 1 332 ? -7.771 -31.051 -7.979 1.00 97.81 332 MET A O 1
ATOM 2513 N N . GLY A 1 333 ? -6.688 -32.464 -9.334 1.00 97.88 333 GLY A N 1
ATOM 2514 C CA . GLY A 1 333 ? -6.583 -33.538 -8.341 1.00 97.88 333 GLY A CA 1
ATOM 2515 C C . GLY A 1 333 ? -5.383 -33.364 -7.402 1.00 97.88 333 GLY A C 1
ATOM 2516 O O . GLY A 1 333 ? -4.372 -32.776 -7.782 1.00 97.88 333 GLY A O 1
ATOM 2517 N N . MET A 1 334 ? -5.459 -33.950 -6.203 1.00 98.44 334 MET A N 1
ATOM 2518 C CA . MET A 1 334 ? -4.399 -33.908 -5.179 1.00 98.44 334 MET A CA 1
ATOM 2519 C C . MET A 1 334 ? -3.029 -34.390 -5.676 1.00 98.44 334 MET A C 1
ATOM 2521 O O . MET A 1 334 ? -2.011 -33.748 -5.427 1.00 98.44 334 MET A O 1
ATOM 2525 N N . GLY A 1 335 ? -2.995 -35.493 -6.434 1.00 98.06 335 GLY A N 1
ATOM 2526 C CA . GLY A 1 335 ? -1.750 -36.011 -7.012 1.00 98.06 335 GLY A CA 1
ATOM 2527 C C . GLY A 1 335 ? -1.109 -35.034 -8.002 1.00 98.06 335 GLY A C 1
ATOM 2528 O O . GLY A 1 335 ? 0.090 -34.781 -7.930 1.00 98.06 335 GLY A O 1
ATOM 2529 N N . ALA A 1 336 ? -1.924 -34.405 -8.857 1.00 98.25 336 ALA A N 1
ATOM 2530 C CA . ALA A 1 336 ? -1.451 -33.403 -9.809 1.00 98.25 336 ALA A CA 1
ATOM 2531 C C . ALA A 1 336 ? -0.910 -32.152 -9.099 1.00 98.25 336 ALA A C 1
ATOM 2533 O O . ALA A 1 336 ? 0.109 -31.601 -9.520 1.00 98.25 336 ALA A O 1
ATOM 2534 N N . LEU A 1 337 ? -1.555 -31.735 -8.002 1.00 98.50 337 LEU A N 1
ATOM 2535 C CA . LEU A 1 337 ? -1.056 -30.650 -7.163 1.00 98.50 337 LEU A CA 1
ATOM 2536 C C . LEU A 1 337 ? 0.316 -30.991 -6.569 1.00 98.50 337 LEU A C 1
ATOM 2538 O O . LEU A 1 337 ? 1.259 -30.215 -6.725 1.00 98.50 337 LEU A O 1
ATOM 2542 N N . ARG A 1 338 ? 0.447 -32.164 -5.940 1.00 98.56 338 ARG A N 1
ATOM 2543 C CA . ARG A 1 338 ? 1.709 -32.629 -5.351 1.00 98.56 338 ARG A CA 1
ATOM 2544 C C . ARG A 1 338 ? 2.830 -32.667 -6.383 1.00 98.56 338 ARG A C 1
ATOM 2546 O O . ARG A 1 338 ? 3.907 -32.150 -6.116 1.00 98.56 338 ARG A O 1
ATOM 2553 N N . ASP A 1 339 ? 2.582 -33.214 -7.572 1.00 98.38 339 ASP A N 1
ATOM 2554 C CA . ASP A 1 339 ? 3.596 -33.299 -8.631 1.00 98.38 339 ASP A CA 1
ATOM 2555 C C . ASP A 1 339 ? 4.025 -31.922 -9.149 1.00 98.38 339 ASP A C 1
ATOM 2557 O O . ASP A 1 339 ? 5.187 -31.712 -9.509 1.00 98.38 339 ASP A O 1
ATOM 2561 N N . ARG A 1 340 ? 3.092 -30.967 -9.200 1.00 98.25 340 ARG A N 1
ATOM 2562 C CA . ARG A 1 340 ? 3.377 -29.595 -9.621 1.00 98.25 340 ARG A CA 1
ATOM 2563 C C . ARG A 1 340 ? 4.187 -28.841 -8.570 1.00 98.25 340 ARG A C 1
ATOM 2565 O O . ARG A 1 340 ? 5.151 -28.173 -8.939 1.00 98.25 340 ARG A O 1
ATOM 2572 N N . LEU A 1 341 ? 3.836 -28.983 -7.293 1.00 98.00 341 LEU A N 1
ATOM 2573 C CA . LEU A 1 341 ? 4.568 -28.376 -6.182 1.00 98.00 341 LEU A CA 1
ATOM 2574 C C . LEU A 1 341 ? 5.953 -29.015 -6.005 1.00 98.00 341 LEU A C 1
ATOM 2576 O O . LEU A 1 341 ? 6.934 -28.291 -5.896 1.00 98.00 341 LEU A O 1
ATOM 2580 N N . ALA A 1 342 ? 6.089 -30.338 -6.118 1.00 98.19 342 ALA A N 1
ATOM 2581 C CA . ALA A 1 342 ? 7.388 -31.015 -6.046 1.00 98.19 342 ALA A CA 1
ATOM 2582 C C . ALA A 1 342 ? 8.393 -30.497 -7.094 1.00 98.19 342 ALA A C 1
ATOM 2584 O O . ALA A 1 342 ? 9.583 -30.384 -6.818 1.00 98.19 342 ALA A O 1
ATOM 2585 N N . LYS A 1 343 ? 7.918 -30.120 -8.290 1.00 97.94 343 LYS A N 1
ATOM 2586 C CA . LYS A 1 343 ? 8.757 -29.484 -9.323 1.00 97.94 343 LYS A CA 1
ATOM 2587 C C . LYS A 1 343 ? 9.157 -28.048 -8.975 1.00 97.94 343 LYS A C 1
ATOM 2589 O O . LYS A 1 343 ? 10.218 -27.606 -9.401 1.00 97.94 343 LYS A O 1
ATOM 2594 N N . ALA A 1 344 ? 8.304 -27.319 -8.258 1.00 97.38 344 ALA A N 1
ATOM 2595 C CA . ALA A 1 344 ? 8.546 -25.930 -7.871 1.00 97.38 344 ALA A CA 1
ATOM 2596 C C . ALA A 1 344 ? 9.466 -25.798 -6.645 1.00 97.38 344 ALA A C 1
ATOM 2598 O O . ALA A 1 344 ? 10.110 -24.764 -6.485 1.00 97.38 344 ALA A O 1
ATOM 2599 N N . PHE A 1 345 ? 9.551 -26.839 -5.812 1.00 96.69 345 PHE A N 1
ATOM 2600 C CA . PHE A 1 345 ? 10.315 -26.846 -4.563 1.00 96.69 345 PHE A CA 1
ATOM 2601 C C . PHE A 1 345 ? 11.402 -27.935 -4.552 1.00 96.69 345 PHE A C 1
ATOM 2603 O O . PHE A 1 345 ? 11.309 -28.900 -3.790 1.00 96.69 345 PHE A O 1
ATOM 2610 N N . PRO A 1 346 ? 12.456 -27.819 -5.384 1.00 95.62 346 PRO A N 1
ATOM 2611 C CA . PRO A 1 346 ? 13.567 -28.763 -5.336 1.00 95.62 346 PRO A CA 1
ATOM 2612 C C . PRO A 1 346 ? 14.249 -28.723 -3.958 1.00 95.62 346 PRO A C 1
ATOM 2614 O O . PRO A 1 346 ? 14.611 -27.655 -3.468 1.00 95.62 346 PRO A O 1
ATOM 2617 N N . GLY A 1 347 ? 14.430 -29.895 -3.341 1.00 93.50 347 GLY A N 1
ATOM 2618 C CA . GLY A 1 347 ? 15.048 -30.039 -2.013 1.00 93.50 347 GLY A CA 1
ATOM 2619 C C . GLY A 1 347 ? 14.082 -29.946 -0.824 1.00 93.50 347 GLY A C 1
ATOM 2620 O O . GLY A 1 347 ? 14.529 -30.018 0.318 1.00 93.50 347 GLY A O 1
ATOM 2621 N N . PHE A 1 348 ? 12.780 -29.806 -1.076 1.00 97.00 348 PHE A N 1
ATOM 2622 C CA . PHE A 1 348 ? 11.737 -29.869 -0.053 1.00 97.00 348 PHE A CA 1
ATOM 2623 C C . PHE A 1 348 ? 11.038 -31.222 -0.069 1.00 97.00 348 PHE A C 1
ATOM 2625 O O . PHE A 1 348 ? 10.949 -31.876 -1.112 1.00 97.00 348 PHE A O 1
ATOM 2632 N N . ASP A 1 349 ? 10.475 -31.587 1.077 1.00 97.31 349 ASP A N 1
ATOM 2633 C CA . ASP A 1 349 ? 9.526 -32.682 1.172 1.00 97.31 349 ASP A CA 1
ATOM 2634 C C . ASP A 1 349 ? 8.130 -32.145 0.810 1.00 97.31 349 ASP A C 1
ATOM 2636 O O . ASP A 1 349 ? 7.574 -31.271 1.475 1.00 97.31 349 ASP A O 1
ATOM 2640 N N . VAL A 1 350 ? 7.581 -32.640 -0.306 1.00 98.06 350 VAL A N 1
ATOM 2641 C CA . VAL A 1 350 ? 6.233 -32.302 -0.795 1.00 98.06 350 VAL A CA 1
ATOM 2642 C C . VAL A 1 350 ? 5.356 -33.548 -0.716 1.00 98.06 350 VAL A C 1
ATOM 2644 O O . VAL A 1 350 ? 5.453 -34.461 -1.545 1.00 98.06 350 VAL A O 1
ATOM 2647 N N . ILE A 1 351 ? 4.502 -33.592 0.300 1.00 97.75 351 ILE A N 1
ATOM 2648 C CA . ILE A 1 351 ? 3.781 -34.790 0.733 1.00 97.75 351 ILE A CA 1
ATOM 2649 C C . ILE A 1 351 ? 2.291 -34.607 0.439 1.00 97.75 351 ILE A C 1
ATOM 2651 O O . ILE A 1 351 ? 1.702 -33.585 0.764 1.00 97.75 351 ILE A O 1
ATOM 2655 N N . ASN A 1 352 ? 1.665 -35.595 -0.199 1.00 98.25 352 ASN A N 1
ATOM 2656 C CA . ASN A 1 352 ? 0.209 -35.630 -0.337 1.00 98.25 352 ASN A CA 1
ATOM 2657 C C . ASN A 1 352 ? -0.371 -36.416 0.842 1.00 98.25 352 ASN A C 1
ATOM 2659 O O . ASN A 1 352 ? -0.214 -37.637 0.880 1.00 98.25 352 ASN A O 1
ATOM 2663 N N . GLU A 1 353 ? -1.035 -35.726 1.767 1.00 96.50 353 GLU A N 1
ATOM 2664 C CA . GLU A 1 353 ? -1.642 -36.318 2.970 1.00 96.50 353 GLU A CA 1
ATOM 2665 C C . GLU A 1 353 ? -3.089 -36.793 2.731 1.00 96.50 353 GLU A C 1
ATOM 2667 O O . GLU A 1 353 ? -3.749 -37.310 3.627 1.00 96.50 353 GLU A O 1
ATOM 2672 N N . GLY A 1 354 ? -3.574 -36.682 1.489 1.00 97.38 354 GLY A N 1
ATOM 2673 C CA . GLY A 1 354 ? -4.883 -37.159 1.046 1.00 97.38 354 GLY A CA 1
ATOM 2674 C C . GLY A 1 354 ? -5.907 -36.036 0.928 1.00 97.38 354 GLY A C 1
ATOM 2675 O O . GLY A 1 354 ? -6.509 -35.884 -0.134 1.00 97.38 354 GLY A O 1
ATOM 2676 N N . ASP A 1 355 ? -6.075 -35.229 1.975 1.00 97.44 355 ASP A N 1
ATOM 2677 C CA . ASP A 1 355 ? -6.994 -34.082 1.998 1.00 97.44 355 ASP A CA 1
ATOM 2678 C C . ASP A 1 355 ? -6.302 -32.728 1.751 1.00 97.44 355 ASP A C 1
ATOM 2680 O O . ASP A 1 355 ? -6.974 -31.758 1.404 1.00 97.44 355 ASP A O 1
ATOM 2684 N N . HIS A 1 356 ? -4.971 -32.668 1.853 1.00 98.50 356 HIS A N 1
ATOM 2685 C CA . HIS A 1 356 ? -4.132 -31.530 1.472 1.00 98.50 356 HIS A CA 1
ATOM 2686 C C . HIS A 1 356 ? -2.720 -31.982 1.031 1.00 98.50 356 HIS A C 1
ATOM 2688 O O . HIS A 1 356 ? -2.336 -33.146 1.168 1.00 98.50 356 HIS A O 1
ATOM 2694 N N . VAL A 1 357 ? -1.967 -31.071 0.406 1.00 98.62 357 VAL A N 1
ATOM 2695 C CA . VAL A 1 357 ? -0.545 -31.241 0.087 1.00 98.62 357 VAL A CA 1
ATOM 2696 C C . VAL A 1 357 ? 0.260 -30.383 1.048 1.00 98.62 357 VAL A C 1
ATOM 2698 O O . VAL A 1 357 ? 0.095 -29.163 1.075 1.00 98.62 357 VAL A O 1
ATOM 2701 N N . HIS A 1 358 ? 1.128 -31.035 1.803 1.00 98.44 358 HIS A N 1
ATOM 2702 C CA . HIS A 1 358 ? 2.043 -30.444 2.759 1.00 98.44 358 HIS A CA 1
ATOM 2703 C C . HIS A 1 358 ? 3.401 -30.161 2.097 1.00 98.44 358 HIS A C 1
ATOM 2705 O O . HIS A 1 358 ? 3.909 -30.994 1.341 1.00 98.44 358 HIS A O 1
ATOM 2711 N N . ILE A 1 359 ? 3.988 -28.992 2.365 1.00 98.19 359 ILE A N 1
ATOM 2712 C CA . ILE A 1 359 ? 5.352 -28.633 1.945 1.00 98.19 359 ILE A CA 1
ATOM 2713 C C . ILE A 1 359 ? 6.170 -28.245 3.171 1.00 98.19 359 ILE A C 1
ATOM 2715 O O . ILE A 1 359 ? 5.806 -27.294 3.867 1.00 98.19 359 ILE A O 1
ATOM 2719 N N . GLU A 1 360 ? 7.316 -28.898 3.357 1.00 96.31 360 GLU A N 1
ATOM 2720 C CA . GLU A 1 360 ? 8.299 -28.579 4.396 1.00 96.31 360 GLU A CA 1
ATOM 2721 C C . GLU A 1 360 ? 9.744 -28.737 3.888 1.00 96.31 360 GLU A C 1
ATOM 2723 O O . GLU A 1 360 ? 9.983 -29.394 2.868 1.00 96.31 360 GLU A O 1
ATOM 2728 N N . PRO A 1 361 ? 10.738 -28.104 4.538 1.00 95.94 361 PRO A N 1
ATOM 2729 C CA . PRO A 1 361 ? 12.138 -28.325 4.217 1.00 95.94 361 PRO A CA 1
ATOM 2730 C C . PRO A 1 361 ? 12.505 -29.806 4.297 1.00 95.94 361 PRO A C 1
ATOM 2732 O O . PRO A 1 361 ? 12.032 -30.515 5.180 1.00 95.94 361 PRO A O 1
ATOM 2735 N N . GLY A 1 362 ? 13.384 -30.262 3.401 1.00 93.25 362 GLY A N 1
ATOM 2736 C CA . GLY A 1 362 ? 13.786 -31.666 3.359 1.00 93.25 362 GLY A CA 1
ATOM 2737 C C . GLY A 1 362 ? 14.383 -32.156 4.682 1.00 93.25 362 GLY A C 1
ATOM 2738 O O . GLY A 1 362 ? 15.043 -31.392 5.401 1.00 93.25 362 GLY A O 1
ATOM 2739 N N . LYS A 1 363 ? 14.193 -33.447 4.983 1.00 87.62 363 LYS A N 1
ATOM 2740 C CA . LYS A 1 363 ? 14.743 -34.115 6.180 1.00 87.62 363 LYS A CA 1
ATOM 2741 C C . LYS A 1 363 ? 16.168 -33.676 6.531 1.00 87.62 363 LYS A C 1
ATOM 2743 O O . LYS A 1 363 ? 17.080 -33.720 5.708 1.00 87.62 363 LYS A O 1
ATOM 2748 N N . GLY A 1 364 ? 16.372 -33.329 7.802 1.00 84.12 364 GLY A N 1
ATOM 2749 C CA . GLY A 1 364 ? 17.672 -32.906 8.335 1.00 84.12 364 GLY A CA 1
ATOM 2750 C C . GLY A 1 364 ? 17.961 -31.412 8.174 1.00 84.12 364 GLY A C 1
ATOM 2751 O O . GLY A 1 364 ? 18.987 -30.937 8.668 1.00 84.12 364 GLY A O 1
ATOM 2752 N N . THR A 1 365 ? 17.062 -30.655 7.540 1.00 85.38 365 THR A N 1
ATOM 2753 C CA . THR A 1 365 ? 17.128 -29.195 7.563 1.00 85.38 365 THR A CA 1
ATOM 2754 C C . THR A 1 365 ? 16.881 -28.705 8.992 1.00 85.38 365 THR A C 1
ATOM 2756 O O . THR A 1 365 ? 15.849 -29.028 9.572 1.00 85.38 365 THR A O 1
ATOM 2759 N N . PRO A 1 366 ? 17.788 -27.936 9.612 1.00 83.06 366 PRO A N 1
ATOM 2760 C CA . PRO A 1 366 ? 17.535 -27.427 10.950 1.00 83.06 366 PRO A CA 1
ATOM 2761 C C . PRO A 1 366 ? 16.292 -26.538 10.933 1.00 83.06 366 PRO A C 1
ATOM 2763 O O . PRO A 1 366 ? 16.162 -25.656 10.075 1.00 83.06 366 PRO A O 1
ATOM 2766 N N . HIS A 1 367 ? 15.393 -26.746 11.892 1.00 81.38 367 HIS A N 1
ATOM 2767 C CA . HIS A 1 367 ? 14.316 -25.801 12.137 1.00 81.38 367 HIS A CA 1
ATOM 2768 C C . HIS A 1 367 ? 14.939 -24.427 12.362 1.00 81.38 367 HIS A C 1
ATOM 2770 O O . HIS A 1 367 ? 15.887 -24.276 13.143 1.00 81.38 367 HIS A O 1
ATOM 2776 N N . ALA A 1 368 ? 14.425 -23.416 11.661 1.00 76.75 368 ALA A N 1
ATOM 2777 C CA . ALA A 1 368 ? 14.692 -22.033 12.017 1.00 76.75 368 ALA A CA 1
ATOM 2778 C C . ALA A 1 368 ? 14.395 -21.925 13.506 1.00 76.75 368 ALA A C 1
ATOM 2780 O O . ALA A 1 368 ? 13.363 -22.445 13.926 1.00 76.75 368 ALA A O 1
ATOM 2781 N N . ALA A 1 369 ? 15.327 -21.357 14.282 1.00 66.81 369 ALA A N 1
ATOM 2782 C CA . ALA A 1 369 ? 15.323 -21.423 15.739 1.00 66.81 369 ALA A CA 1
ATOM 2783 C C . ALA A 1 369 ? 13.967 -20.970 16.293 1.00 66.81 369 ALA A C 1
ATOM 2785 O O . ALA A 1 369 ? 13.717 -19.785 16.518 1.00 66.81 369 ALA A O 1
ATOM 2786 N N . GLY A 1 370 ? 13.075 -21.944 16.458 1.00 65.75 370 GLY A N 1
ATOM 2787 C CA . GLY A 1 370 ? 11.759 -21.738 17.004 1.00 65.75 370 GLY A CA 1
ATOM 2788 C C . GLY A 1 370 ? 11.903 -21.404 18.478 1.00 65.75 370 GLY A C 1
ATOM 2789 O O . GLY A 1 370 ? 12.986 -21.543 19.059 1.00 65.75 370 GLY A O 1
ATOM 2790 N N . PRO A 1 371 ? 10.818 -20.973 19.125 1.00 70.44 371 PRO A N 1
ATOM 2791 C CA . PRO A 1 371 ? 10.863 -20.746 20.550 1.00 70.44 371 PRO A CA 1
ATOM 2792 C C . PRO A 1 371 ? 11.256 -22.041 21.290 1.00 70.44 371 PRO A C 1
ATOM 2794 O O . PRO A 1 371 ? 10.521 -23.026 21.262 1.00 70.44 371 PRO A O 1
ATOM 2797 N N . VAL A 1 372 ? 12.416 -22.051 21.953 1.00 77.69 372 VAL A N 1
ATOM 2798 C CA . VAL A 1 372 ? 12.927 -23.182 22.741 1.00 77.69 372 VAL A CA 1
ATOM 2799 C C . VAL A 1 372 ? 11.951 -23.500 23.872 1.00 77.69 372 VAL A C 1
ATOM 2801 O O . VAL A 1 372 ? 11.672 -22.651 24.710 1.00 77.69 372 VAL A O 1
ATOM 2804 N N . ARG A 1 373 ? 11.407 -24.713 23.954 1.00 80.69 373 ARG A N 1
ATOM 2805 C CA . ARG A 1 373 ? 10.564 -25.073 25.106 1.00 80.69 373 ARG A CA 1
ATOM 2806 C C . ARG A 1 373 ? 11.414 -25.188 26.361 1.00 80.69 373 ARG A C 1
ATOM 2808 O O . ARG A 1 373 ? 12.423 -25.884 26.366 1.00 80.69 373 ARG A O 1
ATOM 2815 N N . VAL A 1 374 ? 10.969 -24.545 27.432 1.00 86.00 374 VAL A N 1
ATOM 2816 C CA . VAL A 1 374 ? 11.617 -24.614 28.742 1.00 86.00 374 VAL A CA 1
ATOM 2817 C C . VAL A 1 374 ? 10.660 -25.239 29.745 1.00 86.00 374 VAL A C 1
ATOM 2819 O O . VAL A 1 374 ? 9.464 -24.952 29.758 1.00 86.00 374 VAL A O 1
ATOM 2822 N N . ARG A 1 375 ? 11.183 -26.088 30.624 1.00 87.62 375 ARG A N 1
ATOM 2823 C CA . ARG A 1 375 ? 10.437 -26.738 31.712 1.00 87.62 375 ARG A CA 1
ATOM 2824 C C . ARG A 1 375 ? 10.254 -25.815 32.911 1.00 87.62 375 ARG A C 1
ATOM 2826 O O . ARG A 1 375 ? 9.500 -26.129 33.825 1.00 87.62 375 ARG A O 1
ATOM 2833 N N . SER A 1 376 ? 10.947 -24.679 32.928 1.00 91.50 376 SER A N 1
ATOM 2834 C CA . SER A 1 376 ? 10.849 -23.675 33.983 1.00 91.50 376 SER A CA 1
ATOM 2835 C C . SER A 1 376 ? 11.388 -22.320 33.522 1.00 91.50 376 SER A C 1
ATOM 2837 O O . SER A 1 376 ? 12.179 -22.228 32.582 1.00 91.50 376 SER A O 1
ATOM 2839 N N . VAL A 1 377 ? 11.025 -21.253 34.237 1.00 82.62 377 VAL A N 1
ATOM 2840 C CA . VAL A 1 377 ? 11.609 -19.915 34.026 1.00 82.62 377 VAL A CA 1
ATOM 2841 C C . VAL A 1 377 ? 13.125 -19.927 34.279 1.00 82.62 377 VAL A C 1
ATOM 2843 O O . VAL A 1 377 ? 13.877 -19.196 33.640 1.00 82.62 377 VAL A O 1
ATOM 2846 N N . GLN A 1 378 ? 13.603 -20.778 35.188 1.00 91.50 378 GLN A N 1
ATOM 2847 C CA . GLN A 1 378 ? 15.022 -20.948 35.497 1.00 91.50 378 GLN A CA 1
ATOM 2848 C C . GLN A 1 378 ? 15.799 -21.534 34.312 1.00 91.50 378 GLN A C 1
ATOM 2850 O O . GLN A 1 378 ? 16.934 -21.132 34.073 1.00 91.50 378 GLN A O 1
ATOM 2855 N N . GLU A 1 379 ? 15.196 -22.453 33.560 1.00 89.06 379 GLU A N 1
ATOM 2856 C CA . GLU A 1 379 ? 15.785 -23.001 32.336 1.00 89.06 379 GLU A CA 1
ATOM 2857 C C . GLU A 1 379 ? 15.821 -21.954 31.219 1.00 89.06 379 GLU A C 1
ATOM 2859 O O . GLU A 1 379 ? 16.860 -21.786 30.584 1.00 89.06 379 GLU A O 1
ATOM 2864 N N . ALA A 1 380 ? 14.767 -21.143 31.078 1.00 88.44 380 ALA A N 1
ATOM 2865 C CA . ALA A 1 380 ? 14.787 -19.995 30.169 1.00 88.44 380 ALA A CA 1
ATOM 2866 C C . ALA A 1 380 ? 15.931 -19.020 30.442 1.00 88.44 380 ALA A C 1
ATOM 2868 O O . ALA A 1 380 ? 16.540 -18.523 29.503 1.00 88.44 380 ALA A O 1
ATOM 2869 N N . ARG A 1 381 ? 16.276 -18.768 31.710 1.00 90.44 381 ARG A N 1
ATOM 2870 C CA . ARG A 1 381 ? 17.388 -17.867 32.066 1.00 90.44 381 ARG A CA 1
ATOM 2871 C C . ARG A 1 381 ? 18.757 -18.362 31.592 1.00 90.44 381 ARG A C 1
ATOM 2873 O O . ARG A 1 381 ? 19.670 -17.547 31.485 1.00 90.44 381 ARG A O 1
ATOM 2880 N N . LYS A 1 382 ? 18.901 -19.665 31.327 1.00 90.06 382 LYS A N 1
ATOM 2881 C CA . LYS A 1 382 ? 20.135 -20.270 30.806 1.00 90.06 382 LYS A CA 1
ATOM 2882 C C . LYS A 1 382 ? 20.251 -20.167 29.282 1.00 90.06 382 LYS A C 1
ATOM 2884 O O . LYS A 1 382 ? 21.339 -20.380 28.758 1.00 90.06 382 LYS A O 1
ATOM 2889 N N . LEU A 1 383 ? 19.165 -19.848 28.574 1.00 82.06 383 LEU A N 1
ATOM 2890 C CA . LEU A 1 383 ? 19.190 -19.668 27.121 1.00 82.06 383 LEU A CA 1
ATOM 2891 C C . LEU A 1 383 ? 19.988 -18.412 26.741 1.00 82.06 383 LEU A C 1
ATOM 2893 O O . LEU A 1 383 ? 19.981 -17.448 27.505 1.00 82.06 383 LEU A O 1
ATOM 2897 N N . PRO A 1 384 ? 20.647 -18.359 25.569 1.00 77.81 384 PRO A N 1
ATOM 2898 C CA . PRO A 1 384 ? 21.280 -17.139 25.060 1.00 77.81 384 PRO A CA 1
ATOM 2899 C C . PRO A 1 384 ? 20.310 -15.947 25.008 1.00 77.81 384 PRO A C 1
ATOM 2901 O O . PRO A 1 384 ? 19.104 -16.128 24.828 1.00 77.81 384 PRO A O 1
ATOM 2904 N N . SER A 1 385 ? 20.809 -14.723 25.209 1.00 76.44 385 SER A N 1
ATOM 2905 C CA . SER A 1 385 ? 19.956 -13.523 25.192 1.00 76.44 385 SER A CA 1
ATOM 2906 C C . SER A 1 385 ? 19.350 -13.339 23.809 1.00 76.44 385 SER A C 1
ATOM 2908 O O . SER A 1 385 ? 19.981 -13.635 22.797 1.00 76.44 385 SER A O 1
ATOM 2910 N N . GLY A 1 386 ? 18.074 -12.966 23.777 1.00 68.00 386 GLY A N 1
ATOM 2911 C CA . GLY A 1 386 ? 17.286 -12.883 22.558 1.00 68.00 386 GLY A CA 1
ATOM 2912 C C . GLY A 1 386 ? 16.693 -14.207 22.062 1.00 68.00 386 GLY A C 1
ATOM 2913 O O . GLY A 1 386 ? 15.928 -14.163 21.096 1.00 68.00 386 GLY A O 1
ATOM 2914 N N . THR A 1 387 ? 16.973 -15.346 22.708 1.00 73.00 387 THR A N 1
ATOM 2915 C CA . THR A 1 387 ? 16.356 -16.639 22.357 1.00 73.00 387 THR A CA 1
ATOM 2916 C C . THR A 1 387 ? 14.863 -16.599 22.677 1.00 73.00 387 THR A C 1
ATOM 2918 O O . THR A 1 387 ? 14.472 -16.299 23.809 1.00 73.00 387 THR A O 1
ATOM 2921 N N . MET A 1 388 ? 14.023 -16.888 21.684 1.00 77.50 388 MET A N 1
ATOM 2922 C CA . MET A 1 388 ? 12.597 -17.126 21.905 1.00 77.50 388 MET A CA 1
ATOM 2923 C C . MET A 1 388 ? 12.436 -18.450 22.656 1.00 77.50 388 MET A C 1
ATOM 2925 O O . MET A 1 388 ? 13.151 -19.404 22.365 1.00 77.50 388 MET A O 1
ATOM 2929 N N . PHE A 1 389 ? 11.518 -18.535 23.612 1.00 81.25 389 PHE A N 1
ATOM 2930 C CA . PHE A 1 389 ? 11.246 -19.747 24.375 1.00 81.25 389 PHE A CA 1
ATOM 2931 C C . PHE A 1 389 ? 9.761 -19.904 24.703 1.00 81.25 389 PHE A C 1
ATOM 2933 O O . PHE A 1 389 ? 9.052 -18.910 24.803 1.00 81.25 389 PHE A O 1
ATOM 2940 N N . VAL A 1 390 ? 9.274 -21.133 24.872 1.00 81.56 390 VAL A N 1
ATOM 2941 C CA . VAL A 1 390 ? 7.904 -21.405 25.345 1.00 81.56 390 VAL A CA 1
ATOM 2942 C C . VAL A 1 390 ? 7.965 -21.862 26.795 1.00 81.56 390 VAL A C 1
ATOM 2944 O O . VAL A 1 390 ? 8.635 -22.850 27.096 1.00 81.56 390 VAL A O 1
ATOM 2947 N N . THR A 1 391 ? 7.284 -21.158 27.694 1.00 86.56 391 THR A N 1
ATOM 2948 C CA . THR A 1 391 ? 7.156 -21.530 29.109 1.00 86.56 391 THR A CA 1
ATOM 2949 C C . THR A 1 391 ? 6.298 -22.789 29.301 1.00 86.56 391 THR A C 1
ATOM 2951 O O . THR A 1 391 ? 5.549 -23.173 28.400 1.00 86.56 391 THR A O 1
ATOM 2954 N N . PRO A 1 392 ? 6.341 -23.429 30.489 1.00 82.75 392 PRO A N 1
ATOM 2955 C CA . PRO A 1 392 ? 5.540 -24.626 30.776 1.00 82.75 392 PRO A CA 1
ATOM 2956 C C . PRO A 1 392 ? 4.029 -24.448 30.606 1.00 82.75 392 PRO A C 1
ATOM 2958 O O . PRO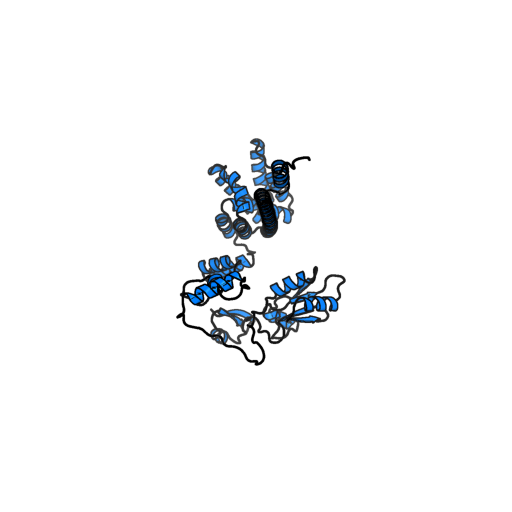 A 1 392 ? 3.328 -25.405 30.303 1.00 82.75 392 PRO A O 1
ATOM 2961 N N . ASP A 1 393 ? 3.526 -23.227 30.777 1.00 80.50 393 ASP A N 1
ATOM 2962 C CA . ASP A 1 393 ? 2.120 -22.870 30.572 1.00 80.50 393 ASP A CA 1
ATOM 2963 C C . ASP A 1 393 ? 1.797 -22.470 29.119 1.00 80.50 393 ASP A C 1
ATOM 2965 O O . ASP A 1 393 ? 0.726 -21.937 28.837 1.00 80.50 393 ASP A O 1
ATOM 2969 N N . GLY A 1 394 ? 2.719 -22.722 28.185 1.00 73.12 394 GLY A N 1
ATOM 2970 C CA . GLY A 1 394 ? 2.512 -22.534 26.753 1.00 73.12 394 GLY A CA 1
ATOM 2971 C C . GLY A 1 394 ? 2.695 -21.101 26.251 1.00 73.12 394 GLY A C 1
ATOM 2972 O O . GLY A 1 394 ? 2.451 -20.854 25.070 1.00 73.12 394 GLY A O 1
ATOM 2973 N N . ARG A 1 395 ? 3.127 -20.153 27.095 1.00 75.62 395 ARG A N 1
ATOM 2974 C CA . ARG A 1 395 ? 3.386 -18.772 26.661 1.00 75.62 395 ARG A CA 1
ATOM 2975 C C . ARG A 1 395 ? 4.731 -18.668 25.945 1.00 75.62 395 ARG A C 1
ATOM 2977 O O . ARG A 1 395 ? 5.762 -19.098 26.450 1.00 75.62 395 ARG A O 1
ATOM 2984 N N . THR A 1 396 ? 4.735 -18.043 24.775 1.00 76.69 396 THR A N 1
ATOM 2985 C CA . THR A 1 396 ? 5.972 -17.714 24.062 1.00 76.69 396 THR A CA 1
ATOM 2986 C C . THR A 1 396 ? 6.559 -16.419 24.624 1.00 76.69 396 THR A C 1
ATOM 2988 O O . THR A 1 396 ? 5.891 -15.389 24.659 1.00 76.69 396 THR A O 1
ATOM 2991 N N . MET A 1 397 ? 7.810 -16.463 25.067 1.00 81.06 397 MET A N 1
ATOM 2992 C CA . MET A 1 397 ? 8.561 -15.357 25.659 1.00 81.06 397 MET A CA 1
ATOM 2993 C C . MET A 1 397 ? 9.933 -15.231 24.985 1.00 81.06 397 MET A C 1
ATOM 2995 O O . MET A 1 397 ? 10.366 -16.129 24.271 1.00 81.06 397 MET A O 1
ATOM 2999 N N . ARG A 1 398 ? 10.644 -14.123 25.206 1.00 79.69 398 ARG A N 1
ATOM 3000 C CA . ARG A 1 398 ? 12.024 -13.931 24.736 1.00 79.69 398 ARG A CA 1
ATOM 3001 C C . ARG A 1 398 ? 12.935 -13.743 25.939 1.00 79.69 398 ARG A C 1
ATOM 3003 O O . ARG A 1 398 ? 12.579 -12.989 26.844 1.00 79.69 398 ARG A O 1
ATOM 3010 N N . ARG A 1 399 ? 14.080 -14.433 25.981 1.00 84.50 399 ARG A N 1
ATOM 3011 C CA . ARG A 1 399 ? 15.063 -14.249 27.061 1.00 84.50 399 ARG A CA 1
ATOM 3012 C C . ARG A 1 399 ? 15.623 -12.829 26.927 1.00 84.50 399 ARG A C 1
ATOM 3014 O O . ARG A 1 399 ? 16.136 -12.533 25.845 1.00 84.50 399 ARG A O 1
ATOM 3021 N N . PRO A 1 400 ? 15.456 -11.973 27.952 1.00 76.44 400 PRO A N 1
ATOM 3022 C CA . PRO A 1 400 ? 15.861 -10.575 27.878 1.00 76.44 400 PRO A CA 1
ATOM 3023 C C . PRO A 1 400 ? 17.355 -10.407 27.612 1.00 76.44 400 PRO A C 1
ATOM 3025 O O . PRO A 1 400 ? 18.150 -11.341 27.894 1.00 76.44 400 PRO A O 1
#

InterPro domains:
  IPR009045 Peptidase M74/Hedgehog-like, zinc-binding domain superfamily [G3DSA:3.30.1380.10] (284-369)
  IPR009045 Peptidase M74/Hedgehog-like, zinc-binding domain superfamily [SSF55166] (294-363)
  IPR013230 Peptidase M15A, C-terminal [PF08291] (295-359)

Foldseek 3Di:
DDDDPPVVVVVVVVVPDPPPVVVVVVVVVVVVVVVVVVVVVVVVVVVVVLVVVLVVLLVVCLVQLQLLSLLVSCVVNVVVLVVLVVVLVVDDPVRNVVLLVLLVVLLVCLVVVNLVVSLVSLVVVQVVCVVVVNRDVLSVQLSCLSVVSPNSSSSNSSSVSSNSNCSNPSPVSNVVVCVVPVDPDDPPLRVVLVVCCVPPNNVRSVVVVVCPPDDDDDDDPDDDDDDVVRVPPDDDDPDDPVVVVVVVVVCVVPVDDDDDDDDDDDDDDDDPPDLDDQDALVVLVVLLCVLAPQKDWDAFADAPVRCVVVVHDPPDLSPLRFKTKIDHHPPDDLVNSLVSSCVSDPQWDFDRPPRTIMTGHHPPRDRPQGADEDAAVVRLQVDPAQRWHAYPVRDIDGRD

Secondary structure (DSSP, 8-state):
-----HHHHHHHHHTSS--HHHHHHHHHHHHHHHHHHHHHHHHHHHHHHHHHHHHHHHHHHHHHT-HHHHHHHHHH-HHHHHHHHHHHHTS-HHHHHHHHHHHHHHHHHHHTT-HHHHHHHHHHHHHHHHHTT---HHHHHHHHHHHT--HHHHHHHHHHHHHHHHTT-HHHHHHHHHHHS--TT--HHHHHHHHHHHHH-HHHHHHHHHTSSS------TTS----HHHH--SS-----HHHHHHHHHHHHH-TT---------S--S------PPPPPHHHHHHHHHHHSTT-EEEE----HHHHHHTT--TT-TTTTT--EEEEPPTT--HHHHHHHHHHHSTTEEEEE-SSSEEEEE-TTPPPP---EE-SSHHHHTTSPTT-EEE-TTS-EEE--

pLDDT: mean 78.87, std 19.78, range [28.14, 98.62]

Radius of gyration: 32.81 Å; chains: 1; bounding box: 82×69×116 Å

=== Feature glossary ===
Key to the feature types in this record:

Secondary structure (8-state, DSSP). Secondary structure is the local, repeating backbone conformation. DSSP classifies it into eight states by reading the hydrogen-bond network: three helix types (H, G, I), two β types (E, B), two non-regular types (T, S), and unstructured coil (-).

Backbone torsions (φ/ψ). Backbone dihedral angles. Every residue except chain termini has a φ (preceding-C → N → Cα → C) and a ψ (N → Cα → C → next-N). They are reported in degrees following the IUPAC sign convention. Secondary structure is essentially a statement about which (φ, ψ) basin each residue occupies.

Predicted aligned error. Predicted Aligned Error (PAE) is an AlphaFold confidence matrix: entry (i, j) is the expected error in the position of residue j, in ångströms, when the prediction is superimposed on the true structure at residue i. Low PAE within a block of residues means that block is internally rigid and well-predicted; high PAE between two blocks means their relative placement is uncertain even if each block individually is confident.

B-factor. B-factor (Debye–Waller factor) reflects atomic displacement in the crystal lattice. It is an experimental observable (units Å²), not a prediction; low values mean the atom is pinned down, high values mean it moves or is heterogeneous across the crystal.

Secondary structure (3-state, P-SEA). Three-state secondary structure (P-SEA) collapses the eight DSSP classes into helix (a), strand (b), and coil (c). P-SEA assigns these from Cα geometry alone — distances and angles — without requiring backbone oxygens, so it works on any Cα trace.

Sequence. Primary structure: the covalent order of the twenty standard amino acids along the backbone. Two proteins with the same sequence will (almost always) fold to the same structure; two with 30% identity often share a fold but not the details.

pLDDT. pLDDT is the predicted lDDT-Cα score: AlphaFold's confidence that the local environment of each residue (all inter-atomic distances within 15 Å) is correctly placed. It is a per-residue number between 0 and 100, with higher meaning more reliable.

InterPro / GO / CATH / organism. Functional annotations link the protein to curated databases. InterPro entries identify conserved domains and families by matching the sequence against member-database signatures (Pfam, PROSITE, CDD, …). Gene Ontology (GO) terms describe molecular function, biological process, and cellular component in a controlled vocabulary. CATH places the structure in a hierarchical fold classification (Class/Architecture/Topology/Homologous-superfamily). The organism is the source species.

Contact-map, Ramachandran, and PAE plots. Three diagnostic plots accompany the record. The Cα contact map visualizes the tertiary structure as a 2D adjacency matrix (8 Å cutoff, sequence-local contacts suppressed). The Ramachandran plot shows the distribution of backbone (φ, ψ) torsions, with points in the α and β basins reflecting secondary structure content. The PAE plot shows AlphaFold's inter-residue confidence as a color matrix.

mmCIF coordinates. The mmCIF table is the protein's shape written out atom by atom. For each backbone N, Cα, C, and carbonyl O, it records an (x, y, z) coordinate triple in Å plus the residue type, chain letter, and residue number.

Radius of gyration, Cα contacts, bounding box. Three whole-structure scalars: the radius of gyration (RMS distance of Cα from centroid, in Å), the count of Cα–Cα contacts (pairs closer than 8 Å and separated by more than four residues in sequence — i.e. tertiary, not local, contacts), and the bounding-box dimensions. Together they distinguish compact globular folds from extended fibres or disordered chains.

Foldseek 3Di. The Foldseek 3Di string encodes local tertiary geometry as a 20-letter alphabet — one character per residue — derived from the relative positions of nearby Cα atoms. Unlike the amino-acid sequence, 3Di is a direct function of the 3D structure, so two proteins with the same fold have similar 3Di strings even at low sequence identity.

Rendered structure images. Six rendered views show the 3D structure from the faces of a cube — i.e. along ±x, ±y, ±z. Rendering representation is drawn randomly per protein from cartoon (secondary-structure ribbons), sticks (backbone bonds), or molecular surface; coloring is either N→C rainbow (blue at the N-terminus through red at the C-terminus) or one color per chain.

Nearest PDB structures. The Foldseek neighbor list gives the closest experimentally determined structures in the PDB, ranked by structural alignment. TM-score near 1 means near-identical fold; near 0.3 means only rough topology match. This is how one finds what a novel AlphaFold prediction most resembles in the solved-structure universe.

Solvent-accessible surface area. SASA measures how much of the protein is reachable by solvent. It is computed by rolling a water-sized probe over the atomic surface and summing the exposed area (Å²). Per-residue SASA distinguishes core (buried, low SASA) from surface (exposed, high SASA) residues; total SASA is a whole-molecule size measure.